Protein AF-0000000086670699 (afdb_homodimer)

Organism: Colletotrichum gloeosporioides (NCBI:txid474922)

pLDDT: mean 93.25, std 11.29, range [36.47, 99.0]

InterPro domains:
  IPR005321 Peptidase S58, DmpA [PF03576] (29-368)
  IPR005321 Peptidase S58, DmpA [PTHR36512] (10-380)
  IPR016117 ArgJ-like domain superfamily [SSF56266] (10-385)

Solvent-accessible surface area (backbone atoms only — not comparable to full-atom values): 37543 Å² total; per-residue (Å²): 129,85,78,74,76,61,74,71,37,48,42,63,77,70,42,69,83,62,77,68,65,91,49,51,61,36,94,59,33,9,46,32,56,33,83,60,20,24,36,28,66,39,73,45,76,49,94,86,12,37,30,33,32,36,27,29,35,31,73,28,92,56,24,73,45,38,20,23,32,15,16,67,29,71,80,22,25,44,44,53,54,45,33,46,45,30,22,71,63,71,14,49,43,45,44,54,40,35,34,22,30,61,71,36,43,15,32,44,40,36,7,53,49,54,46,44,49,74,72,65,33,48,97,86,54,48,77,65,68,83,77,60,54,29,32,33,33,33,66,25,58,72,28,8,45,54,77,66,56,79,70,45,28,63,57,41,35,52,26,64,72,61,36,36,56,58,59,70,74,50,0,61,26,7,25,11,32,22,18,40,30,31,73,17,15,10,4,16,16,35,12,18,16,42,36,85,47,59,46,98,84,67,45,82,35,75,31,39,28,19,13,35,30,37,37,16,29,40,52,39,57,42,25,27,57,89,74,40,58,53,17,44,56,52,48,65,73,34,56,76,66,51,48,63,54,40,71,65,41,76,73,54,51,33,14,31,34,38,43,33,42,25,49,45,27,41,47,28,68,53,19,22,55,40,21,50,24,35,54,54,10,43,38,56,40,35,47,82,66,49,85,72,12,11,33,42,23,37,10,35,16,65,42,45,83,39,82,40,74,50,58,40,94,87,40,72,78,62,56,94,87,51,92,74,92,76,91,77,63,60,64,57,75,92,70,43,60,61,59,39,52,27,31,15,34,11,32,30,46,5,55,45,19,6,34,38,32,13,56,60,44,72,23,21,95,72,37,70,36,49,33,56,58,53,59,58,49,47,61,65,46,49,63,70,81,99,127,84,78,75,76,60,74,70,37,47,43,62,75,69,41,69,83,64,78,67,65,92,51,50,60,35,96,60,33,10,45,33,55,33,84,59,21,23,36,28,65,38,73,45,78,48,93,85,13,36,30,33,32,37,26,29,36,31,74,27,93,56,25,74,42,39,21,23,31,15,16,67,29,69,82,24,26,44,43,53,52,45,34,45,46,31,22,71,62,71,14,49,44,45,44,54,41,35,33,22,30,62,71,36,44,16,34,44,39,37,8,54,49,54,46,43,49,74,72,65,33,50,97,86,54,47,76,64,69,84,77,60,53,28,31,33,32,34,67,26,58,72,28,9,44,56,78,66,57,78,68,44,29,64,57,40,37,51,26,64,74,61,36,35,56,59,58,70,75,50,0,61,27,8,25,10,31,22,18,40,29,31,72,17,16,10,4,15,15,36,12,19,16,42,37,85,48,58,46,100,86,67,45,82,36,76,31,38,28,18,13,36,30,38,36,16,27,40,52,37,57,42,26,27,58,90,74,38,58,53,18,42,55,52,47,66,72,34,57,74,66,50,48,62,56,41,69,66,41,78,71,54,51,33,16,34,34,40,42,34,41,25,48,47,26,40,47,27,70,54,18,22,56,40,20,51,24,36,54,55,11,43,39,56,38,35,48,82,65,49,84,72,10,10,31,43,24,36,12,34,17,66,41,46,84,39,82,40,75,50,57,39,94,86,40,72,78,61,57,94,86,51,92,74,91,77,92,75,63,59,63,57,75,92,70,43,60,62,59,39,53,29,32,15,35,11,33,31,46,5,55,44,19,6,34,38,32,13,56,60,45,72,25,20,94,70,36,68,36,47,34,56,59,55,57,58,49,47,60,65,45,50,62,70,80,99

Structure (mmCIF, N/CA/C/O backbone):
data_AF-0000000086670699-model_v1
#
loop_
_entity.id
_entity.type
_entity.pdbx_description
1 polymer 'Beta-peptidyl aminopeptidase BapA'
#
loop_
_atom_site.group_PDB
_atom_site.id
_atom_site.type_symbol
_atom_site.label_atom_id
_atom_site.label_alt_id
_atom_site.label_comp_id
_atom_site.label_asym_id
_atom_site.label_entity_id
_atom_site.label_seq_id
_atom_site.pdbx_PDB_ins_code
_atom_site.Cartn_x
_atom_site.Cartn_y
_atom_site.Cartn_z
_atom_site.occupancy
_atom_site.B_iso_or_equiv
_atom_site.auth_seq_id
_atom_site.auth_comp_id
_atom_site.auth_asym_id
_atom_site.auth_atom_id
_atom_site.pdbx_PDB_model_num
ATOM 1 N N . MET A 1 1 ? 7.477 45.75 31.859 1 36.47 1 MET A N 1
ATOM 2 C CA . MET A 1 1 ? 6.23 45.062 31.531 1 36.47 1 MET A CA 1
ATOM 3 C C . MET A 1 1 ? 6.512 43.656 31 1 36.47 1 MET A C 1
ATOM 5 O O . MET A 1 1 ? 7.23 43.5 30.016 1 36.47 1 MET A O 1
ATOM 9 N N . SER A 1 2 ? 6.5 42.625 31.719 1 41.38 2 SER A N 1
ATOM 10 C CA . SER A 1 2 ? 6.859 41.219 31.422 1 41.38 2 SER A CA 1
ATOM 11 C C . SER A 1 2 ? 6.117 40.719 30.203 1 41.38 2 SER A C 1
ATOM 13 O O . SER A 1 2 ? 4.887 40.656 30.188 1 41.38 2 SER A O 1
ATOM 15 N N . THR A 1 3 ? 6.492 41.031 29 1 50.56 3 THR A N 1
ATOM 16 C CA . THR A 1 3 ? 5.82 40.719 27.734 1 50.56 3 THR A CA 1
ATOM 17 C C . THR A 1 3 ? 5.336 39.281 27.719 1 50.56 3 THR A C 1
ATOM 19 O O . THR A 1 3 ? 6.121 38.344 27.906 1 50.56 3 THR A O 1
ATOM 22 N N . GLN A 1 4 ? 4.125 39 28.125 1 66.94 4 GLN A N 1
ATOM 23 C CA . GLN A 1 4 ? 3.473 37.688 28.203 1 66.94 4 GLN A CA 1
ATOM 24 C C . GLN A 1 4 ? 3.668 36.906 26.922 1 66.94 4 GLN A C 1
ATOM 26 O O . GLN A 1 4 ? 3.473 37.406 25.828 1 66.94 4 GLN A O 1
ATOM 31 N N . SER A 1 5 ? 4.289 35.719 27.016 1 85.62 5 SER A N 1
ATOM 32 C CA . SER A 1 5 ? 4.574 34.812 25.906 1 85.62 5 SER A CA 1
ATOM 33 C C . SER A 1 5 ? 3.297 34.438 25.172 1 85.62 5 SER A C 1
ATOM 35 O O . SER A 1 5 ? 2.248 34.25 25.781 1 85.62 5 SER A O 1
ATOM 37 N N . THR A 1 6 ? 3.232 34.625 23.875 1 90.31 6 THR A N 1
ATOM 38 C CA . THR A 1 6 ? 2.104 34.25 23.031 1 90.31 6 THR A CA 1
ATOM 39 C C . THR A 1 6 ? 1.725 32.781 23.266 1 90.31 6 THR A C 1
ATOM 41 O O . THR A 1 6 ? 2.562 31.875 23.141 1 90.31 6 THR A O 1
ATOM 44 N N . PRO A 1 7 ? 0.499 32.562 23.734 1 93.69 7 PRO A N 1
ATOM 45 C CA . PRO A 1 7 ? 0.079 31.188 23.922 1 93.69 7 PRO A CA 1
ATOM 46 C C . PRO A 1 7 ? 0.029 30.391 22.625 1 93.69 7 PRO A C 1
ATOM 48 O O . PRO A 1 7 ? -0.277 30.953 21.562 1 93.69 7 PRO A O 1
ATOM 51 N N . ARG A 1 8 ? 0.317 29.125 22.734 1 96 8 ARG A N 1
ATOM 52 C CA . ARG A 1 8 ? 0.181 28.25 21.578 1 96 8 ARG A CA 1
ATOM 53 C C . ARG A 1 8 ? -1.276 28.125 21.156 1 96 8 ARG A C 1
ATOM 55 O O . ARG A 1 8 ? -2.186 28.266 21.969 1 96 8 ARG A O 1
ATOM 62 N N . GLY A 1 9 ? -1.47 27.828 19.891 1 95.69 9 GLY A N 1
ATOM 63 C CA . GLY A 1 9 ? -2.807 27.703 19.328 1 95.69 9 GLY A CA 1
ATOM 64 C C . GLY A 1 9 ? -2.832 27.781 17.812 1 95.69 9 GLY A C 1
ATOM 65 O O . GLY A 1 9 ? -1.844 27.453 17.156 1 95.69 9 GLY A O 1
ATOM 66 N N . ARG A 1 10 ? -3.938 28.188 17.328 1 97.31 10 ARG A N 1
ATOM 67 C CA . ARG A 1 10 ? -4.125 28.219 15.883 1 97.31 10 ARG A CA 1
ATOM 68 C C . ARG A 1 10 ? -3.586 29.516 15.281 1 97.31 10 ARG A C 1
ATOM 70 O O . ARG A 1 10 ? -3.59 30.562 15.945 1 97.31 10 ARG A O 1
ATOM 77 N N . ILE A 1 11 ? -3.225 29.438 14.07 1 98.06 11 ILE A N 1
ATOM 78 C CA . ILE A 1 11 ? -2.543 30.547 13.406 1 98.06 11 ILE A CA 1
ATOM 79 C C . ILE A 1 11 ? -3.457 31.766 13.375 1 98.06 11 ILE A C 1
ATOM 81 O O . ILE A 1 11 ? -2.982 32.906 13.438 1 98.06 11 ILE A O 1
ATOM 85 N N . ARG A 1 12 ? -4.777 31.578 13.234 1 96.75 12 ARG A N 1
ATOM 86 C CA . ARG A 1 12 ? -5.719 32.688 13.164 1 96.75 12 ARG A CA 1
ATOM 87 C C . ARG A 1 12 ? -5.719 33.5 14.461 1 96.75 12 ARG A C 1
ATOM 89 O O . ARG A 1 12 ? -5.996 34.688 14.453 1 96.75 12 ARG A O 1
ATOM 96 N N . ASP A 1 13 ? -5.43 32.844 15.562 1 95.69 13 ASP A N 1
ATOM 97 C CA . ASP A 1 13 ? -5.355 33.531 16.859 1 95.69 13 ASP A CA 1
ATOM 98 C C . ASP A 1 13 ? -4.016 34.25 17.031 1 95.69 13 ASP A C 1
ATOM 100 O O . ASP A 1 13 ? -3.939 35.281 17.688 1 95.69 13 ASP A O 1
ATOM 104 N N . ILE A 1 14 ? -3.014 33.656 16.484 1 95.88 14 ILE A N 1
ATOM 105 C CA . ILE A 1 14 ? -1.657 34.188 16.609 1 95.88 14 ILE A CA 1
ATOM 106 C C . ILE A 1 14 ? -1.468 35.375 15.672 1 95.88 14 ILE A C 1
ATOM 108 O O . ILE A 1 14 ? -0.852 36.375 16.031 1 95.88 14 ILE A O 1
ATOM 112 N N . LEU A 1 15 ? -1.922 35.219 14.438 1 96 15 LEU A N 1
ATOM 113 C CA . LEU A 1 15 ? -1.854 36.25 13.414 1 96 15 LEU A CA 1
ATOM 114 C C . LEU A 1 15 ? -3.242 36.562 12.875 1 96 15 LEU A C 1
ATOM 116 O O . LEU A 1 15 ? -3.59 36.188 11.758 1 96 15 LEU A O 1
ATOM 120 N N . PRO A 1 16 ? -3.996 37.344 13.539 1 93.69 16 PRO A N 1
ATOM 121 C CA . PRO A 1 16 ? -5.402 37.562 13.195 1 93.69 16 PRO A CA 1
ATOM 122 C C . PRO A 1 16 ? -5.578 38.25 11.852 1 93.69 16 PRO A C 1
ATOM 124 O O . PRO A 1 16 ? -6.641 38.156 11.234 1 93.69 16 PRO A O 1
ATOM 127 N N . ASN A 1 17 ? -4.594 38.969 11.305 1 93.12 17 ASN A N 1
ATOM 128 C CA . ASN A 1 17 ? -4.738 39.719 10.055 1 93.12 17 ASN A CA 1
ATOM 129 C C . ASN A 1 17 ? -4.191 38.938 8.867 1 93.12 17 ASN A C 1
ATOM 131 O O . ASN A 1 17 ? -4.23 39.406 7.73 1 93.12 17 ASN A O 1
ATOM 135 N N . LEU A 1 18 ? -3.637 37.719 9.125 1 95.44 18 LEU A N 1
ATOM 136 C CA . LEU A 1 18 ? -3.096 36.875 8.047 1 95.44 18 LEU A CA 1
ATOM 137 C C . LEU A 1 18 ? -4.199 36.469 7.086 1 95.44 18 LEU A C 1
ATOM 139 O O . LEU A 1 18 ? -5.254 36 7.516 1 95.44 18 LEU A O 1
ATOM 143 N N . HIS A 1 19 ? -3.992 36.688 5.785 1 94.44 19 HIS A N 1
ATOM 144 C CA . HIS A 1 19 ? -4.945 36.219 4.785 1 94.44 19 HIS A CA 1
ATOM 145 C C . HIS A 1 19 ? -4.859 34.719 4.59 1 94.44 19 HIS A C 1
ATOM 147 O O . HIS A 1 19 ? -3.809 34.188 4.207 1 94.44 19 HIS A O 1
ATOM 153 N N . LEU A 1 20 ? -5.863 34.031 4.875 1 95.69 20 LEU A N 1
ATOM 154 C CA . LEU A 1 20 ? -5.859 32.562 4.844 1 95.69 20 LEU A CA 1
ATOM 155 C C . LEU A 1 20 ? -6.84 32.031 3.801 1 95.69 20 LEU A C 1
ATOM 157 O O . LEU A 1 20 ? -7.457 31 3.996 1 95.69 20 LEU A O 1
ATOM 161 N N . GLY A 1 21 ? -7.012 32.75 2.711 1 93.81 21 GLY A N 1
ATOM 162 C CA . GLY A 1 21 ? -7.867 32.312 1.623 1 93.81 21 GLY A CA 1
ATOM 163 C C . GLY A 1 21 ? -9.203 33.031 1.582 1 93.81 21 GLY A C 1
ATOM 164 O O . GLY A 1 21 ? -9.508 33.844 2.465 1 93.81 21 GLY A O 1
ATOM 165 N N . THR A 1 22 ? -9.969 32.781 0.497 1 93.62 22 THR A N 1
ATOM 166 C CA . THR A 1 22 ? -11.203 33.5 0.192 1 93.62 22 THR A CA 1
ATOM 167 C C . THR A 1 22 ? -12.359 32.969 1.03 1 93.62 22 THR A C 1
ATOM 169 O O . THR A 1 22 ? -13.227 33.75 1.461 1 93.62 22 THR A O 1
ATOM 172 N N . TRP A 1 23 ? -12.352 31.703 1.321 1 97.62 23 TRP A N 1
ATOM 173 C CA . TRP A 1 23 ? -13.5 31.062 1.944 1 97.62 23 TRP A CA 1
ATOM 174 C C . TRP A 1 23 ? -13.344 31.016 3.461 1 97.62 23 TRP A C 1
ATOM 176 O O . TRP A 1 23 ? -12.242 30.766 3.971 1 97.62 23 TRP A O 1
ATOM 186 N N . PRO A 1 24 ? -14.359 31.281 4.176 1 98.12 24 PRO A N 1
ATOM 187 C CA . PRO A 1 24 ? -14.273 31.281 5.637 1 98.12 24 PRO A CA 1
ATOM 188 C C . PRO A 1 24 ? -14.086 29.875 6.223 1 98.12 24 PRO A C 1
ATOM 190 O O . PRO A 1 24 ? -14.523 28.891 5.625 1 98.12 24 PRO A O 1
ATOM 193 N N . ALA A 1 25 ? -13.492 29.812 7.395 1 98.5 25 ALA A N 1
ATOM 194 C CA . ALA A 1 25 ? -13.352 28.547 8.117 1 98.5 25 ALA A CA 1
ATOM 195 C C . ALA A 1 25 ? -14.703 28.047 8.633 1 98.5 25 ALA A C 1
ATOM 197 O O . ALA A 1 25 ? -15.594 28.859 8.914 1 98.5 25 ALA A O 1
ATOM 198 N N . GLY A 1 26 ? -14.867 26.734 8.727 1 98.5 26 GLY A N 1
ATOM 199 C CA . GLY A 1 26 ? -16.031 26.188 9.414 1 98.5 26 GLY A CA 1
ATOM 200 C C . GLY A 1 26 ? -16.016 26.438 10.914 1 98.5 26 GLY A C 1
ATOM 201 O O . GLY A 1 26 ? -15.023 26.938 11.453 1 98.5 26 GLY A O 1
ATOM 202 N N . PRO A 1 27 ? -17.062 26.125 11.562 1 98.25 27 PRO A N 1
ATOM 203 C CA . PRO A 1 27 ? -17.203 26.469 12.977 1 98.25 27 PRO A CA 1
ATOM 204 C C . PRO A 1 27 ? -16.125 25.844 13.852 1 98.25 27 PRO A C 1
ATOM 206 O O . PRO A 1 27 ? -15.688 26.453 14.836 1 98.25 27 PRO A O 1
ATOM 209 N N . LYS A 1 28 ? -15.695 24.688 13.523 1 98.5 28 LYS A N 1
ATOM 210 C CA . LYS A 1 28 ? -14.672 24.016 14.32 1 98.5 28 LYS A CA 1
ATOM 211 C C . LYS A 1 28 ? -13.289 24.219 13.711 1 98.5 28 LYS A C 1
ATOM 213 O O . LYS A 1 28 ? -12.273 23.953 14.359 1 98.5 28 LYS A O 1
ATOM 218 N N . ASN A 1 29 ? -13.227 24.641 12.438 1 98.69 29 ASN A N 1
ATOM 219 C CA . ASN A 1 29 ? -11.992 24.734 11.664 1 98.69 29 ASN A CA 1
ATOM 220 C C . ASN A 1 29 ? -11.18 23.453 11.75 1 98.69 29 ASN A C 1
ATOM 222 O O . ASN A 1 29 ? -9.984 23.484 12.055 1 98.69 29 ASN A O 1
ATOM 226 N N . SER A 1 30 ? -11.82 22.359 11.523 1 98.88 30 SER A N 1
ATOM 227 C CA . SER A 1 30 ? -11.289 21.016 11.656 1 98.88 30 SER A CA 1
ATOM 228 C C . SER A 1 30 ? -11.938 20.047 10.664 1 98.88 30 SER A C 1
ATOM 230 O O . SER A 1 30 ? -13 20.359 10.109 1 98.88 30 SER A O 1
ATOM 232 N N . ILE A 1 31 ? -11.281 18.984 10.422 1 98.94 31 ILE A N 1
ATOM 233 C CA . ILE A 1 31 ? -11.812 17.984 9.492 1 98.94 31 ILE A CA 1
ATOM 234 C C . ILE A 1 31 ? -13.195 17.531 9.953 1 98.94 31 ILE A C 1
ATOM 236 O O . ILE A 1 31 ? -14.047 17.188 9.133 1 98.94 31 ILE A O 1
ATOM 240 N N . THR A 1 32 ? -13.516 17.625 11.211 1 98.88 32 THR A N 1
ATOM 241 C CA . THR A 1 32 ? -14.789 17.188 11.781 1 98.88 32 THR A CA 1
ATOM 242 C C . THR A 1 32 ? -15.875 18.234 11.539 1 98.88 32 THR A C 1
ATOM 244 O O . THR A 1 32 ? -16.984 18.109 12.047 1 98.88 32 THR A O 1
ATOM 247 N N . ASP A 1 33 ? -15.578 19.344 10.844 1 98.88 33 ASP A N 1
ATOM 248 C CA . ASP A 1 33 ? -16.625 20.25 10.359 1 98.88 33 ASP A CA 1
ATOM 249 C C . ASP A 1 33 ? -17.484 19.562 9.297 1 98.88 33 ASP A C 1
ATOM 251 O O . ASP A 1 33 ? -18.609 20 9.016 1 98.88 33 ASP A O 1
ATOM 255 N N . ILE A 1 34 ? -16.891 18.531 8.578 1 98.75 34 ILE A N 1
ATOM 256 C CA . ILE A 1 34 ? -17.688 17.734 7.664 1 98.75 34 ILE A CA 1
ATOM 257 C C . ILE A 1 34 ? -18.688 16.891 8.461 1 98.75 34 ILE A C 1
ATOM 259 O O . ILE A 1 34 ? -18.297 16.094 9.305 1 98.75 34 ILE A O 1
ATOM 263 N N . PRO A 1 35 ? -19.906 17.016 8.195 1 97.69 35 PRO A N 1
ATOM 264 C CA . PRO A 1 35 ? -20.891 16.234 8.969 1 97.69 35 PRO A CA 1
ATOM 265 C C . PRO A 1 35 ? -20.641 14.734 8.906 1 97.69 35 PRO A C 1
ATOM 267 O O . PRO A 1 35 ? -20.438 14.18 7.824 1 97.69 35 PRO A O 1
ATOM 270 N N . GLY A 1 36 ? -20.594 14.102 10.086 1 98.06 36 GLY A N 1
ATOM 271 C CA . GLY A 1 36 ? -20.5 12.656 10.156 1 98.06 36 GLY A CA 1
ATOM 272 C C . GLY A 1 36 ? -19.094 12.156 10.383 1 98.06 36 GLY A C 1
ATOM 273 O O . GLY A 1 36 ? -18.891 11.031 10.852 1 98.06 36 GLY A O 1
ATOM 274 N N . ILE A 1 37 ? -18.094 12.945 10.047 1 98.81 37 ILE A N 1
ATOM 275 C CA . ILE A 1 37 ? -16.703 12.516 10.219 1 98.81 37 ILE A CA 1
ATOM 276 C C . ILE A 1 37 ? -16.359 12.508 11.703 1 98.81 37 ILE A C 1
ATOM 278 O O . ILE A 1 37 ? -16.734 13.422 12.445 1 98.81 37 ILE A O 1
ATOM 282 N N . LEU A 1 38 ? -15.734 11.484 12.141 1 98.88 38 LEU A N 1
ATOM 283 C CA . LEU A 1 38 ? -15.211 11.352 13.492 1 98.88 38 LEU A CA 1
ATOM 284 C C . LEU A 1 38 ? -13.695 11.172 13.477 1 98.88 38 LEU A C 1
ATOM 286 O O . LEU A 1 38 ? -13.133 10.672 12.5 1 98.88 38 LEU A O 1
ATOM 290 N N . ALA A 1 39 ? -13.078 11.609 14.516 1 98.88 39 ALA A N 1
ATOM 291 C CA . ALA A 1 39 ? -11.625 11.469 14.602 1 98.88 39 ALA A CA 1
ATOM 292 C C . ALA A 1 39 ? -11.18 11.297 16.047 1 98.88 39 ALA A C 1
ATOM 294 O O . ALA A 1 39 ? -11.906 11.664 16.984 1 98.88 39 ALA A O 1
ATOM 295 N N . SER A 1 40 ? -10.078 10.711 16.266 1 98.88 40 SER A N 1
ATOM 296 C CA . SER A 1 40 ? -9.43 10.578 17.562 1 98.88 40 SER A CA 1
ATOM 297 C C . SER A 1 40 ? -7.91 10.594 17.438 1 98.88 40 SER A C 1
ATOM 299 O O . SER A 1 40 ? -7.375 10.32 16.359 1 98.88 40 SER A O 1
ATOM 301 N N . THR A 1 41 ? -7.238 10.992 18.469 1 98.69 41 THR A N 1
ATOM 302 C CA . THR A 1 41 ? -5.781 10.922 18.562 1 98.69 41 THR A CA 1
ATOM 303 C C . THR A 1 41 ? -5.363 10.141 19.812 1 98.69 41 THR A C 1
ATOM 305 O O . THR A 1 41 ? -5.988 10.266 20.859 1 98.69 41 THR A O 1
ATOM 308 N N . GLN A 1 42 ? -4.426 9.25 19.609 1 98.25 42 GLN A N 1
ATOM 309 C CA . GLN A 1 42 ? -3.773 8.508 20.688 1 98.25 42 GLN A CA 1
ATOM 310 C C . GLN A 1 42 ? -2.27 8.766 20.703 1 98.25 42 GLN A C 1
ATOM 312 O O . GLN A 1 42 ? -1.603 8.648 19.672 1 98.25 42 GLN A O 1
ATOM 317 N N . GLU A 1 43 ? -1.783 9.141 21.891 1 98.5 43 GLU A N 1
ATOM 318 C CA . GLU A 1 43 ? -0.35 9.383 22.047 1 98.5 43 GLU A CA 1
ATOM 319 C C . GLU A 1 43 ? 0.295 8.312 22.922 1 98.5 43 GLU A C 1
ATOM 321 O O . GLU A 1 43 ? -0.323 7.824 23.875 1 98.5 43 GLU A O 1
ATOM 326 N N . ILE A 1 44 ? 1.454 7.949 22.562 1 98.5 44 ILE A N 1
ATOM 327 C CA . ILE A 1 44 ? 2.258 6.996 23.312 1 98.5 44 ILE A CA 1
ATOM 328 C C . ILE A 1 44 ? 3.58 7.641 23.719 1 98.5 44 ILE A C 1
ATOM 330 O O . ILE A 1 44 ? 4.375 8.031 22.859 1 98.5 44 ILE A O 1
ATOM 334 N N . HIS A 1 45 ? 3.793 7.727 25.016 1 97.5 45 HIS A N 1
ATOM 335 C CA . HIS A 1 45 ? 5.023 8.258 25.594 1 97.5 45 HIS A CA 1
ATOM 336 C C . HIS A 1 45 ? 5.629 7.285 26.594 1 97.5 45 HIS A C 1
ATOM 338 O O . HIS A 1 45 ? 4.91 6.715 27.422 1 97.5 45 HIS A O 1
ATOM 344 N N . THR A 1 46 ? 6.891 7.039 26.375 1 94.25 46 THR A N 1
ATOM 345 C CA . THR A 1 46 ? 7.617 6.312 27.422 1 94.25 46 THR A CA 1
ATOM 346 C C . THR A 1 46 ? 8.906 7.043 27.781 1 94.25 46 THR A C 1
ATOM 348 O O . THR A 1 46 ? 9.398 7.871 27.016 1 94.25 46 THR A O 1
ATOM 351 N N . ASP A 1 47 ? 9.516 6.715 28.906 1 89.38 47 ASP A N 1
ATOM 352 C CA . ASP A 1 47 ? 10.758 7.32 29.375 1 89.38 47 ASP A CA 1
ATOM 353 C C . ASP A 1 47 ? 11.938 6.883 28.516 1 89.38 47 ASP A C 1
ATOM 355 O O . ASP A 1 47 ? 12.977 7.555 28.469 1 89.38 47 ASP A O 1
ATOM 359 N N . GLU A 1 48 ? 11.836 5.883 27.812 1 86.31 48 GLU A N 1
ATOM 360 C CA . GLU A 1 48 ? 12.922 5.328 27.016 1 86.31 48 GLU A CA 1
ATOM 361 C C . GLU A 1 48 ? 13.023 6.02 25.656 1 86.31 48 GLU A C 1
ATOM 363 O O . GLU A 1 48 ? 13.867 5.656 24.828 1 86.31 48 GLU A O 1
ATOM 368 N N . GLY A 1 49 ? 12.211 7.055 25.5 1 92 49 GLY A N 1
ATOM 369 C CA . GLY A 1 49 ? 12.383 7.84 24.297 1 92 49 GLY A CA 1
ATOM 370 C C . GLY A 1 49 ? 11.336 7.539 23.234 1 92 49 GLY A C 1
ATOM 371 O O . GLY A 1 49 ? 11.531 7.852 22.062 1 92 49 GLY A O 1
ATOM 372 N N . VAL A 1 50 ? 10.312 6.867 23.641 1 96.75 50 VAL A N 1
ATOM 373 C CA . VAL A 1 50 ? 9.211 6.629 22.719 1 96.75 50 VAL A CA 1
ATOM 374 C C . VAL A 1 50 ? 8.281 7.84 22.719 1 96.75 50 VAL A C 1
ATOM 376 O O . VAL A 1 50 ? 7.789 8.266 23.766 1 96.75 50 VAL A O 1
ATOM 379 N N . ASN A 1 51 ? 8.078 8.492 21.625 1 98.44 51 ASN A N 1
ATOM 380 C CA . ASN A 1 51 ? 7.133 9.57 21.344 1 98.44 51 ASN A CA 1
ATOM 381 C C . ASN A 1 51 ? 6.438 9.367 20 1 98.44 51 ASN A C 1
ATOM 383 O O . ASN A 1 51 ? 6.945 9.812 18.969 1 98.44 51 ASN A O 1
ATOM 387 N N . THR A 1 52 ? 5.309 8.758 19.984 1 98.62 52 THR A N 1
ATOM 388 C CA . THR A 1 52 ? 4.598 8.43 18.75 1 98.62 52 THR A CA 1
ATOM 389 C C . THR A 1 52 ? 3.096 8.32 19.016 1 98.62 52 THR A C 1
ATOM 391 O O . THR A 1 52 ? 2.592 8.844 20.016 1 98.62 52 THR A O 1
ATOM 394 N N . GLY A 1 53 ? 2.322 7.797 18.078 1 98.81 53 GLY A N 1
ATOM 395 C CA . GLY A 1 53 ? 0.89 7.656 18.281 1 98.81 53 GLY A CA 1
ATOM 396 C C . GLY A 1 53 ? 0.135 7.305 17.016 1 98.81 53 GLY A C 1
ATOM 397 O O . GLY A 1 53 ? 0.732 6.844 16.031 1 98.81 53 GLY A O 1
ATOM 398 N N . VAL A 1 54 ? -1.207 7.402 17.172 1 98.88 54 VAL A N 1
ATOM 399 C CA . VAL A 1 54 ? -2.129 7.047 16.094 1 98.88 54 VAL A CA 1
ATOM 400 C C . VAL A 1 54 ? -3.225 8.109 15.984 1 98.88 54 VAL A C 1
ATOM 402 O O . VAL A 1 54 ? -3.756 8.57 17 1 98.88 54 VAL A O 1
ATOM 405 N N . THR A 1 55 ? -3.471 8.609 14.781 1 98.94 55 THR A N 1
ATOM 406 C CA . THR A 1 55 ? -4.652 9.391 14.445 1 98.94 55 THR A CA 1
ATOM 407 C C . THR A 1 55 ? -5.656 8.547 13.664 1 98.94 55 THR A C 1
ATOM 409 O O . THR A 1 55 ? -5.305 7.934 12.648 1 98.94 55 THR A O 1
ATOM 412 N N . VAL A 1 56 ? -6.875 8.461 14.117 1 98.94 56 VAL A N 1
ATOM 413 C CA . VAL A 1 56 ? -7.922 7.703 13.438 1 98.94 56 VAL A CA 1
ATOM 414 C C . VAL A 1 56 ? -8.977 8.664 12.891 1 98.94 56 VAL A C 1
ATOM 416 O O . VAL A 1 56 ? -9.453 9.547 13.609 1 98.94 56 VAL A O 1
ATOM 419 N N . ILE A 1 57 ? -9.32 8.57 11.648 1 98.94 57 ILE A N 1
ATOM 420 C CA . ILE A 1 57 ? -10.414 9.289 11 1 98.94 57 ILE A CA 1
ATOM 421 C C . ILE A 1 57 ? -11.461 8.297 10.5 1 98.94 57 ILE A C 1
ATOM 423 O O . ILE A 1 57 ? -11.133 7.371 9.75 1 98.94 57 ILE A O 1
ATOM 427 N N . LEU A 1 58 ? -12.633 8.383 10.969 1 98.94 58 LEU A N 1
ATOM 428 C CA . LEU A 1 58 ? -13.766 7.656 10.406 1 98.94 58 LEU A CA 1
ATOM 429 C C . LEU A 1 58 ? -14.555 8.539 9.445 1 98.94 58 LEU A C 1
ATOM 431 O O . LEU A 1 58 ? -15.047 9.602 9.828 1 98.94 58 LEU A O 1
ATOM 435 N N . PRO A 1 59 ? -14.664 8.102 8.172 1 98.62 59 PRO A N 1
ATOM 436 C CA . PRO A 1 59 ? -15.445 8.93 7.25 1 98.62 59 PRO A CA 1
ATOM 437 C C . PRO A 1 59 ? -16.875 9.188 7.742 1 98.62 59 PRO A C 1
ATOM 439 O O . PRO A 1 59 ? -17.469 10.211 7.41 1 98.62 59 PRO A O 1
ATOM 442 N N . HIS A 1 60 ? -17.438 8.266 8.438 1 97.94 60 HIS A N 1
ATOM 443 C CA . HIS A 1 60 ? -18.672 8.312 9.195 1 97.94 60 HIS A CA 1
ATOM 444 C C . HIS A 1 60 ? -18.859 7.051 10.039 1 97.94 60 HIS A C 1
ATOM 446 O O . HIS A 1 60 ? -18.062 6.113 9.938 1 97.94 60 HIS A O 1
ATOM 452 N N . LYS A 1 61 ? -19.891 6.969 10.836 1 96.94 61 LYS A N 1
ATOM 453 C CA . LYS A 1 61 ? -20.094 5.883 11.789 1 96.94 61 LYS A CA 1
ATOM 454 C C . LYS A 1 61 ? -20.328 4.559 11.062 1 96.94 61 LYS A C 1
ATOM 456 O O . LYS A 1 61 ? -19.938 3.496 11.562 1 96.94 61 LYS A O 1
ATOM 461 N N . ASP A 1 62 ? -20.969 4.551 9.891 1 97.25 62 ASP A N 1
ATOM 462 C CA . ASP A 1 62 ? -21.344 3.332 9.188 1 97.25 62 ASP A CA 1
ATOM 463 C C . ASP A 1 62 ? -20.391 3.053 8.023 1 97.25 62 ASP A C 1
ATOM 465 O O . ASP A 1 62 ? -20.812 2.566 6.973 1 97.25 62 ASP A O 1
ATOM 469 N N . TRP A 1 63 ? -19.172 3.383 8.219 1 97.44 63 TRP A N 1
ATOM 470 C CA . TRP A 1 63 ? -18.172 3.316 7.16 1 97.44 63 TRP A CA 1
ATOM 471 C C . TRP A 1 63 ? -18.078 1.907 6.586 1 97.44 63 TRP A C 1
ATOM 473 O O . TRP A 1 63 ? -17.688 1.726 5.43 1 97.44 63 TRP A O 1
ATOM 483 N N . PHE A 1 64 ? -18.438 0.858 7.328 1 97.12 64 PHE A N 1
ATOM 484 C CA . PHE A 1 64 ? -18.25 -0.534 6.938 1 97.12 64 PHE A CA 1
ATOM 485 C C . PHE A 1 64 ? -19.25 -0.931 5.855 1 97.12 64 PHE A C 1
ATOM 487 O O . PHE A 1 64 ? -18.938 -1.726 4.969 1 97.12 64 PHE A O 1
ATOM 494 N N . LYS A 1 65 ? -20.406 -0.383 5.84 1 96.25 65 LYS A N 1
ATOM 495 C CA . LYS A 1 65 ? -21.453 -0.796 4.914 1 96.25 65 LYS A CA 1
ATOM 496 C C . LYS A 1 65 ? -21.766 0.307 3.908 1 96.25 65 LYS A C 1
ATOM 498 O O . LYS A 1 65 ? -22.453 0.068 2.908 1 96.25 65 LYS A O 1
ATOM 503 N N . ASP A 1 66 ? -21.297 1.459 4.191 1 97.44 66 ASP A N 1
ATOM 504 C CA . ASP A 1 66 ? -21.594 2.639 3.383 1 97.44 66 ASP A CA 1
ATOM 505 C C . ASP A 1 66 ? -20.297 3.361 2.984 1 97.44 66 ASP A C 1
ATOM 507 O O . ASP A 1 66 ? -19.797 4.191 3.736 1 97.44 66 ASP A O 1
ATOM 511 N N . ALA A 1 67 ? -19.875 3.184 1.727 1 98.44 67 ALA A N 1
ATOM 512 C CA . ALA A 1 67 ? -18.594 3.711 1.275 1 98.44 67 ALA A CA 1
ATOM 513 C C . ALA A 1 67 ? -18.719 5.16 0.81 1 98.44 67 ALA A C 1
ATOM 515 O O . ALA A 1 67 ? -19.812 5.602 0.45 1 98.44 67 ALA A O 1
ATOM 516 N N . CYS A 1 68 ? -17.625 5.875 0.866 1 98.69 68 CYS A N 1
ATOM 517 C CA . CYS A 1 68 ? -17.469 7.191 0.256 1 98.69 68 CYS A CA 1
ATOM 518 C C . CYS A 1 68 ? -16.656 7.105 -1.029 1 98.69 68 CYS A C 1
ATOM 520 O O . CYS A 1 68 ? -15.797 6.238 -1.165 1 98.69 68 CYS A O 1
ATOM 522 N N . TYR A 1 69 ? -16.984 7.984 -1.964 1 98.75 69 TYR A N 1
ATOM 523 C CA . TYR A 1 69 ? -16.047 8.133 -3.074 1 98.75 69 TYR A CA 1
ATOM 524 C C . TYR A 1 69 ? -14.742 8.766 -2.607 1 98.75 69 TYR A C 1
ATOM 526 O O . TYR A 1 69 ? -14.742 9.641 -1.735 1 98.75 69 TYR A O 1
ATOM 534 N N . ALA A 1 70 ? -13.68 8.359 -3.174 1 98.88 70 ALA A N 1
ATOM 535 C CA . ALA A 1 70 ? -12.367 8.836 -2.754 1 98.88 70 ALA A CA 1
ATOM 536 C C . ALA A 1 70 ? -11.375 8.797 -3.914 1 98.88 70 ALA A C 1
ATOM 538 O O . ALA A 1 70 ? -11.625 8.156 -4.934 1 98.88 70 ALA A O 1
ATOM 539 N N . GLY A 1 71 ? -10.305 9.539 -3.775 1 98.75 71 GLY A N 1
ATOM 540 C CA . GLY A 1 71 ? -9.18 9.562 -4.691 1 98.75 71 GLY A CA 1
ATOM 541 C C . GLY A 1 71 ? -7.848 9.805 -3.996 1 98.75 71 GLY A C 1
ATOM 542 O O . GLY A 1 71 ? -7.797 10.492 -2.973 1 98.75 71 GLY A O 1
ATOM 543 N N . VAL A 1 72 ? -6.785 9.203 -4.547 1 98.62 72 VAL A N 1
ATOM 544 C CA . VAL A 1 72 ? -5.438 9.312 -3.996 1 98.62 72 VAL A CA 1
ATOM 545 C C . VAL A 1 72 ? -4.543 10.07 -4.977 1 98.62 72 VAL A C 1
ATOM 547 O O . VAL A 1 72 ? -4.668 9.906 -6.191 1 98.62 72 VAL A O 1
ATOM 550 N N . PHE A 1 73 ? -3.707 10.891 -4.465 1 98.38 73 PHE A N 1
ATOM 551 C CA . PHE A 1 73 ? -2.668 11.547 -5.254 1 98.38 73 PHE A CA 1
ATOM 552 C C . PHE A 1 73 ? -1.309 11.414 -4.578 1 98.38 73 PHE A C 1
ATOM 554 O O . PHE A 1 73 ? -1.126 11.859 -3.445 1 98.38 73 PHE A O 1
ATOM 561 N N . ARG A 1 74 ? -0.38 10.766 -5.238 1 96.75 74 ARG A N 1
ATOM 562 C CA . ARG A 1 74 ? 1.002 10.633 -4.793 1 96.75 74 ARG A CA 1
ATOM 563 C C . ARG A 1 74 ? 1.878 11.734 -5.383 1 96.75 74 ARG A C 1
ATOM 565 O O . ARG A 1 74 ? 2.363 11.609 -6.508 1 96.75 74 ARG A O 1
ATOM 572 N N . PHE A 1 75 ? 2.146 12.812 -4.645 1 96.56 75 PHE A N 1
ATOM 573 C CA . PHE A 1 75 ? 3.031 13.875 -5.094 1 96.56 75 PHE A CA 1
ATOM 574 C C . PHE A 1 75 ? 4.484 13.414 -5.094 1 96.56 75 PHE A C 1
ATOM 576 O O . PHE A 1 75 ? 5.234 13.711 -6.023 1 96.56 75 PHE A O 1
ATOM 583 N N . ASN A 1 76 ? 4.84 12.758 -4.043 1 94.25 76 ASN A N 1
ATOM 584 C CA . ASN A 1 76 ? 6.109 12.062 -3.863 1 94.25 76 ASN A CA 1
ATOM 585 C C . ASN A 1 76 ? 5.922 10.719 -3.158 1 94.25 76 ASN A C 1
ATOM 587 O O . ASN A 1 76 ? 5.387 10.672 -2.049 1 94.25 76 ASN A O 1
ATOM 591 N N . GLY A 1 77 ? 6.469 9.68 -3.693 1 94.44 77 GLY A N 1
ATOM 592 C CA . GLY A 1 77 ? 6.047 8.336 -3.324 1 94.44 77 GLY A CA 1
ATOM 593 C C . GLY A 1 77 ? 6.965 7.68 -2.309 1 94.44 77 GLY A C 1
ATOM 594 O O . GLY A 1 77 ? 7 6.453 -2.197 1 94.44 77 GLY A O 1
ATOM 595 N N . SER A 1 78 ? 7.773 8.461 -1.581 1 94.38 78 SER A N 1
ATOM 596 C CA . SER A 1 78 ? 8.633 7.906 -0.539 1 94.38 78 SER A CA 1
ATOM 597 C C . SER A 1 78 ? 7.863 7.695 0.76 1 94.38 78 SER A C 1
ATOM 599 O O . SER A 1 78 ? 8.25 8.211 1.81 1 94.38 78 SER A O 1
ATOM 601 N N . GLY A 1 79 ? 6.832 6.938 0.735 1 96.12 79 GLY A N 1
ATOM 602 C CA . GLY A 1 79 ? 5.957 6.656 1.862 1 96.12 79 GLY A CA 1
ATOM 603 C C . GLY A 1 79 ? 4.945 5.562 1.573 1 96.12 79 GLY A C 1
ATOM 604 O O . GLY A 1 79 ? 5.035 4.879 0.553 1 96.12 79 GLY A O 1
ATOM 605 N N . GLU A 1 80 ? 4.082 5.352 2.525 1 98.19 80 GLU A N 1
ATOM 606 C CA . GLU A 1 80 ? 3.092 4.285 2.389 1 98.19 80 GLU A CA 1
ATOM 607 C C . GLU A 1 80 ? 1.688 4.797 2.697 1 98.19 80 GLU A C 1
ATOM 609 O O . GLU A 1 80 ? 1.505 5.625 3.594 1 98.19 80 GLU A O 1
ATOM 614 N N . LEU A 1 81 ? 0.818 4.387 2 1 98.69 81 LEU A N 1
ATOM 615 C CA . LEU A 1 81 ? -0.623 4.473 2.207 1 98.69 81 LEU A CA 1
ATOM 616 C C . LEU A 1 81 ? -1.32 3.209 1.716 1 98.69 81 LEU A C 1
ATOM 618 O O . LEU A 1 81 ? -1.663 3.102 0.537 1 98.69 81 LEU A O 1
ATOM 622 N N . THR A 1 82 ? -1.632 2.322 2.631 1 98.75 82 THR A N 1
ATOM 623 C CA . THR A 1 82 ? -2.293 1.081 2.246 1 98.75 82 THR A CA 1
ATOM 624 C C . THR A 1 82 ? -3.732 1.346 1.813 1 98.75 82 THR A C 1
ATOM 626 O O . THR A 1 82 ? -4.262 2.438 2.033 1 98.75 82 THR A O 1
ATOM 629 N N . GLY A 1 83 ? -4.375 0.308 1.185 1 98.31 83 GLY A N 1
ATOM 630 C CA . GLY A 1 83 ? -5.734 0.451 0.698 1 98.31 83 GLY A CA 1
ATOM 631 C C . GLY A 1 83 ? -5.828 1.244 -0.591 1 98.31 83 GLY A C 1
ATOM 632 O O . GLY A 1 83 ? -6.895 1.312 -1.209 1 98.31 83 GLY A O 1
ATOM 633 N N . SER A 1 84 ? -4.711 1.81 -1.047 1 98.19 84 SER A N 1
ATOM 634 C CA . SER A 1 84 ? -4.703 2.703 -2.201 1 98.19 84 SER A CA 1
ATOM 635 C C . SER A 1 84 ? -5.051 1.952 -3.482 1 98.19 84 SER A C 1
ATOM 637 O O . SER A 1 84 ? -5.68 2.512 -4.383 1 98.19 84 SER A O 1
ATOM 639 N N . HIS A 1 85 ? -4.66 0.675 -3.604 1 97.5 85 HIS A N 1
ATOM 640 C CA . HIS A 1 85 ? -4.957 -0.089 -4.809 1 97.5 85 HIS A CA 1
ATOM 641 C C . HIS A 1 85 ? -6.461 -0.177 -5.047 1 97.5 85 HIS A C 1
ATOM 643 O O . HIS A 1 85 ? -6.926 -0.009 -6.18 1 97.5 85 HIS A O 1
ATOM 649 N N . TRP A 1 86 ? -7.184 -0.435 -4.004 1 97.12 86 TRP A N 1
ATOM 650 C CA . TRP A 1 86 ? -8.633 -0.551 -4.102 1 97.12 86 TRP A CA 1
ATOM 651 C C . TRP A 1 86 ? -9.273 0.8 -4.41 1 97.12 86 TRP A C 1
ATOM 653 O O . TRP A 1 86 ? -10.156 0.896 -5.258 1 97.12 86 TRP A O 1
ATOM 663 N N . ILE A 1 87 ? -8.789 1.811 -3.75 1 98.19 87 ILE A N 1
ATOM 664 C CA . ILE A 1 87 ? -9.336 3.146 -3.963 1 98.19 87 ILE A CA 1
ATOM 665 C C . ILE A 1 87 ? -9.078 3.582 -5.406 1 98.19 87 ILE A C 1
ATOM 667 O O . ILE A 1 87 ? -9.969 4.137 -6.059 1 98.19 87 ILE A O 1
ATOM 671 N N . GLU A 1 88 ? -7.992 3.301 -5.891 1 96.75 88 GLU A N 1
ATOM 672 C CA . GLU A 1 88 ? -7.676 3.689 -7.262 1 96.75 88 GLU A CA 1
ATOM 673 C C . GLU A 1 88 ? -8.461 2.855 -8.266 1 96.75 88 GLU A C 1
ATOM 675 O O . GLU A 1 88 ? -8.781 3.33 -9.359 1 96.75 88 GLU A O 1
ATO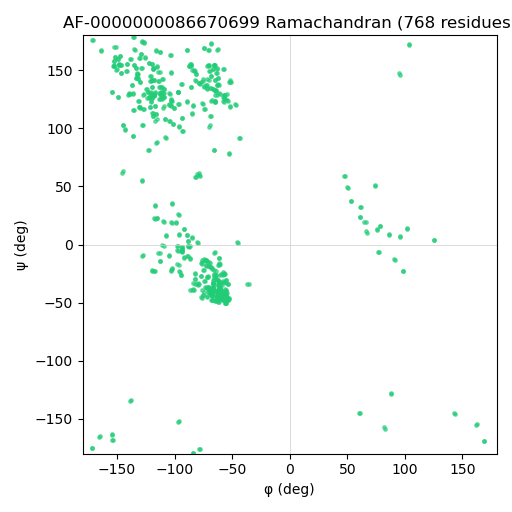M 680 N N . GLU A 1 89 ? -8.797 1.672 -7.895 1 96 89 GLU A N 1
ATOM 681 C CA . GLU A 1 89 ? -9.555 0.779 -8.766 1 96 89 GLU A CA 1
ATOM 682 C C . GLU A 1 89 ? -11.023 1.188 -8.836 1 96 89 GLU A C 1
ATOM 684 O O . GLU A 1 89 ? -11.617 1.215 -9.914 1 96 89 GLU A O 1
ATOM 689 N N . THR A 1 90 ? -11.641 1.539 -7.664 1 96.75 90 THR A N 1
ATOM 690 C CA . THR A 1 90 ? -13.094 1.643 -7.59 1 96.75 90 THR A CA 1
ATOM 691 C C . THR A 1 90 ? -13.516 3.059 -7.211 1 96.75 90 THR A C 1
ATOM 693 O O . THR A 1 90 ? -14.672 3.441 -7.41 1 96.75 90 THR A O 1
ATOM 696 N N . GLY A 1 91 ? -12.562 3.746 -6.582 1 98 91 GLY A N 1
ATOM 697 C CA . GLY A 1 91 ? -12.906 5.043 -6.016 1 98 91 GLY A CA 1
ATOM 698 C C . GLY A 1 91 ? -13.648 4.938 -4.699 1 98 91 GLY A C 1
ATOM 699 O O . GLY A 1 91 ? -14.258 5.91 -4.246 1 98 91 GLY A O 1
ATOM 700 N N . LEU A 1 92 ? -13.625 3.762 -4.055 1 98.38 92 LEU A N 1
ATOM 701 C CA . LEU A 1 92 ? -14.453 3.566 -2.867 1 98.38 92 LEU A CA 1
ATOM 702 C C . LEU A 1 92 ? -13.594 3.506 -1.609 1 98.38 92 LEU A C 1
ATOM 704 O O . LEU A 1 92 ? -12.602 2.77 -1.561 1 98.38 92 LEU A O 1
ATOM 708 N N . LEU A 1 93 ? -13.906 4.305 -0.662 1 98.75 93 LEU A N 1
ATOM 709 C CA . LEU A 1 93 ? -13.344 4.266 0.681 1 98.75 93 LEU A CA 1
ATOM 710 C C . LEU A 1 93 ? -14.328 3.66 1.672 1 98.75 93 LEU A C 1
ATOM 712 O O . LEU A 1 93 ? -15.359 4.266 1.976 1 98.75 93 LEU A O 1
ATOM 716 N N . ALA A 1 94 ? -14.102 2.469 2.104 1 97.81 94 ALA A N 1
ATOM 717 C CA . ALA A 1 94 ? -14.898 1.782 3.115 1 97.81 94 ALA A CA 1
ATOM 718 C C . ALA A 1 94 ? -14.016 1.234 4.23 1 97.81 94 ALA A C 1
ATOM 720 O O . ALA A 1 94 ? -14.078 0.046 4.555 1 97.81 94 ALA A O 1
ATOM 721 N N . SER A 1 95 ? -13.234 2.035 4.855 1 98.62 95 SER A N 1
ATOM 722 C CA . SER A 1 95 ? -12.312 1.769 5.949 1 98.62 95 SER A CA 1
ATOM 723 C C . SER A 1 95 ? -12.086 3.014 6.797 1 98.62 95 SER A C 1
ATOM 725 O O . SER A 1 95 ? -12.242 4.137 6.316 1 98.62 95 SER A O 1
ATOM 727 N N . PRO A 1 96 ? -11.719 2.82 8.148 1 98.81 96 PRO A N 1
ATOM 728 C CA . PRO A 1 96 ? -11.039 3.938 8.812 1 98.81 96 PRO A CA 1
ATOM 729 C C . PRO A 1 96 ? -9.758 4.363 8.094 1 98.81 96 PRO A C 1
ATOM 731 O O . PRO A 1 96 ? -9.18 3.576 7.34 1 98.81 96 PRO A O 1
ATOM 734 N N . ILE A 1 97 ? -9.445 5.621 8.227 1 98.94 97 ILE A N 1
ATOM 735 C CA . ILE A 1 97 ? -8.117 6.109 7.852 1 98.94 97 ILE A CA 1
ATOM 736 C C . ILE A 1 97 ? -7.254 6.262 9.102 1 98.94 97 ILE A C 1
ATOM 738 O O . ILE A 1 97 ? -7.598 7.02 10.016 1 98.94 97 ILE A O 1
ATOM 742 N N . VAL A 1 98 ? -6.188 5.516 9.156 1 98.94 98 VAL A N 1
ATOM 743 C CA . VAL A 1 98 ? -5.297 5.566 10.312 1 98.94 98 VAL A CA 1
ATOM 744 C C . VAL A 1 98 ? -3.943 6.145 9.891 1 98.94 98 VAL A C 1
ATOM 746 O O . VAL A 1 98 ? -3.344 5.691 8.914 1 98.94 98 VAL A O 1
ATOM 749 N N . LEU A 1 99 ? -3.504 7.203 10.594 1 98.94 99 LEU A N 1
ATOM 750 C CA . LEU A 1 99 ? -2.193 7.801 10.375 1 98.94 99 LEU A CA 1
ATOM 751 C C . LEU A 1 99 ? -1.26 7.516 11.539 1 98.94 99 LEU A C 1
ATOM 753 O O . LEU A 1 99 ? -1.659 7.633 12.703 1 98.94 99 LEU A O 1
ATOM 757 N N . THR A 1 100 ? -0.033 7.113 11.258 1 98.88 100 THR A N 1
ATOM 758 C CA . THR A 1 100 ? 0.932 6.707 12.273 1 98.88 100 THR A CA 1
ATOM 759 C C . THR A 1 100 ? 2.359 6.91 11.773 1 98.88 100 THR A C 1
ATOM 761 O O . THR A 1 100 ? 2.609 7.762 10.922 1 98.88 100 THR A O 1
ATOM 764 N N . ASN A 1 101 ? 3.334 6.266 12.461 1 98.25 101 ASN A N 1
ATOM 765 C CA . ASN A 1 101 ? 4.723 6.363 12.016 1 98.25 101 ASN A CA 1
ATOM 766 C C . ASN A 1 101 ? 5.07 5.27 11.016 1 98.25 101 ASN A C 1
ATOM 768 O O . ASN A 1 101 ? 4.34 4.289 10.883 1 98.25 101 ASN A O 1
ATOM 772 N N . SER A 1 102 ? 6.148 5.379 10.383 1 96.94 102 SER A N 1
ATOM 773 C CA . SER A 1 102 ? 6.559 4.578 9.234 1 96.94 102 SER A CA 1
ATOM 774 C C . SER A 1 102 ? 6.664 3.1 9.602 1 96.94 102 SER A C 1
ATOM 776 O O . SER A 1 102 ? 6.402 2.229 8.766 1 96.94 102 SER A O 1
ATOM 778 N N . PHE A 1 103 ? 7.02 2.791 10.828 1 97.88 103 PHE A N 1
ATOM 779 C CA . PHE A 1 103 ? 7.273 1.398 11.18 1 97.88 103 PHE A CA 1
ATOM 780 C C . PHE A 1 103 ? 6.02 0.744 11.742 1 97.88 103 PHE A C 1
ATOM 782 O O . PHE A 1 103 ? 5.977 -0.475 11.922 1 97.88 103 PHE A O 1
ATOM 789 N N . SER A 1 104 ? 5.008 1.521 11.914 1 98.62 104 SER A N 1
ATOM 790 C CA . SER A 1 104 ? 3.842 1.007 12.633 1 98.62 104 SER A CA 1
ATOM 791 C C . SER A 1 104 ? 2.674 0.766 11.68 1 98.62 104 SER A C 1
ATOM 793 O O . SER A 1 104 ? 1.56 0.474 12.125 1 98.62 104 SER A O 1
ATOM 795 N N . VAL A 1 105 ? 2.898 0.894 10.398 1 98.81 105 VAL A N 1
ATOM 796 C CA . VAL A 1 105 ? 1.845 0.68 9.414 1 98.81 105 VAL A CA 1
ATOM 797 C C . VAL A 1 105 ? 1.242 -0.711 9.594 1 98.81 105 VAL A C 1
ATOM 799 O O . VAL A 1 105 ? 0.02 -0.874 9.562 1 98.81 105 VAL A O 1
ATOM 802 N N . GLY A 1 106 ? 2.08 -1.712 9.789 1 98.81 106 GLY A N 1
ATOM 803 C CA . GLY A 1 106 ? 1.622 -3.082 9.945 1 98.81 106 GLY A CA 1
ATOM 804 C C . GLY A 1 106 ? 0.714 -3.275 11.148 1 98.81 106 GLY A C 1
ATOM 805 O O . GLY A 1 106 ? -0.316 -3.945 11.055 1 98.81 106 GLY A O 1
ATOM 806 N N . ASP A 1 107 ? 1.083 -2.74 12.305 1 98.81 107 ASP A N 1
ATOM 807 C CA . ASP A 1 107 ? 0.281 -2.855 13.523 1 98.81 107 ASP A CA 1
ATOM 808 C C . ASP A 1 107 ? -1.08 -2.186 13.344 1 98.81 107 ASP A C 1
ATOM 810 O O . ASP A 1 107 ? -2.098 -2.705 13.812 1 98.81 107 ASP A O 1
ATOM 814 N N . CYS A 1 108 ? -1.021 -1.073 12.734 1 98.88 108 CYS A N 1
ATOM 815 C CA . CYS A 1 108 ? -2.277 -0.364 12.516 1 98.88 108 CYS A CA 1
ATOM 816 C C . CYS A 1 108 ? -3.168 -1.126 11.539 1 98.88 108 CYS A C 1
ATOM 818 O O . CYS A 1 108 ? -4.387 -1.175 11.711 1 98.88 108 CYS A O 1
ATOM 820 N N . TYR A 1 109 ? -2.533 -1.667 10.469 1 98.81 109 TYR A N 1
ATOM 821 C CA . TYR A 1 109 ? -3.24 -2.523 9.523 1 98.81 109 TYR A CA 1
ATOM 822 C C . TYR A 1 109 ? -3.943 -3.668 10.25 1 98.81 109 TYR A C 1
ATOM 824 O O . TYR A 1 109 ? -5.141 -3.893 10.047 1 98.81 109 TYR A O 1
ATOM 832 N N . ARG A 1 110 ? -3.289 -4.379 11.148 1 98.75 110 ARG A N 1
ATOM 833 C CA . ARG A 1 110 ? -3.844 -5.465 11.945 1 98.75 110 ARG A CA 1
ATOM 834 C C . ARG A 1 110 ? -4.965 -4.965 12.852 1 98.75 110 ARG A C 1
ATOM 836 O O . ARG A 1 110 ? -5.973 -5.648 13.039 1 98.75 110 ARG A O 1
ATOM 843 N N . GLY A 1 111 ? -4.758 -3.781 13.438 1 98.88 111 GLY A N 1
ATOM 844 C CA . GLY A 1 111 ? -5.754 -3.234 14.344 1 98.88 111 GLY A CA 1
ATOM 845 C C . GLY A 1 111 ? -7.109 -3.031 13.688 1 98.88 111 GLY A C 1
ATOM 846 O O . GLY A 1 111 ? -8.148 -3.287 14.305 1 98.88 111 GLY A O 1
ATOM 847 N N . ILE A 1 112 ? -7.121 -2.557 12.461 1 98.81 112 ILE A N 1
ATOM 848 C CA . ILE A 1 112 ? -8.367 -2.373 11.727 1 98.81 112 ILE A CA 1
ATOM 849 C C . ILE A 1 112 ? -9.07 -3.721 11.547 1 98.81 112 ILE A C 1
ATOM 851 O O . ILE A 1 112 ? -10.281 -3.824 11.727 1 98.81 112 ILE A O 1
ATOM 855 N N . TYR A 1 113 ? -8.344 -4.77 11.227 1 98.31 113 TYR A N 1
ATOM 856 C CA . TYR A 1 113 ? -8.93 -6.098 11.07 1 98.31 113 TYR A CA 1
ATOM 857 C C . TYR A 1 113 ? -9.43 -6.629 12.406 1 98.31 113 TYR A C 1
ATOM 859 O O . TYR A 1 113 ? -10.492 -7.25 12.469 1 98.31 113 TYR A O 1
ATOM 867 N N . GLU A 1 114 ? -8.586 -6.449 13.477 1 98.38 114 GLU A N 1
ATOM 868 C CA . GLU A 1 114 ? -9.047 -6.914 14.789 1 98.38 114 GLU A CA 1
ATOM 869 C C . GLU A 1 114 ? -10.391 -6.289 15.148 1 98.38 114 GLU A C 1
ATOM 871 O O . GLU A 1 114 ? -11.297 -6.984 15.617 1 98.38 114 GLU A O 1
ATOM 876 N N . TYR A 1 115 ? -10.516 -4.992 14.977 1 98.62 115 TYR A N 1
ATOM 877 C CA . TYR A 1 115 ? -11.797 -4.328 15.219 1 98.62 115 TYR A CA 1
ATOM 878 C C . TYR A 1 115 ? -12.898 -4.941 14.367 1 98.62 115 TYR A C 1
ATOM 880 O O . TYR A 1 115 ? -13.992 -5.219 14.859 1 98.62 115 TYR A O 1
ATOM 888 N N . SER A 1 116 ? -12.656 -5.141 13.078 1 97.88 116 SER A N 1
ATOM 889 C CA . SER A 1 116 ? -13.664 -5.586 12.125 1 97.88 116 SER A CA 1
ATOM 890 C C . SER A 1 116 ? -14.078 -7.031 12.391 1 97.88 116 SER A C 1
ATOM 892 O O . SER A 1 116 ? -15.25 -7.387 12.242 1 97.88 116 SER A O 1
ATOM 894 N N . ILE A 1 117 ? -13.094 -7.898 12.703 1 97.12 117 ILE A N 1
ATOM 895 C CA . ILE A 1 117 ? -13.391 -9.281 13.039 1 97.12 117 ILE A CA 1
ATOM 896 C C . ILE A 1 117 ? -14.336 -9.336 14.242 1 97.12 117 ILE A C 1
ATOM 898 O O . ILE A 1 117 ? -15.336 -10.047 14.227 1 97.12 117 ILE A O 1
ATOM 902 N N . LYS A 1 118 ? -14.023 -8.555 15.266 1 96.69 118 LYS A N 1
ATOM 903 C CA . LYS A 1 118 ? -14.82 -8.523 16.484 1 96.69 118 LYS A C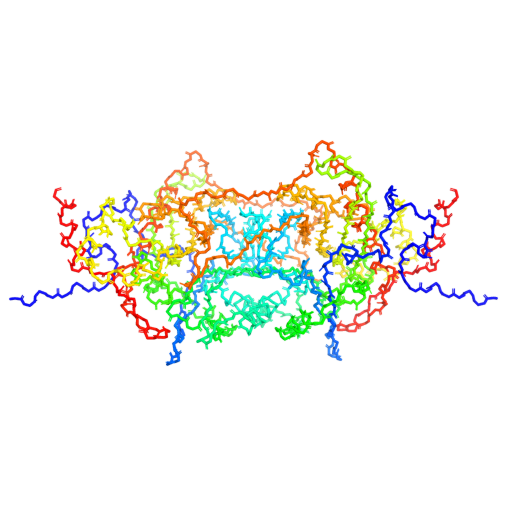A 1
ATOM 904 C C . LYS A 1 118 ? -16.25 -8.055 16.203 1 96.69 118 LYS A C 1
ATOM 906 O O . LYS A 1 118 ? -17.203 -8.578 16.781 1 96.69 118 LYS A O 1
ATOM 911 N N . ASN A 1 119 ? -16.422 -7.141 15.312 1 96.5 119 ASN A N 1
ATOM 912 C CA . ASN A 1 119 ? -17.688 -6.441 15.203 1 96.5 119 ASN A CA 1
ATOM 913 C C . ASN A 1 119 ? -18.516 -6.961 14.031 1 96.5 119 ASN A C 1
ATOM 915 O O . ASN A 1 119 ? -19.734 -6.773 13.984 1 96.5 119 ASN A O 1
ATOM 919 N N . TYR A 1 120 ? -17.875 -7.609 13.047 1 94.12 120 TYR A N 1
ATOM 920 C CA . TYR A 1 120 ? -18.625 -7.855 11.82 1 94.12 120 TYR A CA 1
ATOM 921 C C . TYR A 1 120 ? -18.578 -9.328 11.43 1 94.12 120 TYR A C 1
ATOM 923 O O . TYR A 1 120 ? -19.219 -9.742 10.461 1 94.12 120 TYR A O 1
ATOM 931 N N . SER A 1 121 ? -17.766 -10.148 12.07 1 90.81 121 SER A N 1
ATOM 932 C CA . SER A 1 121 ? -17.766 -11.578 11.781 1 90.81 121 SER A CA 1
ATOM 933 C C . SER A 1 121 ? -19.094 -12.211 12.18 1 90.81 121 SER A C 1
ATOM 935 O O . SER A 1 121 ? -19.797 -11.695 13.055 1 90.81 121 SER A O 1
ATOM 937 N N . ASN A 1 122 ? -19.438 -13.305 11.531 1 87.62 122 ASN A N 1
ATOM 938 C CA . ASN A 1 122 ? -20.672 -14 11.898 1 87.62 122 ASN A CA 1
ATOM 939 C C . ASN A 1 122 ? -20.484 -14.836 13.156 1 87.62 122 ASN A C 1
ATOM 941 O O . ASN A 1 122 ? -19.422 -14.797 13.789 1 87.62 122 ASN A O 1
ATOM 945 N N . GLU A 1 123 ? -21.562 -15.562 13.5 1 84.12 123 GLU A N 1
ATOM 946 C CA . GLU A 1 123 ? -21.594 -16.312 14.758 1 84.12 123 GLU A CA 1
ATOM 947 C C . GLU A 1 123 ? -20.547 -17.422 14.758 1 84.12 123 GLU A C 1
ATOM 949 O O . GLU A 1 123 ? -20.031 -17.797 15.812 1 84.12 123 GLU A O 1
ATOM 954 N N . LYS A 1 124 ? -20.203 -17.938 13.609 1 80.44 124 LYS A N 1
ATOM 955 C CA . LYS A 1 124 ? -19.234 -19.016 13.5 1 80.44 124 LYS A CA 1
ATOM 956 C C . LYS A 1 124 ? -17.812 -18.469 13.398 1 80.44 124 LYS A C 1
ATOM 958 O O . LYS A 1 124 ? -16.859 -19.234 13.336 1 80.44 124 LYS A O 1
ATOM 963 N N . GLY A 1 125 ? -17.703 -17.109 13.383 1 81.69 125 GLY A N 1
ATOM 964 C CA . GLY A 1 125 ? -16.391 -16.5 13.258 1 81.69 125 GLY A CA 1
ATOM 965 C C . GLY A 1 125 ? -15.93 -16.328 11.82 1 81.69 125 GLY A C 1
ATOM 966 O O . GLY A 1 125 ? -14.789 -15.961 11.562 1 81.69 125 GLY A O 1
ATOM 967 N N . GLU A 1 126 ? -16.828 -16.594 10.945 1 85.88 126 GLU A N 1
ATOM 968 C CA . GLU A 1 126 ? -16.484 -16.5 9.523 1 85.88 126 GLU A CA 1
ATOM 969 C C . GLU A 1 126 ? -16.469 -15.047 9.055 1 85.88 126 GLU A C 1
ATOM 971 O O . GLU A 1 126 ? -17.297 -14.234 9.477 1 85.88 126 GLU A O 1
ATOM 976 N N . VAL A 1 127 ? -15.477 -14.781 8.273 1 89.31 127 VAL A N 1
ATOM 977 C CA . VAL A 1 127 ? -15.344 -13.469 7.637 1 89.31 127 VAL A CA 1
ATOM 978 C C . VAL A 1 127 ? -15.984 -13.5 6.254 1 89.31 127 VAL A C 1
ATOM 980 O O . VAL A 1 127 ? -15.445 -14.102 5.324 1 89.31 127 VAL A O 1
ATOM 983 N N . GLU A 1 128 ? -17.109 -12.844 6.07 1 87.19 128 GLU A N 1
ATOM 984 C CA . GLU A 1 128 ? -17.859 -12.836 4.816 1 87.19 128 GLU A CA 1
ATOM 985 C C . GLU A 1 128 ? -17.891 -11.43 4.211 1 87.19 128 GLU A C 1
ATOM 987 O O . GLU A 1 128 ? -18.844 -11.062 3.533 1 87.19 128 GLU A O 1
ATOM 992 N N . TRP A 1 129 ? -16.938 -10.727 4.633 1 90.81 129 TRP A N 1
ATOM 993 C CA . TRP A 1 129 ? -16.891 -9.328 4.207 1 90.81 129 TRP A CA 1
ATOM 994 C C . TRP A 1 129 ? -15.539 -9 3.574 1 90.81 129 TRP A C 1
ATOM 996 O O . TRP A 1 129 ? -14.602 -9.797 3.635 1 90.81 129 TRP A O 1
ATOM 1006 N N . PHE A 1 130 ? -15.617 -7.898 2.836 1 92.44 130 PHE A N 1
ATOM 1007 C CA . PHE A 1 130 ? -14.422 -7.398 2.154 1 92.44 130 PHE A CA 1
ATOM 1008 C C . PHE A 1 130 ? -13.969 -6.074 2.758 1 92.44 130 PHE A C 1
ATOM 1010 O O . PHE A 1 130 ? -14.781 -5.164 2.947 1 92.44 130 PHE A O 1
ATOM 1017 N N . LEU A 1 131 ? -12.711 -6.02 3.047 1 95 131 LEU A N 1
ATOM 1018 C CA . LEU A 1 131 ? -12.133 -4.797 3.596 1 95 131 LEU A CA 1
ATOM 1019 C C . LEU A 1 131 ? -10.641 -4.715 3.287 1 95 131 LEU A C 1
ATOM 1021 O O . LEU A 1 131 ? -9.922 -5.711 3.406 1 95 131 LEU A O 1
ATOM 1025 N N . LEU A 1 132 ? -10.18 -3.605 2.785 1 97.12 132 LEU A N 1
ATOM 1026 C CA . LEU A 1 132 ? -8.766 -3.277 2.682 1 97.12 132 LEU A CA 1
ATOM 1027 C C . LEU A 1 132 ? -8.422 -2.064 3.539 1 97.12 132 LEU A C 1
ATOM 1029 O O . LEU A 1 132 ? -8.828 -0.943 3.227 1 97.12 132 LEU A O 1
ATOM 1033 N N . PRO A 1 133 ? -7.652 -2.262 4.57 1 98.69 133 PRO A N 1
ATOM 1034 C CA . PRO A 1 133 ? -7.352 -1.186 5.516 1 98.69 133 PRO A CA 1
ATOM 1035 C C . PRO A 1 133 ? -6.605 -0.02 4.871 1 98.69 133 PRO A C 1
ATOM 1037 O O . PRO A 1 133 ? -5.73 -0.234 4.027 1 98.69 133 PRO A O 1
ATOM 1040 N N . VAL A 1 134 ? -6.926 1.192 5.301 1 98.94 134 VAL A N 1
ATOM 1041 C CA . VAL A 1 134 ? -6.246 2.406 4.859 1 98.94 134 VAL A CA 1
ATOM 1042 C C . VAL A 1 134 ? -5.391 2.961 5.996 1 98.94 134 VAL A C 1
ATOM 1044 O O . VAL A 1 134 ? -5.918 3.475 6.984 1 98.94 134 VAL A O 1
ATOM 1047 N N . VAL A 1 135 ? -4.074 2.84 5.867 1 98.94 135 VAL A N 1
ATOM 1048 C CA . VAL A 1 135 ? -3.104 3.283 6.863 1 98.94 135 VAL A CA 1
ATOM 1049 C C . VAL A 1 135 ? -2.006 4.102 6.188 1 98.94 135 VAL A C 1
ATOM 1051 O O . VAL A 1 135 ? -1.38 3.643 5.23 1 98.94 135 VAL A O 1
ATOM 1054 N N . GLY A 1 136 ? -1.799 5.328 6.625 1 98.75 136 GLY A N 1
ATOM 1055 C CA . GLY A 1 136 ? -0.717 6.188 6.164 1 98.75 136 GLY A CA 1
ATOM 1056 C C . GLY A 1 136 ? 0.314 6.473 7.242 1 98.75 136 GLY A C 1
ATOM 1057 O O . GLY A 1 136 ? 0.064 6.238 8.43 1 98.75 136 GLY A O 1
ATOM 1058 N N . GLU A 1 137 ? 1.477 7.012 6.766 1 98.25 137 GLU A N 1
ATOM 1059 C CA . GLU A 1 137 ? 2.543 7.164 7.75 1 98.25 137 GLU A CA 1
ATOM 1060 C C . GLU A 1 137 ? 3.484 8.305 7.371 1 98.25 137 GLU A C 1
ATOM 1062 O O . GLU A 1 137 ? 3.508 8.742 6.219 1 98.25 137 GLU A O 1
ATOM 1067 N N . THR A 1 138 ? 4.113 8.875 8.375 1 97.38 138 THR A N 1
ATOM 1068 C CA . THR A 1 138 ? 5.297 9.719 8.273 1 97.38 138 THR A CA 1
ATOM 1069 C C . THR A 1 138 ? 6.371 9.258 9.266 1 97.38 138 THR A C 1
ATOM 1071 O O . THR A 1 138 ? 6.07 8.57 10.234 1 97.38 138 THR A O 1
ATOM 1074 N N . PHE A 1 139 ? 7.648 9.609 9.094 1 95.69 139 PHE A N 1
ATOM 1075 C CA . PHE A 1 139 ? 8.781 9.125 9.875 1 95.69 139 PHE A CA 1
ATOM 1076 C C . PHE A 1 139 ? 9.008 10.008 11.094 1 95.69 139 PHE A C 1
ATOM 1078 O O . PHE A 1 139 ? 9.234 11.211 10.961 1 95.69 139 PHE A O 1
ATOM 1085 N N . ASP A 1 140 ? 8.977 9.359 12.25 1 96.38 140 ASP A N 1
ATOM 1086 C CA . ASP A 1 140 ? 9.156 10.156 13.453 1 96.38 140 ASP A CA 1
ATOM 1087 C C . ASP A 1 140 ? 10.414 9.719 14.211 1 96.38 140 ASP A C 1
ATOM 1089 O O . ASP A 1 140 ? 10.547 9.984 15.406 1 96.38 140 ASP A O 1
ATOM 1093 N N . GLY A 1 141 ? 11.398 9.086 13.602 1 93.69 141 GLY A N 1
ATOM 1094 C CA . GLY A 1 141 ? 12.516 8.398 14.234 1 93.69 141 GLY A CA 1
ATOM 1095 C C . GLY A 1 141 ? 13.492 9.336 14.906 1 93.69 141 GLY A C 1
ATOM 1096 O O . GLY A 1 141 ? 14.32 8.906 15.711 1 93.69 141 GLY A O 1
ATOM 1097 N N . HIS A 1 142 ? 13.453 10.68 14.609 1 92.5 142 HIS A N 1
ATOM 1098 C CA . HIS A 1 142 ? 14.352 11.625 15.258 1 92.5 142 HIS A CA 1
ATOM 1099 C C . HIS A 1 142 ? 13.984 11.82 16.734 1 92.5 142 HIS A C 1
ATOM 1101 O O . HIS A 1 142 ? 14.859 11.945 17.578 1 92.5 142 HIS A O 1
ATOM 1107 N N . LEU A 1 143 ? 12.711 11.898 17 1 95.62 143 LEU A N 1
ATOM 1108 C CA . LEU A 1 143 ? 12.234 12.18 18.359 1 95.62 143 LEU A CA 1
ATOM 1109 C C . LEU A 1 143 ? 11.68 10.914 19 1 95.62 143 LEU A C 1
ATOM 1111 O O . LEU A 1 143 ? 11.391 10.898 20.203 1 95.62 143 LEU A O 1
ATOM 1115 N N . ASN A 1 144 ? 11.531 9.883 18.219 1 97 144 ASN A N 1
ATOM 1116 C CA . ASN A 1 144 ? 10.938 8.625 18.656 1 97 144 ASN A CA 1
ATOM 1117 C C . ASN A 1 144 ? 11.875 7.445 18.453 1 97 144 ASN A C 1
ATOM 1119 O O . ASN A 1 144 ? 12.414 7.27 17.359 1 97 144 ASN A O 1
ATOM 1123 N N . ASP A 1 145 ? 12.094 6.703 19.578 1 96.31 145 ASP A N 1
ATOM 1124 C CA . ASP A 1 145 ? 12.758 5.422 19.359 1 96.31 145 ASP A CA 1
ATOM 1125 C C . ASP A 1 145 ? 11.875 4.477 18.547 1 96.31 145 ASP A C 1
ATOM 1127 O O . ASP A 1 145 ? 11.242 3.572 19.109 1 96.31 145 ASP A O 1
ATOM 1131 N N . ILE A 1 146 ? 11.898 4.664 17.281 1 96.19 146 ILE A N 1
ATOM 1132 C CA . ILE A 1 146 ? 10.969 4.027 16.344 1 96.19 146 ILE A CA 1
ATOM 1133 C C . ILE A 1 146 ? 11.227 2.523 16.297 1 96.19 146 ILE A C 1
ATOM 1135 O O . ILE A 1 146 ? 10.352 1.745 15.93 1 96.19 146 ILE A O 1
ATOM 1139 N N . SER A 1 147 ? 12.414 2.023 16.703 1 95.06 147 SER A N 1
ATOM 1140 C CA . SER A 1 147 ? 12.789 0.615 16.672 1 95.06 147 SER A CA 1
ATOM 1141 C C . SER A 1 147 ? 12.062 -0.179 17.75 1 95.06 147 SER A C 1
ATOM 1143 O O . SER A 1 147 ? 12.047 -1.411 17.703 1 95.06 147 SER A O 1
ATOM 1145 N N . LYS A 1 148 ? 11.477 0.547 18.672 1 95.56 148 LYS A N 1
ATOM 1146 C CA . LYS A 1 148 ? 10.75 -0.127 19.75 1 95.56 148 LYS A CA 1
ATOM 1147 C C . LYS A 1 148 ? 9.398 -0.65 19.25 1 95.56 148 LYS A C 1
ATOM 1149 O O . LYS A 1 148 ? 8.766 -1.473 19.922 1 95.56 148 LYS A O 1
ATOM 1154 N N . LEU A 1 149 ? 8.961 -0.175 18.078 1 97 149 LEU A N 1
ATOM 1155 C CA . LEU A 1 149 ? 7.688 -0.618 17.516 1 97 149 LEU A CA 1
ATOM 1156 C C . LEU A 1 149 ? 6.594 -0.567 18.578 1 97 149 LEU A C 1
ATOM 1158 O O . LEU A 1 149 ? 5.902 -1.562 18.812 1 97 149 LEU A O 1
ATOM 1162 N N . ALA A 1 150 ? 6.348 0.612 19.141 1 97.81 150 ALA A N 1
ATOM 1163 C CA . ALA A 1 150 ? 5.562 0.777 20.359 1 97.81 150 ALA A CA 1
ATOM 1164 C C . ALA A 1 150 ? 4.066 0.772 20.047 1 97.81 150 ALA A C 1
ATOM 1166 O O . ALA A 1 150 ? 3.25 0.438 20.906 1 97.81 150 ALA A O 1
ATOM 1167 N N . VAL A 1 151 ? 3.693 1.216 18.859 1 98.62 151 VAL A N 1
ATOM 1168 C CA . VAL A 1 151 ? 2.279 1.221 18.5 1 98.62 151 VAL A CA 1
ATOM 1169 C C . VAL A 1 151 ? 1.749 -0.212 18.469 1 98.62 151 VAL A C 1
ATOM 1171 O O . VAL A 1 151 ? 2.414 -1.115 17.953 1 98.62 151 VAL A O 1
ATOM 1174 N N . LYS A 1 152 ? 0.609 -0.469 18.984 1 98.56 152 LYS A N 1
ATOM 1175 C CA . LYS A 1 152 ? -0.056 -1.769 18.984 1 98.56 152 LYS A CA 1
ATOM 1176 C C . LYS A 1 152 ? -1.4 -1.702 18.266 1 98.56 152 LYS A C 1
ATOM 1178 O O . LYS A 1 152 ? -2.023 -0.64 18.203 1 98.56 152 LYS A O 1
ATOM 1183 N N . PRO A 1 153 ? -1.838 -2.926 17.75 1 98.75 153 PRO A N 1
ATOM 1184 C CA . PRO A 1 153 ? -3.166 -2.967 17.141 1 98.75 153 PRO A CA 1
ATOM 1185 C C . PRO A 1 153 ? -4.258 -2.424 18.062 1 98.75 153 PRO A C 1
ATOM 1187 O O . PRO A 1 153 ? -5.207 -1.788 17.594 1 98.75 153 PRO A O 1
ATOM 1190 N N . SER A 1 154 ? -4.113 -2.639 19.344 1 98.75 154 SER A N 1
ATOM 1191 C CA . SER A 1 154 ? -5.113 -2.182 20.312 1 98.75 154 SER A CA 1
ATOM 1192 C C . SER A 1 154 ? -5.242 -0.663 20.281 1 98.75 154 SER A C 1
ATOM 1194 O O . SER A 1 154 ? -6.316 -0.123 20.562 1 98.75 154 SER A O 1
ATOM 1196 N N . ASP A 1 155 ? -4.184 0.062 20 1 98.75 155 ASP A N 1
ATOM 1197 C CA . ASP A 1 155 ? -4.254 1.517 19.906 1 98.75 155 ASP A CA 1
ATOM 1198 C C . ASP A 1 155 ? -5.227 1.95 18.812 1 98.75 155 ASP A C 1
ATOM 1200 O O . ASP A 1 155 ? -5.93 2.951 18.953 1 98.75 155 ASP A O 1
ATOM 1204 N N . VAL A 1 156 ? -5.215 1.221 17.703 1 98.81 156 VAL A N 1
ATOM 1205 C CA . VAL A 1 156 ? -6.121 1.507 16.594 1 98.81 156 VAL A CA 1
ATOM 1206 C C . VAL A 1 156 ? -7.559 1.205 17.016 1 98.81 156 VAL A C 1
ATOM 1208 O O . VAL A 1 156 ? -8.461 2.008 16.766 1 98.81 156 VAL A O 1
ATOM 1211 N N . VAL A 1 157 ? -7.75 0.024 17.625 1 98.88 157 VAL A N 1
ATOM 1212 C CA . VAL A 1 157 ? -9.078 -0.361 18.078 1 98.88 157 VAL A CA 1
ATOM 1213 C C . VAL A 1 157 ? -9.625 0.699 19.031 1 98.88 157 VAL A C 1
ATOM 1215 O O . VAL A 1 157 ? -10.75 1.165 18.875 1 98.88 157 VAL A O 1
ATOM 1218 N N . ASN A 1 158 ? -8.82 1.092 20.062 1 98.75 158 ASN A N 1
ATOM 1219 C CA . ASN A 1 158 ? -9.203 2.143 21 1 98.75 158 ASN A CA 1
ATOM 1220 C C . ASN A 1 158 ? -9.523 3.449 20.281 1 98.75 158 ASN A C 1
ATOM 1222 O O . ASN A 1 158 ? -10.461 4.152 20.641 1 98.75 158 ASN A O 1
ATOM 1226 N N . GLY A 1 159 ? -8.703 3.793 19.281 1 98.75 159 GLY A N 1
ATOM 1227 C CA . GLY A 1 159 ? -8.93 5.008 18.516 1 98.75 159 GLY A CA 1
ATOM 1228 C C . GLY A 1 159 ? -10.25 5.016 17.781 1 98.75 159 GLY A C 1
ATOM 1229 O O . GLY A 1 159 ? -10.938 6.035 17.734 1 98.75 159 GLY A O 1
ATOM 1230 N N . ILE A 1 160 ? -10.57 3.861 17.109 1 98.81 160 ILE A N 1
ATOM 1231 C CA . ILE A 1 160 ? -11.836 3.74 16.406 1 98.81 160 ILE A CA 1
ATOM 1232 C C . ILE A 1 160 ? -12.992 3.928 17.391 1 98.81 160 ILE A C 1
ATOM 1234 O O . ILE A 1 160 ? -13.938 4.668 17.094 1 98.81 160 ILE A O 1
ATOM 1238 N N . GLU A 1 161 ? -12.906 3.299 18.531 1 98.62 161 GLU A N 1
ATOM 1239 C CA . GLU A 1 161 ? -13.977 3.324 19.516 1 98.62 161 GLU A CA 1
ATOM 1240 C C . GLU A 1 161 ? -14.078 4.695 20.172 1 98.62 161 GLU A C 1
ATOM 1242 O O . GLU A 1 161 ? -15.172 5.117 20.562 1 98.62 161 GLU A O 1
ATOM 1247 N N . ALA A 1 162 ? -13.031 5.457 20.266 1 98.56 162 ALA A N 1
ATOM 1248 C CA . ALA A 1 162 ? -12.992 6.734 20.969 1 98.56 162 ALA A CA 1
ATOM 1249 C C . ALA A 1 162 ? -13.273 7.895 20.031 1 98.56 162 ALA A C 1
ATOM 1251 O O . ALA A 1 162 ? -13.398 9.039 20.453 1 98.56 162 ALA A O 1
ATOM 1252 N N . ALA A 1 163 ? -13.383 7.676 18.75 1 98.81 163 ALA A N 1
ATOM 1253 C CA . ALA A 1 163 ? -13.516 8.742 17.766 1 98.81 163 ALA A CA 1
ATOM 1254 C C . ALA A 1 163 ? -14.789 9.555 18 1 98.81 163 ALA A C 1
ATOM 1256 O O . ALA A 1 163 ? -15.844 8.992 18.328 1 98.81 163 ALA A O 1
ATOM 1257 N N . THR A 1 164 ? -14.703 10.852 17.906 1 98.75 164 THR A N 1
ATOM 1258 C CA . THR A 1 164 ? -15.836 11.758 18.078 1 98.75 164 THR A CA 1
ATOM 1259 C C . THR A 1 164 ? -15.844 12.828 16.984 1 98.75 164 THR A C 1
ATOM 1261 O O . THR A 1 164 ? -14.938 12.875 16.141 1 98.75 164 THR A O 1
ATOM 1264 N N . ASP A 1 165 ? -16.859 13.727 17 1 98.44 165 ASP A N 1
ATOM 1265 C CA . ASP A 1 165 ? -16.938 14.82 16.047 1 98.44 165 ASP A CA 1
ATOM 1266 C C . ASP A 1 165 ? -16.344 16.109 16.641 1 98.44 165 ASP A C 1
ATOM 1268 O O . ASP A 1 165 ? -16.516 17.188 16.078 1 98.44 165 ASP A O 1
ATOM 1272 N N . ALA A 1 166 ? -15.672 16.031 17.828 1 98.56 166 ALA A N 1
ATOM 1273 C CA . ALA A 1 166 ? -14.953 17.188 18.359 1 98.56 166 ALA A CA 1
ATOM 1274 C C . ALA A 1 166 ? -13.812 17.609 17.453 1 98.56 166 ALA A C 1
ATOM 1276 O O . ALA A 1 166 ? -13.297 16.797 16.672 1 98.56 166 ALA A O 1
ATOM 1277 N N . PRO A 1 167 ? -13.461 18.922 17.469 1 98.5 167 PRO A N 1
ATOM 1278 C CA . PRO A 1 167 ? -12.273 19.312 16.688 1 98.5 167 PRO A CA 1
ATOM 1279 C C . PRO A 1 167 ? -11.047 18.469 17.047 1 98.5 167 PRO A C 1
ATOM 1281 O O . PRO A 1 167 ? -10.812 18.172 18.219 1 98.5 167 PRO A O 1
ATOM 1284 N N . VAL A 1 168 ? -10.297 18.109 16.078 1 98.5 168 VAL A N 1
ATOM 1285 C CA . VAL A 1 168 ? -9.109 17.281 16.297 1 98.5 168 VAL A CA 1
ATOM 1286 C C . VAL A 1 168 ? -8.086 18.062 17.094 1 98.5 168 VAL A C 1
ATOM 1288 O O . VAL A 1 168 ? -7.855 19.25 16.844 1 98.5 168 VAL A O 1
ATOM 1291 N N . ARG A 1 169 ? -7.52 17.422 18.109 1 98.25 169 ARG A N 1
ATOM 1292 C CA . ARG A 1 169 ? -6.414 18.062 18.828 1 98.25 169 ARG A CA 1
ATOM 1293 C C . ARG A 1 169 ? -5.203 18.234 17.906 1 98.25 169 ARG A C 1
ATOM 1295 O O . ARG A 1 169 ? -4.902 17.359 17.094 1 98.25 169 ARG A O 1
ATOM 1302 N N . GLU A 1 170 ? -4.512 19.359 18.047 1 98.44 170 GLU A N 1
ATOM 1303 C CA . GLU A 1 170 ? -3.432 19.688 17.125 1 98.44 170 GLU A CA 1
ATOM 1304 C C . GLU A 1 170 ? -2.088 19.75 17.844 1 98.44 170 GLU A C 1
ATOM 1306 O O . GLU A 1 170 ? -2.037 19.781 19.078 1 98.44 170 GLU A O 1
ATOM 1311 N N . GLY A 1 171 ? -0.952 19.781 17.078 1 98.44 171 GLY A N 1
ATOM 1312 C CA . GLY A 1 171 ? 0.388 19.797 17.641 1 98.44 171 GLY A CA 1
ATOM 1313 C C . GLY A 1 171 ? 0.943 18.406 17.891 1 98.44 171 GLY A C 1
ATOM 1314 O O . GLY A 1 171 ? 0.952 17.562 17 1 98.44 171 GLY A O 1
ATOM 1315 N N . ASN A 1 172 ? 1.412 18.203 19.156 1 98.5 172 ASN A N 1
ATOM 1316 C CA . ASN A 1 172 ? 2.035 16.938 19.531 1 98.5 172 ASN A CA 1
ATOM 1317 C C . ASN A 1 172 ? 0.993 15.844 19.781 1 98.5 172 ASN A C 1
ATOM 1319 O O . ASN A 1 172 ? 0.954 15.266 20.875 1 98.5 172 ASN A O 1
ATOM 1323 N N . THR A 1 173 ? 0.203 15.562 18.75 1 98.69 173 THR A N 1
ATOM 1324 C CA . THR A 1 173 ? -0.906 14.656 19.047 1 98.69 173 THR A CA 1
ATOM 1325 C C . THR A 1 173 ? -1 13.57 17.969 1 98.69 173 THR A C 1
ATOM 1327 O O . THR A 1 173 ? -0.502 13.734 16.859 1 98.69 173 THR A O 1
ATOM 1330 N N . GLY A 1 174 ? -1.525 12.391 18.359 1 98.69 174 GLY A N 1
ATOM 1331 C CA . GLY A 1 174 ? -1.794 11.289 17.453 1 98.69 174 GLY A CA 1
ATOM 1332 C C . GLY A 1 174 ? -0.548 10.773 16.75 1 98.69 174 GLY A C 1
ATOM 1333 O O . GLY A 1 174 ? 0.516 10.672 17.375 1 98.69 174 GLY A O 1
ATOM 1334 N N . GLY A 1 175 ? -0.789 10.375 15.508 1 98.69 175 GLY A N 1
ATOM 1335 C CA . GLY A 1 175 ? 0.344 9.914 14.727 1 98.69 175 GLY A CA 1
ATOM 1336 C C . GLY A 1 175 ? 1.406 10.977 14.523 1 98.69 175 GLY A C 1
ATOM 1337 O O . GLY A 1 175 ? 2.543 10.664 14.156 1 98.69 175 GLY A O 1
ATOM 1338 N N . GLY A 1 176 ? 1.028 12.227 14.781 1 98.5 176 GLY A N 1
ATOM 1339 C CA . GLY A 1 176 ? 1.928 13.352 14.57 1 98.5 176 GLY A CA 1
ATOM 1340 C C . GLY A 1 176 ? 2.791 13.656 15.781 1 98.5 176 GLY A C 1
ATOM 1341 O O . GLY A 1 176 ? 3.627 14.562 15.742 1 98.5 176 GLY A O 1
ATOM 1342 N N . THR A 1 177 ? 2.754 12.938 16.828 1 98.69 177 THR A N 1
ATOM 1343 C CA . THR A 1 177 ? 3.381 13.227 18.109 1 98.69 177 THR A CA 1
ATOM 1344 C C . THR A 1 177 ? 4.879 13.469 17.938 1 98.69 177 THR A C 1
ATOM 1346 O O . THR A 1 177 ? 5.422 14.43 18.484 1 98.69 177 THR A O 1
ATOM 1349 N N . GLY A 1 178 ? 5.496 12.633 17.172 1 98 178 GLY A N 1
ATOM 1350 C CA . GLY A 1 178 ? 6.941 12.719 17.094 1 98 178 GLY A CA 1
ATOM 1351 C C . GLY A 1 178 ? 7.418 13.398 15.812 1 98 178 GLY A C 1
ATOM 1352 O O . GLY A 1 178 ? 8.586 13.266 15.43 1 98 178 GLY A O 1
ATOM 1353 N N . MET A 1 179 ? 6.559 14.141 15.133 1 97.88 179 MET A N 1
ATOM 1354 C CA . MET A 1 179 ? 6.895 14.688 13.82 1 97.88 179 MET A CA 1
ATOM 1355 C C . MET A 1 179 ? 7.602 16.031 13.961 1 97.88 179 MET A C 1
ATOM 1357 O O . MET A 1 179 ? 7.453 16.719 14.977 1 97.88 179 MET A O 1
ATOM 1361 N N . ILE A 1 180 ? 8.391 16.391 13.016 1 97 180 ILE A N 1
ATOM 1362 C CA . ILE A 1 180 ? 9.141 17.625 12.891 1 97 180 ILE A CA 1
ATOM 1363 C C . ILE A 1 180 ? 8.773 18.328 11.586 1 97 180 ILE A C 1
ATOM 1365 O O . ILE A 1 180 ? 8.703 17.688 10.531 1 97 180 ILE A O 1
ATOM 1369 N N . CYS A 1 181 ? 8.477 19.562 11.617 1 96.75 181 CYS A N 1
ATOM 1370 C CA . CYS A 1 181 ? 8.094 20.328 10.438 1 96.75 181 CYS A CA 1
ATOM 1371 C C . CYS A 1 181 ? 8.898 21.625 10.344 1 96.75 181 CYS A C 1
ATOM 1373 O O . CYS A 1 181 ? 8.812 22.484 11.227 1 96.75 181 CYS A O 1
ATOM 1375 N N . HIS A 1 182 ? 9.703 21.812 9.289 1 95.25 182 HIS A N 1
ATOM 1376 C CA . HIS A 1 182 ? 10.594 22.938 9.07 1 95.25 182 HIS A CA 1
ATOM 1377 C C . HIS A 1 182 ? 11.523 23.156 10.266 1 95.25 182 HIS A C 1
ATOM 1379 O O . HIS A 1 182 ? 11.75 24.281 10.688 1 95.25 182 HIS A O 1
ATOM 1385 N N . TYR A 1 183 ? 11.93 22.031 10.82 1 92.62 183 TYR A N 1
ATOM 1386 C CA . TYR A 1 183 ? 12.898 21.922 11.898 1 92.62 183 TYR A CA 1
ATOM 1387 C C . TYR A 1 183 ? 12.352 22.516 13.188 1 92.62 183 TYR A C 1
ATOM 1389 O O . TYR A 1 183 ? 13.102 22.766 14.133 1 92.62 183 TYR A O 1
ATOM 1397 N N . PHE A 1 184 ? 11.102 22.812 13.172 1 96.38 184 PHE A N 1
ATOM 1398 C CA . PHE A 1 184 ? 10.352 23.016 14.398 1 96.38 184 PHE A CA 1
ATOM 1399 C C . PHE A 1 184 ? 9.484 21.812 14.719 1 96.38 184 PHE A C 1
ATOM 1401 O O . PHE A 1 184 ? 9.367 20.891 13.906 1 96.38 184 PHE A O 1
ATOM 1408 N N . LYS A 1 185 ? 9.055 21.797 15.984 1 97.62 185 LYS A N 1
ATOM 1409 C CA . LYS A 1 185 ? 8.148 20.688 16.297 1 97.62 185 LYS A CA 1
ATOM 1410 C C . LYS A 1 185 ? 6.93 20.703 15.391 1 97.62 185 LYS A C 1
ATOM 1412 O O . LYS A 1 185 ? 6.266 21.734 15.242 1 97.62 185 LYS A O 1
ATOM 1417 N N . GLY A 1 186 ? 6.707 19.594 14.68 1 96.94 186 GLY A N 1
ATOM 1418 C CA . GLY A 1 186 ? 5.547 19.375 13.828 1 96.94 186 GLY A CA 1
ATOM 1419 C C . GLY A 1 186 ? 4.449 18.578 14.516 1 96.94 186 GLY A C 1
ATOM 1420 O O . GLY A 1 186 ? 4.25 18.703 15.727 1 96.94 186 GLY A O 1
ATOM 1421 N N . GLY A 1 187 ? 3.666 17.875 13.672 1 98.38 187 GLY A N 1
ATOM 1422 C CA . GLY A 1 187 ? 2.615 17.062 14.273 1 98.38 187 GLY A CA 1
ATOM 1423 C C . GLY A 1 187 ? 1.346 17.031 13.438 1 98.38 187 GLY A C 1
ATOM 1424 O O . GLY A 1 187 ? 1.401 16.875 12.219 1 98.38 187 GLY A O 1
ATOM 1425 N N . THR A 1 188 ? 0.179 16.969 14.172 1 98.81 188 THR A N 1
ATOM 1426 C CA . THR A 1 188 ? -1.15 16.891 13.578 1 98.81 188 THR A CA 1
ATOM 1427 C C . THR A 1 188 ? -1.803 18.266 13.5 1 98.81 188 THR A C 1
ATOM 1429 O O . THR A 1 188 ? -1.763 19.031 14.469 1 98.81 188 THR A O 1
ATOM 1432 N N . GLY A 1 189 ? -2.342 18.641 12.367 1 98.81 189 GLY A N 1
ATOM 1433 C CA . GLY A 1 189 ? -3.082 19.891 12.172 1 98.81 189 GLY A CA 1
ATOM 1434 C C . GLY A 1 189 ? -4.324 19.703 11.32 1 98.81 189 GLY A C 1
ATOM 1435 O O . GLY A 1 189 ? -4.438 18.734 10.57 1 98.81 189 GLY A O 1
ATOM 1436 N N . SER A 1 190 ? -5.219 20.578 11.414 1 98.88 190 SER A N 1
ATOM 1437 C CA . SER A 1 190 ? -6.461 20.516 10.648 1 98.88 190 SER A CA 1
ATOM 1438 C C . SER A 1 190 ? -7.043 21.906 10.406 1 98.88 190 SER A C 1
ATOM 1440 O O . SER A 1 190 ? -6.684 22.859 11.102 1 98.88 190 SER A O 1
ATOM 1442 N N . SER A 1 191 ? -7.836 22.047 9.43 1 98.94 191 SER A N 1
ATOM 1443 C CA . SER A 1 191 ? -8.594 23.25 9.094 1 98.94 191 SER A CA 1
ATOM 1444 C C . SER A 1 191 ? -9.719 22.938 8.117 1 98.94 191 SER A C 1
ATOM 1446 O O . SER A 1 191 ? -9.789 21.828 7.574 1 98.94 191 SER A O 1
ATOM 1448 N N . SER A 1 192 ? -10.617 23.875 7.949 1 98.94 192 SER A N 1
ATOM 1449 C CA . SER A 1 192 ? -11.727 23.688 7.027 1 98.94 192 SER A CA 1
ATOM 1450 C C . SER A 1 192 ? -12.141 25 6.383 1 98.94 192 SER A C 1
ATOM 1452 O O . SER A 1 192 ? -11.742 26.078 6.84 1 98.94 192 SER A O 1
ATOM 1454 N N . ARG A 1 193 ? -12.875 24.938 5.289 1 98.88 193 ARG A N 1
ATOM 1455 C CA . ARG A 1 193 ? -13.484 26.047 4.582 1 98.88 193 ARG A CA 1
ATOM 1456 C C . ARG A 1 193 ? -14.945 25.75 4.234 1 98.88 193 ARG A C 1
ATOM 1458 O O . ARG A 1 193 ? -15.281 24.609 3.893 1 98.88 193 ARG A O 1
ATOM 1465 N N . VAL A 1 194 ? -15.734 26.766 4.316 1 98.81 194 VAL A N 1
ATOM 1466 C CA . VAL A 1 194 ? -17.109 26.688 3.83 1 98.81 194 VAL A CA 1
ATOM 1467 C C . VAL A 1 194 ? -17.219 27.391 2.48 1 98.81 194 VAL A C 1
ATOM 1469 O O . VAL A 1 194 ? -16.891 28.578 2.367 1 98.81 194 VAL A O 1
ATOM 1472 N N . VAL A 1 195 ? -17.688 26.656 1.467 1 98.62 195 VAL A N 1
ATOM 1473 C CA . VAL A 1 195 ? -17.766 27.141 0.092 1 98.62 195 VAL A CA 1
ATOM 1474 C C . VAL A 1 195 ? -19.234 27.266 -0.326 1 98.62 195 VAL A C 1
ATOM 1476 O O . VAL A 1 195 ? -20.016 26.328 -0.176 1 98.62 195 VAL A O 1
ATOM 1479 N N . GLU A 1 196 ? -19.594 28.438 -0.887 1 97.81 196 GLU A N 1
ATOM 1480 C CA . GLU A 1 196 ? -20.938 28.609 -1.407 1 97.81 196 GLU A CA 1
ATOM 1481 C C . GLU A 1 196 ? -21.156 27.812 -2.686 1 97.81 196 GLU A C 1
ATOM 1483 O O . GLU A 1 196 ? -20.234 27.672 -3.496 1 97.81 196 GLU A O 1
ATOM 1488 N N . GLY A 1 197 ? -22.391 27.266 -2.787 1 97 197 GLY A N 1
ATOM 1489 C CA . GLY A 1 197 ? -22.703 26.5 -3.98 1 97 197 GLY A CA 1
ATOM 1490 C C . GLY A 1 197 ? -24.188 26.234 -4.137 1 97 197 GLY A C 1
ATOM 1491 O O . GLY A 1 197 ? -25.016 27.031 -3.662 1 97 197 GLY A O 1
ATOM 1492 N N . PHE A 1 198 ? -24.5 25.312 -5.012 1 96.81 198 PHE A N 1
ATOM 1493 C CA . PHE A 1 198 ? -25.859 24.922 -5.305 1 96.81 198 PHE A CA 1
ATOM 1494 C C . PHE A 1 198 ? -26.016 23.391 -5.297 1 96.81 198 PHE A C 1
ATOM 1496 O O . PHE A 1 198 ? -25.062 22.672 -5.633 1 96.81 198 PHE A O 1
ATOM 1503 N N . ASP A 1 199 ? -27.172 22.938 -4.887 1 94.81 199 ASP A N 1
ATOM 1504 C CA . ASP A 1 199 ? -27.422 21.5 -4.992 1 94.81 199 ASP A CA 1
ATOM 1505 C C . ASP A 1 199 ? -27.922 21.141 -6.391 1 94.81 199 ASP A C 1
ATOM 1507 O O . ASP A 1 199 ? -27.938 21.984 -7.293 1 94.81 199 ASP A O 1
ATOM 1511 N N . GLY A 1 200 ? -28.188 19.891 -6.57 1 91.19 200 GLY A N 1
ATOM 1512 C CA . GLY A 1 200 ? -28.562 19.391 -7.879 1 91.19 200 GLY A CA 1
ATOM 1513 C C . GLY A 1 200 ? -29.844 20 -8.406 1 91.19 200 GLY A C 1
ATOM 1514 O O . GLY A 1 200 ? -30.109 19.969 -9.609 1 91.19 200 GLY A O 1
ATOM 1515 N N . GLU A 1 201 ? -30.656 20.609 -7.555 1 94.38 201 GLU A N 1
ATOM 1516 C CA . GLU A 1 201 ? -31.922 21.219 -7.934 1 94.38 201 GLU A CA 1
ATOM 1517 C C . GLU A 1 201 ? -31.766 22.719 -8.141 1 94.38 201 GLU A C 1
ATOM 1519 O O . GLU A 1 201 ? -32.719 23.422 -8.477 1 94.38 201 GLU A O 1
ATOM 1524 N N . GLY A 1 202 ? -30.625 23.219 -7.867 1 93.31 202 GLY A N 1
ATOM 1525 C CA . GLY A 1 202 ? -30.359 24.641 -8.102 1 93.31 202 GLY A CA 1
ATOM 1526 C C . GLY A 1 202 ? -30.562 25.5 -6.867 1 93.31 202 GLY A C 1
ATOM 1527 O O . GLY A 1 202 ? -30.484 26.719 -6.938 1 93.31 202 GLY A O 1
ATOM 1528 N N . ASN A 1 203 ? -30.812 24.875 -5.742 1 96.62 203 ASN A N 1
ATOM 1529 C CA . ASN A 1 203 ? -30.938 25.609 -4.496 1 96.62 203 ASN A CA 1
ATOM 1530 C C . ASN A 1 203 ? -29.578 25.938 -3.887 1 96.62 203 ASN A C 1
ATOM 1532 O O . ASN A 1 203 ? -28.641 25.125 -3.982 1 96.62 203 ASN A O 1
ATOM 1536 N N . LYS A 1 204 ? -29.516 27.078 -3.234 1 97.19 204 LYS A N 1
ATOM 1537 C CA . LYS A 1 204 ? -28.281 27.453 -2.553 1 97.19 204 LYS A CA 1
ATOM 1538 C C . LYS A 1 204 ? -27.922 26.422 -1.476 1 97.19 204 LYS A C 1
ATOM 1540 O O . LYS A 1 204 ? -28.781 26 -0.703 1 97.19 204 LYS A O 1
ATOM 1545 N N . LYS A 1 205 ? -26.75 26.016 -1.545 1 97.19 205 LYS A N 1
ATOM 1546 C CA . LYS A 1 205 ? -26.203 25.078 -0.563 1 97.19 205 LYS A CA 1
ATOM 1547 C C . LYS A 1 205 ? -24.703 25.297 -0.356 1 97.19 205 LYS A C 1
ATOM 1549 O O . LYS A 1 205 ? -23.953 25.391 -1.323 1 97.19 205 LYS A O 1
ATOM 1554 N N . ASN A 1 206 ? -24.328 25.469 0.915 1 98.12 206 ASN A N 1
ATOM 1555 C CA . ASN A 1 206 ? -22.906 25.547 1.236 1 98.12 206 ASN A CA 1
ATOM 1556 C C . ASN A 1 206 ? -22.281 24.156 1.351 1 98.12 206 ASN A C 1
ATOM 1558 O O . ASN A 1 206 ? -22.938 23.219 1.801 1 98.12 206 ASN A O 1
ATOM 1562 N N . TYR A 1 207 ? -21.125 24.031 0.886 1 98.69 207 TYR A N 1
ATOM 1563 C CA . TYR A 1 207 ? -20.328 22.812 1.069 1 98.69 207 TYR A CA 1
ATOM 1564 C C . TYR A 1 207 ? -19.094 23.109 1.914 1 98.69 207 TYR A C 1
ATOM 1566 O O . TYR A 1 207 ? -18.609 24.234 1.972 1 98.69 207 TYR A O 1
ATOM 1574 N N . THR A 1 208 ? -18.609 22.125 2.574 1 98.88 208 THR A N 1
ATOM 1575 C CA . THR A 1 208 ? -17.422 22.234 3.398 1 98.88 208 THR A CA 1
ATOM 1576 C C . THR A 1 208 ? -16.281 21.406 2.812 1 98.88 208 THR A C 1
ATOM 1578 O O . THR A 1 208 ? -16.5 20.312 2.311 1 98.88 208 THR A O 1
ATOM 1581 N N . VAL A 1 209 ? -15.094 21.938 2.752 1 98.94 209 VAL A N 1
ATOM 1582 C CA . VAL A 1 209 ? -13.844 21.234 2.479 1 98.94 209 VAL A CA 1
ATOM 1583 C C . VAL A 1 209 ? -12.914 21.344 3.689 1 98.94 209 VAL A C 1
ATOM 1585 O O . VAL A 1 209 ? -12.734 22.422 4.246 1 98.94 209 VAL A O 1
ATOM 1588 N N . ALA A 1 210 ? -12.367 20.25 4.121 1 98.94 210 ALA A N 1
ATOM 1589 C CA . ALA A 1 210 ? -11.492 20.25 5.285 1 98.94 210 ALA A CA 1
ATOM 1590 C C . ALA A 1 210 ? -10.25 19.406 5.039 1 98.94 210 ALA A C 1
ATOM 1592 O O . ALA A 1 210 ? -10.266 18.5 4.195 1 98.94 210 ALA A O 1
ATOM 1593 N N . ALA A 1 211 ? -9.203 19.703 5.723 1 98.94 211 ALA A N 1
ATOM 1594 C CA . ALA A 1 211 ? -7.953 18.953 5.621 1 98.94 211 ALA A CA 1
ATOM 1595 C C . ALA A 1 211 ? -7.414 18.594 7.004 1 98.94 211 ALA A C 1
ATOM 1597 O O . ALA A 1 211 ? -7.582 19.359 7.961 1 98.94 211 ALA A O 1
ATOM 1598 N N . LEU A 1 212 ? -6.863 17.484 7.152 1 98.94 212 LEU A N 1
ATOM 1599 C CA . LEU A 1 212 ? -6.012 17.062 8.266 1 98.94 212 LEU A CA 1
ATOM 1600 C C . LEU A 1 212 ? -4.633 16.641 7.766 1 98.94 212 LEU A C 1
ATOM 1602 O O . LEU A 1 212 ? -4.523 15.891 6.801 1 98.94 212 LEU A O 1
ATOM 1606 N N . VAL A 1 213 ? -3.613 17.188 8.414 1 98.94 213 VAL A N 1
ATOM 1607 C CA . VAL A 1 213 ? -2.26 16.859 7.977 1 98.94 213 VAL A CA 1
ATOM 1608 C C . VAL A 1 213 ? -1.485 16.203 9.117 1 98.94 213 VAL A C 1
ATOM 1610 O O . VAL A 1 213 ? -1.74 16.484 10.289 1 98.94 213 VAL A O 1
ATOM 1613 N N . GLN A 1 214 ? -0.732 15.273 8.836 1 98.81 214 GLN A N 1
ATOM 1614 C CA . GLN A 1 214 ? 0.427 14.867 9.617 1 98.81 214 GLN A CA 1
ATOM 1615 C C . GLN A 1 214 ? 1.723 15.375 8.992 1 98.81 214 GLN A C 1
ATOM 1617 O O . GLN A 1 214 ? 2.201 14.828 8 1 98.81 214 GLN A O 1
ATOM 1622 N N . ALA A 1 215 ? 2.26 16.406 9.586 1 98.19 215 ALA A N 1
ATOM 1623 C CA . ALA A 1 215 ? 3.316 17.203 8.953 1 98.19 215 ALA A CA 1
ATOM 1624 C C . ALA A 1 215 ? 4.684 16.859 9.539 1 98.19 215 ALA A C 1
ATOM 1626 O O . ALA A 1 215 ? 4.918 17.062 10.734 1 98.19 215 ALA A O 1
ATOM 1627 N N . ASN A 1 216 ? 5.605 16.375 8.742 1 97.12 216 ASN A N 1
ATOM 1628 C CA . ASN A 1 216 ? 6.965 15.969 9.078 1 97.12 216 ASN A CA 1
ATOM 1629 C C . ASN A 1 216 ? 7.938 16.281 7.941 1 97.12 216 ASN A C 1
ATOM 1631 O O . ASN A 1 216 ? 8.562 15.367 7.387 1 97.12 216 ASN A O 1
ATOM 1635 N N . TYR A 1 217 ? 8.078 17.578 7.648 1 93.56 217 TYR A N 1
ATOM 1636 C CA . TYR A 1 217 ? 8.883 17.875 6.465 1 93.56 217 TYR A CA 1
ATOM 1637 C C . TYR A 1 217 ? 9.539 19.234 6.574 1 93.56 217 TYR A C 1
ATOM 1639 O O . TYR A 1 217 ? 9.219 20.016 7.477 1 93.56 217 TYR A O 1
ATOM 1647 N N . GLY A 1 218 ? 10.445 19.5 5.656 1 91 218 GLY A N 1
ATOM 1648 C CA . GLY A 1 218 ? 10.844 20.859 5.316 1 91 218 GLY A CA 1
ATOM 1649 C C . GLY A 1 218 ? 12.094 21.312 6.043 1 91 218 GLY A C 1
ATOM 1650 O O . GLY A 1 218 ? 12.305 20.953 7.207 1 91 218 GLY A O 1
ATOM 1651 N N . LYS A 1 219 ? 12.867 22.094 5.379 1 90 219 LYS A N 1
ATOM 1652 C CA . LYS A 1 219 ? 14.008 22.797 5.957 1 90 219 LYS A CA 1
ATOM 1653 C C . LYS A 1 219 ? 13.562 24.094 6.633 1 90 219 LYS A C 1
ATOM 1655 O O . LYS A 1 219 ? 12.594 24.734 6.207 1 90 219 LYS A O 1
ATOM 1660 N N . ALA A 1 220 ? 14.234 24.516 7.629 1 90.75 220 ALA A N 1
ATOM 1661 C CA . ALA A 1 220 ? 13.883 25.719 8.375 1 90.75 220 ALA A CA 1
ATOM 1662 C C . ALA A 1 220 ? 13.812 26.922 7.449 1 90.75 220 ALA A C 1
ATOM 1664 O O . ALA A 1 220 ? 12.852 27.703 7.496 1 90.75 220 ALA A O 1
ATOM 1665 N N . ALA A 1 221 ? 14.75 27.031 6.539 1 91.12 221 ALA A N 1
ATOM 1666 C CA . ALA A 1 221 ? 14.867 28.203 5.684 1 91.12 221 ALA A CA 1
ATOM 1667 C C . ALA A 1 221 ? 13.703 28.297 4.707 1 91.12 221 ALA A C 1
ATOM 1669 O O . ALA A 1 221 ? 13.406 29.375 4.18 1 91.12 221 ALA A O 1
ATOM 1670 N N . HIS A 1 222 ? 13.016 27.203 4.488 1 94.12 222 HIS A N 1
ATOM 1671 C CA . HIS A 1 222 ? 11.977 27.156 3.467 1 94.12 222 HIS A CA 1
ATOM 1672 C C . HIS A 1 222 ? 10.625 27.578 4.039 1 94.12 222 HIS A C 1
ATOM 1674 O O . HIS A 1 222 ? 9.68 27.828 3.287 1 94.12 222 HIS A O 1
ATOM 1680 N N . LEU A 1 223 ? 10.516 27.719 5.32 1 96.69 223 LEU A N 1
ATOM 1681 C CA . LEU A 1 223 ? 9.234 28.031 5.949 1 96.69 223 LEU A CA 1
ATOM 1682 C C . LEU A 1 223 ? 8.742 29.406 5.516 1 96.69 223 LEU A C 1
ATOM 1684 O O . LEU A 1 223 ? 9.461 30.406 5.656 1 96.69 223 LEU A O 1
ATOM 1688 N N . ARG A 1 224 ? 7.566 29.422 4.957 1 96.69 224 ARG A N 1
ATOM 1689 C CA . ARG A 1 224 ? 6.875 30.656 4.625 1 96.69 224 ARG A CA 1
ATOM 1690 C C . ARG A 1 224 ? 5.539 30.75 5.352 1 96.69 224 ARG A C 1
ATOM 1692 O O . ARG A 1 224 ? 4.836 29.75 5.5 1 96.69 224 ARG A O 1
ATOM 1699 N N . ILE A 1 225 ? 5.227 31.906 5.777 1 96.88 225 ILE A N 1
ATOM 1700 C CA . ILE A 1 225 ? 3.912 32.219 6.328 1 96.88 225 ILE A CA 1
ATOM 1701 C C . ILE A 1 225 ? 3.332 33.438 5.613 1 96.88 225 ILE A C 1
ATOM 1703 O O . ILE A 1 225 ? 3.895 34.531 5.684 1 96.88 225 ILE A O 1
ATOM 1707 N N . GLY A 1 226 ? 2.232 33.219 4.93 1 93.56 226 GLY A N 1
ATOM 1708 C CA . GLY A 1 226 ? 1.634 34.312 4.156 1 93.56 226 GLY A CA 1
ATOM 1709 C C . GLY A 1 226 ? 2.551 34.844 3.07 1 93.56 226 GLY A C 1
ATOM 1710 O O . GLY A 1 226 ? 2.502 36.031 2.738 1 93.56 226 GLY A O 1
ATOM 1711 N N . GLY A 1 227 ? 3.445 33.969 2.686 1 91.81 227 GLY A N 1
ATOM 1712 C CA . GLY A 1 227 ? 4.383 34.375 1.647 1 91.81 227 GLY A CA 1
ATOM 1713 C C . GLY A 1 227 ? 5.652 35 2.199 1 91.81 227 GLY A C 1
ATOM 1714 O O . GLY A 1 227 ? 6.629 35.156 1.469 1 91.81 227 GLY A O 1
ATOM 1715 N N . PHE A 1 228 ? 5.711 35.344 3.473 1 94.5 228 PHE A N 1
ATOM 1716 C CA . PHE A 1 228 ? 6.891 35.938 4.102 1 94.5 228 PHE A CA 1
ATOM 1717 C C . PHE A 1 228 ? 7.922 34.875 4.414 1 94.5 228 PHE A C 1
ATOM 1719 O O . PHE A 1 228 ? 7.57 33.75 4.84 1 94.5 228 PHE A O 1
ATOM 1726 N N . PRO A 1 229 ? 9.156 35.125 4.203 1 94.12 229 PRO A N 1
ATOM 1727 C CA . PRO A 1 229 ? 10.219 34.156 4.41 1 94.12 229 PRO A CA 1
ATOM 1728 C C . PRO A 1 229 ? 10.609 34 5.879 1 94.12 229 PRO A C 1
ATOM 1730 O O . PRO A 1 229 ? 11.766 34.219 6.234 1 94.12 229 PRO A O 1
ATOM 1733 N N . VAL A 1 230 ? 9.711 33.625 6.695 1 95.12 230 VAL A N 1
ATOM 1734 C CA . VAL A 1 230 ? 9.867 33.5 8.141 1 95.12 230 VAL A CA 1
ATOM 1735 C C . VAL A 1 230 ? 11.062 32.594 8.461 1 95.12 230 VAL A C 1
ATOM 1737 O O . VAL A 1 230 ? 11.875 32.938 9.336 1 95.12 230 VAL A O 1
ATOM 1740 N N . GLY A 1 231 ? 11.156 31.469 7.762 1 94.81 231 GLY A N 1
ATOM 1741 C CA . GLY A 1 231 ? 12.234 30.516 8.008 1 94.81 231 GLY A CA 1
ATOM 1742 C C . GLY A 1 231 ? 13.609 31.109 7.809 1 94.81 231 GLY A C 1
ATOM 1743 O O . GLY A 1 231 ? 14.516 30.906 8.617 1 94.81 231 GLY A O 1
ATOM 1744 N N . ARG A 1 232 ? 13.828 31.828 6.746 1 92.75 232 ARG A N 1
ATOM 1745 C CA . ARG A 1 232 ? 15.117 32.438 6.457 1 92.75 232 ARG A CA 1
ATOM 1746 C C . ARG A 1 232 ? 15.477 33.469 7.531 1 92.75 232 ARG A C 1
ATOM 1748 O O . ARG A 1 232 ? 16.641 33.594 7.918 1 92.75 232 ARG A O 1
ATOM 1755 N N . ILE A 1 233 ? 14.508 34.219 7.98 1 92.56 233 ILE A N 1
ATOM 1756 C CA . ILE A 1 233 ? 14.727 35.25 9 1 92.56 233 ILE A CA 1
ATOM 1757 C C . ILE A 1 233 ? 15.148 34.594 10.312 1 92.56 233 ILE A C 1
ATOM 1759 O O . ILE A 1 233 ? 16.125 35 10.93 1 92.56 233 ILE A O 1
ATOM 1763 N N . LEU A 1 234 ? 14.391 33.594 10.664 1 92 234 LEU A N 1
ATOM 1764 C CA . LEU A 1 234 ? 14.68 32.906 11.914 1 92 234 LEU A CA 1
ATOM 1765 C C . LEU A 1 234 ? 16.047 32.219 11.852 1 92 234 LEU A C 1
ATOM 1767 O O . LEU A 1 234 ? 16.781 32.188 12.844 1 92 234 LEU A O 1
ATOM 1771 N N . GLU A 1 235 ? 16.328 31.562 10.75 1 88.56 235 GLU A N 1
ATOM 1772 C CA . GLU A 1 235 ? 17.609 30.875 10.578 1 88.56 235 GLU A CA 1
ATOM 1773 C C . GLU A 1 235 ? 18.781 31.844 10.695 1 88.56 235 GLU A C 1
ATOM 1775 O O . GLU A 1 235 ? 19.812 31.5 11.281 1 88.56 235 GLU A O 1
ATOM 1780 N N . LYS A 1 236 ? 18.766 32.969 10.117 1 85.81 236 LYS A N 1
ATOM 1781 C CA . LYS A 1 236 ? 19.828 33.969 10.172 1 85.81 236 LYS A CA 1
ATOM 1782 C C . LYS A 1 236 ? 20.078 34.438 11.609 1 85.81 236 LYS A C 1
ATOM 1784 O O . LYS A 1 236 ? 21.203 34.75 11.977 1 85.81 236 LYS A O 1
ATOM 1789 N N . GLU A 1 237 ? 19.047 34.562 12.32 1 85.94 237 GLU A N 1
ATOM 1790 C CA . GLU A 1 237 ? 19.172 35 13.711 1 85.94 237 GLU A CA 1
ATOM 1791 C C . GLU A 1 237 ? 19.766 33.906 14.594 1 85.94 237 GLU A C 1
ATOM 1793 O O . GLU A 1 237 ? 20.422 34.219 15.594 1 85.94 237 GLU A O 1
ATOM 1798 N N . LYS A 1 238 ? 19.438 32.688 14.344 1 72.38 238 LYS A N 1
ATOM 1799 C CA . LYS A 1 238 ? 19.891 31.609 15.195 1 72.38 238 LYS A CA 1
ATOM 1800 C C . LYS A 1 238 ? 21.156 30.953 14.633 1 72.38 238 LYS A C 1
ATOM 1802 O O . LYS A 1 238 ? 21.438 29.797 14.914 1 72.38 238 LYS A O 1
ATOM 1807 N N . ALA A 1 239 ? 21.953 31.672 13.844 1 57.41 239 ALA A N 1
ATOM 1808 C CA . ALA A 1 239 ? 23.125 31.125 13.156 1 57.41 239 ALA A CA 1
ATOM 1809 C C . ALA A 1 239 ? 23.844 30.094 14.031 1 57.41 239 ALA A C 1
ATOM 1811 O O . ALA A 1 239 ? 24.266 29.047 13.531 1 57.41 239 ALA A O 1
ATOM 1812 N N . ASP A 1 240 ? 23.844 30.297 15.273 1 50.81 240 ASP A N 1
ATOM 1813 C CA . ASP A 1 240 ? 24.625 29.344 16.062 1 50.81 240 ASP A CA 1
ATOM 1814 C C . ASP A 1 240 ? 23.797 28.094 16.391 1 50.81 240 ASP A C 1
ATOM 1816 O O . ASP A 1 240 ? 24.328 26.984 16.391 1 50.81 240 ASP A O 1
ATOM 1820 N N . SER A 1 241 ? 22.562 28.203 16.688 1 49.41 241 SER A N 1
ATOM 1821 C CA . SER A 1 241 ? 21.766 27.109 17.234 1 49.41 241 SER A CA 1
ATOM 1822 C C . SER A 1 241 ? 21.234 26.203 16.125 1 49.41 241 SER A C 1
ATOM 1824 O O . SER A 1 241 ? 21.078 24.984 16.328 1 49.41 241 SER A O 1
ATOM 1826 N N . PHE A 1 242 ? 20.922 26.688 14.984 1 51.34 242 PHE A N 1
ATOM 1827 C CA . PHE A 1 242 ? 20.344 25.906 13.906 1 51.34 242 PHE A CA 1
ATOM 1828 C C . PHE A 1 242 ? 21.391 24.984 13.273 1 51.34 242 PHE A C 1
ATOM 1830 O O . PHE A 1 242 ? 21.047 24.047 12.547 1 51.34 242 PHE A O 1
ATOM 1837 N N . VAL A 1 243 ? 22.625 25.344 13.57 1 47.38 243 VAL A N 1
ATOM 1838 C CA . VAL A 1 243 ? 23.719 24.609 12.969 1 47.38 243 VAL A CA 1
ATOM 1839 C C . VAL A 1 243 ? 23.625 23.141 13.375 1 47.38 243 VAL A C 1
ATOM 1841 O O . VAL A 1 243 ? 23.828 22.25 12.547 1 47.38 243 VAL A O 1
ATOM 1844 N N . GLU A 1 244 ? 23.25 22.938 14.625 1 47.28 244 GLU A N 1
ATOM 1845 C CA . GLU A 1 244 ? 23.281 21.562 15.086 1 47.28 244 GLU A CA 1
ATOM 1846 C C . GLU A 1 244 ? 22.125 20.766 14.516 1 47.28 244 GLU A C 1
ATOM 1848 O O . GLU A 1 244 ? 22.281 19.609 14.109 1 47.28 244 GLU A O 1
ATOM 1853 N N . VAL A 1 245 ? 20.984 21.375 14.477 1 49.5 245 VAL A N 1
ATOM 1854 C CA . VAL A 1 245 ? 19.812 20.703 13.961 1 49.5 245 VAL A CA 1
ATOM 1855 C C . VAL A 1 245 ? 19.922 20.516 12.453 1 49.5 245 VAL A C 1
ATOM 1857 O O . VAL A 1 245 ? 19.516 19.484 11.914 1 49.5 245 VAL A O 1
ATOM 1860 N N . ALA A 1 246 ? 20.484 21.5 11.859 1 51.56 246 ALA A N 1
ATOM 1861 C CA . ALA A 1 246 ? 20.703 21.5 10.414 1 51.56 246 ALA A CA 1
ATOM 1862 C C . ALA A 1 246 ? 21.594 20.344 9.984 1 51.56 246 ALA A C 1
ATOM 1864 O O . ALA A 1 246 ? 21.359 19.75 8.93 1 51.56 246 ALA A O 1
ATOM 1865 N N . LYS A 1 247 ? 22.641 20.156 10.711 1 50.34 247 LYS A N 1
ATOM 1866 C CA . LYS A 1 247 ? 23.578 19.094 10.383 1 50.34 247 LYS A CA 1
ATOM 1867 C C . LYS A 1 247 ? 22.891 17.719 10.414 1 50.34 247 LYS A C 1
ATOM 1869 O O . LYS A 1 247 ? 23.25 16.828 9.648 1 50.34 247 LYS A O 1
ATOM 1874 N N . HIS A 1 248 ? 21.984 17.625 11.273 1 48.5 248 HIS A N 1
ATOM 1875 C CA . HIS A 1 248 ? 21.312 16.344 11.414 1 48.5 248 HIS A CA 1
ATOM 1876 C C . HIS A 1 248 ? 20.188 16.188 10.406 1 48.5 248 HIS A C 1
ATOM 1878 O O . HIS A 1 248 ? 19.953 15.094 9.891 1 48.5 248 HIS A O 1
ATOM 1884 N N . LYS A 1 249 ? 19.484 17.344 10.195 1 52.81 249 LYS A N 1
ATOM 1885 C CA . LYS A 1 249 ? 18.297 17.203 9.352 1 52.81 249 LYS A CA 1
ATOM 1886 C C . LYS A 1 249 ? 18.609 17.578 7.902 1 52.81 249 LYS A C 1
ATOM 1888 O O . LYS A 1 249 ? 17.781 17.391 7.016 1 52.81 249 LYS A O 1
ATOM 1893 N N . ASP A 1 250 ? 19.656 18.391 7.656 1 50.72 250 ASP A N 1
ATOM 1894 C CA . ASP A 1 250 ? 19.906 18.703 6.25 1 50.72 250 ASP A CA 1
ATOM 1895 C C . ASP A 1 250 ? 19.828 17.438 5.391 1 50.72 250 ASP A C 1
ATOM 1897 O O . ASP A 1 250 ? 19.938 17.516 4.164 1 50.72 250 ASP A O 1
ATOM 1901 N N . LYS A 1 251 ? 19.5 16.375 6.129 1 51.91 251 LYS A N 1
ATOM 1902 C CA . LYS A 1 251 ? 19.719 15.156 5.348 1 51.91 251 LYS A CA 1
ATOM 1903 C C . LYS A 1 251 ? 18.391 14.445 5.059 1 51.91 251 LYS A C 1
ATOM 1905 O O . LYS A 1 251 ? 18.344 13.531 4.23 1 51.91 251 LYS A O 1
ATOM 1910 N N . LYS A 1 252 ? 17.359 14.969 5.691 1 60.19 252 LYS A N 1
ATOM 1911 C CA . LYS A 1 252 ? 16.125 14.242 5.391 1 60.19 252 LYS A CA 1
ATOM 1912 C C . LYS A 1 252 ? 14.93 15.188 5.332 1 60.19 252 LYS A C 1
ATOM 1914 O O . LYS A 1 252 ? 14.633 15.883 6.309 1 60.19 252 LYS A O 1
ATOM 1919 N N . ASP A 1 253 ? 14.477 15.516 4.094 1 62.25 253 ASP A N 1
ATOM 1920 C CA . ASP A 1 253 ? 13.391 16.484 3.918 1 62.25 253 ASP A CA 1
ATOM 1921 C C . ASP A 1 253 ? 12.109 15.984 4.586 1 62.25 253 ASP A C 1
ATOM 1923 O O . ASP A 1 253 ? 11.172 16.766 4.801 1 62.25 253 ASP A O 1
ATOM 1927 N N . GLY A 1 254 ? 11.891 14.859 5.016 1 83.19 254 GLY A N 1
ATOM 1928 C CA . GLY A 1 254 ? 10.758 14.336 5.762 1 83.19 254 GLY A CA 1
ATOM 1929 C C . GLY A 1 254 ? 9.578 13.961 4.879 1 83.19 254 GLY A C 1
ATOM 1930 O O . GLY A 1 254 ? 9.766 13.461 3.766 1 83.19 254 GLY A O 1
ATOM 1931 N N . SER A 1 255 ? 8.312 13.898 5.395 1 94.38 255 SER A N 1
ATOM 1932 C CA . SER A 1 255 ? 7.094 13.438 4.738 1 94.38 255 SER A CA 1
ATOM 1933 C C . SER A 1 255 ? 5.867 14.18 5.262 1 94.38 255 SER A C 1
ATOM 1935 O O . SER A 1 255 ? 5.918 14.797 6.328 1 94.38 255 SER A O 1
ATOM 1937 N N . ILE A 1 256 ? 4.871 14.25 4.449 1 97.88 256 ILE A N 1
ATOM 1938 C CA . ILE A 1 256 ? 3.57 14.734 4.898 1 97.88 256 ILE A CA 1
ATOM 1939 C C . ILE A 1 256 ? 2.463 13.852 4.332 1 97.88 256 ILE A C 1
ATOM 1941 O O . ILE A 1 256 ? 2.529 13.43 3.172 1 97.88 256 ILE A O 1
ATOM 1945 N N . ILE A 1 257 ? 1.487 13.5 5.109 1 98.56 257 ILE A N 1
ATOM 1946 C CA . ILE A 1 257 ? 0.23 12.906 4.668 1 98.56 257 ILE A CA 1
ATOM 1947 C C . ILE A 1 257 ? -0.905 13.914 4.84 1 98.56 257 ILE A C 1
ATOM 1949 O O . ILE A 1 257 ? -1.017 14.562 5.883 1 98.56 257 ILE A O 1
ATOM 1953 N N . VAL A 1 258 ? -1.701 14.102 3.799 1 98.88 258 VAL A N 1
ATOM 1954 C CA . VAL A 1 258 ? -2.836 15.016 3.842 1 98.88 258 VAL A CA 1
ATOM 1955 C C . VAL A 1 258 ? -4.129 14.25 3.555 1 98.88 258 VAL A C 1
ATOM 1957 O O . VAL A 1 258 ? -4.238 13.57 2.535 1 98.88 258 VAL A O 1
ATOM 1960 N N . ILE A 1 259 ? -5.051 14.312 4.445 1 98.94 259 ILE A N 1
ATOM 1961 C CA . ILE A 1 259 ? -6.402 13.805 4.242 1 98.94 259 ILE A CA 1
ATOM 1962 C C . ILE A 1 259 ? -7.367 14.969 4.012 1 98.94 259 ILE A C 1
ATOM 1964 O O . ILE A 1 259 ? -7.504 15.844 4.871 1 98.94 259 ILE A O 1
ATOM 1968 N N . ILE A 1 260 ? -8.016 14.992 2.855 1 98.94 260 ILE A N 1
ATOM 1969 C CA . ILE A 1 260 ? -9.008 16.016 2.543 1 98.94 260 ILE A CA 1
ATOM 1970 C C . ILE A 1 260 ? -10.398 15.398 2.498 1 98.94 260 ILE A C 1
ATOM 1972 O O . ILE A 1 260 ? -10.586 14.305 1.95 1 98.94 260 ILE A O 1
ATOM 1976 N N . ALA A 1 261 ? -11.328 16.047 3.092 1 98.94 261 ALA A N 1
ATOM 1977 C CA . ALA A 1 261 ? -12.719 15.586 3.068 1 98.94 261 ALA A CA 1
ATOM 1978 C C . ALA A 1 261 ? -13.656 16.703 2.617 1 98.94 261 ALA A C 1
ATOM 1980 O O . ALA A 1 261 ? -13.367 17.891 2.818 1 98.94 261 ALA A O 1
ATOM 1981 N N . THR A 1 262 ? -14.773 16.344 2.02 1 98.94 262 THR A N 1
ATOM 1982 C CA . THR A 1 262 ? -15.805 17.312 1.654 1 98.94 262 THR A CA 1
ATOM 1983 C C . THR A 1 262 ? -17.188 16.656 1.666 1 98.94 262 THR A C 1
ATOM 1985 O O . THR A 1 262 ? -17.297 15.438 1.484 1 98.94 262 THR A O 1
ATOM 1988 N N . ASP A 1 263 ? -18.188 17.453 1.953 1 98.81 263 ASP A N 1
ATOM 1989 C CA . ASP A 1 263 ? -19.562 16.984 1.831 1 98.81 263 ASP A CA 1
ATOM 1990 C C . ASP A 1 263 ? -20.141 17.328 0.46 1 98.81 263 ASP A C 1
ATOM 1992 O O . ASP A 1 263 ? -21.297 17 0.168 1 98.81 263 ASP A O 1
ATOM 1996 N N . ALA A 1 264 ? -19.375 18.031 -0.414 1 98.75 264 ALA A N 1
ATOM 1997 C CA . ALA A 1 264 ? -19.766 18.172 -1.813 1 98.75 264 ALA A CA 1
ATOM 1998 C C . ALA A 1 264 ? -19.766 16.812 -2.518 1 98.75 264 ALA A C 1
ATOM 2000 O O . ALA A 1 264 ? -18.859 16 -2.328 1 98.75 264 ALA A O 1
ATOM 2001 N N . PRO A 1 265 ? -20.828 16.531 -3.262 1 98.56 265 PRO A N 1
ATOM 2002 C CA . PRO A 1 265 ? -20.812 15.273 -4.004 1 98.56 265 PRO A CA 1
ATOM 2003 C C . PRO A 1 265 ? -19.781 15.266 -5.129 1 98.56 265 PRO A C 1
ATOM 2005 O O . PRO A 1 265 ? -19.922 15.992 -6.113 1 98.56 265 PRO A O 1
ATOM 2008 N N . LEU A 1 266 ? -18.766 14.484 -4.957 1 98.81 266 LEU A N 1
ATOM 2009 C CA . LEU A 1 266 ? -17.703 14.352 -5.949 1 98.81 266 LEU A CA 1
ATOM 2010 C C . LEU A 1 266 ? -17.578 12.906 -6.418 1 98.81 266 LEU A C 1
ATOM 2012 O O . LEU A 1 266 ? -17.781 11.969 -5.633 1 98.81 266 LEU A O 1
ATOM 2016 N N . THR A 1 267 ? -17.25 12.781 -7.703 1 98.44 267 THR A N 1
ATOM 2017 C CA . THR A 1 267 ? -16.828 11.477 -8.211 1 98.44 267 THR A CA 1
ATOM 2018 C C . THR A 1 267 ? -15.406 11.148 -7.754 1 98.44 267 THR A C 1
ATOM 2020 O O . THR A 1 267 ? -14.695 12.023 -7.25 1 98.44 267 THR A O 1
ATOM 2023 N N . PRO A 1 268 ? -15.008 9.867 -7.969 1 98.5 268 PRO A N 1
ATOM 2024 C CA . PRO A 1 268 ? -13.656 9.492 -7.566 1 98.5 268 PRO A CA 1
ATOM 2025 C C . PRO A 1 268 ? -12.578 10.312 -8.266 1 98.5 268 PRO A C 1
ATOM 2027 O O . PRO A 1 268 ? -11.602 10.719 -7.641 1 98.5 268 PRO A O 1
ATOM 2030 N N . ILE A 1 269 ? -12.734 10.547 -9.523 1 98.31 269 ILE A N 1
ATOM 2031 C CA . ILE A 1 269 ? -11.742 11.305 -10.266 1 98.31 269 ILE A CA 1
ATOM 2032 C C . ILE A 1 269 ? -11.711 12.75 -9.766 1 98.31 269 ILE A C 1
ATOM 2034 O O . ILE A 1 269 ? -10.648 13.375 -9.719 1 98.31 269 ILE A O 1
ATOM 2038 N N . GLN A 1 270 ? -12.859 13.328 -9.43 1 98.69 270 GLN A N 1
ATOM 2039 C CA . GLN A 1 270 ? -12.898 14.664 -8.859 1 98.69 270 GLN A CA 1
ATOM 2040 C C . GLN A 1 270 ? -12.242 14.695 -7.484 1 98.69 270 GLN A C 1
ATOM 2042 O O . GLN A 1 270 ? -11.609 15.688 -7.113 1 98.69 270 GLN A O 1
ATOM 2047 N N . CYS A 1 271 ? -12.398 13.625 -6.711 1 98.88 271 CYS A N 1
ATOM 2048 C CA . CYS A 1 271 ? -11.688 13.523 -5.441 1 98.88 271 CYS A CA 1
ATOM 2049 C C . CYS A 1 271 ? -10.18 13.523 -5.66 1 98.88 271 CYS A C 1
ATOM 2051 O O . CYS A 1 271 ? -9.438 14.148 -4.898 1 98.88 271 CYS A O 1
ATOM 2053 N N . GLN A 1 272 ? -9.734 12.812 -6.715 1 98.62 272 GLN A N 1
ATOM 2054 C CA . GLN A 1 272 ? -8.312 12.82 -7.055 1 98.62 272 GLN A CA 1
ATOM 2055 C C . GLN A 1 272 ? -7.832 14.234 -7.375 1 98.62 272 GLN A C 1
ATOM 2057 O O . GLN A 1 272 ? -6.742 14.633 -6.957 1 98.62 272 GLN A O 1
ATOM 2062 N N . ARG A 1 273 ? -8.602 14.938 -8.141 1 98.56 273 ARG A N 1
ATOM 2063 C CA . ARG A 1 273 ? -8.273 16.312 -8.477 1 98.56 273 ARG A CA 1
ATOM 2064 C C . ARG A 1 273 ? -8.219 17.188 -7.227 1 98.56 273 ARG A C 1
ATOM 2066 O O . ARG A 1 273 ? -7.367 18.062 -7.113 1 98.56 273 ARG A O 1
ATOM 2073 N N . LEU A 1 274 ? -9.148 16.938 -6.336 1 98.81 274 LEU A N 1
ATOM 2074 C CA . LEU A 1 274 ? -9.164 17.672 -5.074 1 98.81 274 LEU A CA 1
ATOM 2075 C C . LEU A 1 274 ? -7.902 17.391 -4.266 1 98.81 274 LEU A C 1
ATOM 2077 O O . LEU A 1 274 ? -7.281 18.312 -3.73 1 98.81 274 LEU A O 1
ATOM 2081 N N . ALA A 1 275 ? -7.535 16.156 -4.148 1 98.88 275 ALA A N 1
ATOM 2082 C CA . ALA A 1 275 ? -6.324 15.766 -3.434 1 98.88 275 ALA A CA 1
ATOM 2083 C C . ALA A 1 275 ? -5.098 16.469 -4.004 1 98.88 275 ALA A C 1
ATOM 2085 O O . ALA A 1 275 ? -4.199 16.859 -3.26 1 98.88 275 ALA A O 1
ATOM 2086 N N . LYS A 1 276 ? -5.043 16.625 -5.258 1 98.38 276 LYS A N 1
ATOM 2087 C CA . LYS A 1 276 ? -3.916 17.25 -5.941 1 98.38 276 LYS A CA 1
ATOM 2088 C C . LYS A 1 276 ? -3.715 18.688 -5.461 1 98.38 276 LYS A C 1
ATOM 2090 O O . LYS A 1 276 ? -2.594 19.203 -5.473 1 98.38 276 LYS A O 1
ATOM 2095 N N . ARG A 1 277 ? -4.742 19.344 -4.984 1 98.56 277 ARG A N 1
ATOM 2096 C CA . ARG A 1 277 ? -4.668 20.734 -4.602 1 98.56 277 ARG A CA 1
ATOM 2097 C C . ARG A 1 277 ? -3.955 20.906 -3.262 1 98.56 277 ARG A C 1
ATOM 2099 O O . ARG A 1 277 ? -3.518 22 -2.914 1 98.56 277 ARG A O 1
ATOM 2106 N N . ALA A 1 278 ? -3.846 19.797 -2.535 1 98.31 278 ALA A N 1
ATOM 2107 C CA . ALA A 1 278 ? -3.035 19.859 -1.321 1 98.31 278 ALA A CA 1
ATOM 2108 C C . ALA A 1 278 ? -1.608 20.297 -1.638 1 98.31 278 ALA A C 1
ATOM 2110 O O . ALA A 1 278 ? -0.939 20.906 -0.801 1 98.31 278 ALA A O 1
ATOM 2111 N N . THR A 1 279 ? -1.101 20.047 -2.887 1 97.88 279 THR A N 1
ATOM 2112 C CA . THR A 1 279 ? 0.239 20.438 -3.312 1 97.88 279 THR A CA 1
ATOM 2113 C C . THR A 1 279 ? 0.405 21.953 -3.26 1 97.88 279 THR A C 1
ATOM 2115 O O . THR A 1 279 ? 1.485 22.453 -2.941 1 97.88 279 THR A O 1
ATOM 2118 N N . VAL A 1 280 ? -0.692 22.625 -3.566 1 97.12 280 VAL A N 1
ATOM 2119 C CA . VAL A 1 280 ? -0.659 24.078 -3.551 1 97.12 280 VAL A CA 1
ATOM 2120 C C . VAL A 1 280 ? -0.459 24.578 -2.121 1 97.12 280 VAL A C 1
ATOM 2122 O O . VAL A 1 280 ? 0.41 25.422 -1.864 1 97.12 280 VAL A O 1
ATOM 2125 N N . GLY A 1 281 ? -1.235 24.031 -1.165 1 97.88 281 GLY A N 1
ATOM 2126 C CA . GLY A 1 281 ? -1.063 24.391 0.233 1 97.88 281 GLY A CA 1
ATOM 2127 C C . GLY A 1 281 ? 0.307 24.047 0.777 1 97.88 281 GLY A C 1
ATOM 2128 O O . GLY A 1 281 ? 0.938 24.844 1.463 1 97.88 281 GLY A O 1
ATOM 2129 N N . LEU A 1 282 ? 0.734 22.859 0.446 1 97.62 282 LEU A N 1
ATOM 2130 C CA . LEU A 1 282 ? 2.047 22.375 0.862 1 97.62 282 LEU A CA 1
ATOM 2131 C C . LEU A 1 282 ? 3.15 23.297 0.357 1 97.62 282 LEU A C 1
ATOM 2133 O O . LEU A 1 282 ? 4.039 23.672 1.119 1 97.62 282 LEU A O 1
ATOM 2137 N N . SER A 1 283 ? 3.086 23.703 -0.86 1 96.5 283 SER A N 1
ATOM 2138 C CA . SER A 1 283 ? 4.113 24.516 -1.503 1 96.5 283 SER A CA 1
ATOM 2139 C C . SER A 1 283 ? 4.141 25.922 -0.932 1 96.5 283 SER A C 1
ATOM 2141 O O . SER A 1 283 ? 5.207 26.516 -0.787 1 96.5 283 SER A O 1
ATOM 2143 N N . ARG A 1 284 ? 2.992 26.453 -0.642 1 97.38 284 ARG A N 1
ATOM 2144 C CA . ARG A 1 284 ? 2.906 27.812 -0.111 1 97.38 284 ARG A CA 1
ATOM 2145 C C . ARG A 1 284 ? 3.59 27.906 1.248 1 97.38 284 ARG A C 1
ATOM 2147 O O . ARG A 1 284 ? 4.113 28.969 1.608 1 97.38 284 ARG A O 1
ATOM 2154 N N . VAL A 1 285 ? 3.65 26.781 1.971 1 97.81 285 VAL A N 1
ATOM 2155 C CA . VAL A 1 285 ? 4.266 26.812 3.293 1 97.81 285 VAL A CA 1
ATOM 2156 C C . VAL A 1 285 ? 5.75 26.469 3.178 1 97.81 285 VAL A C 1
ATOM 2158 O O . VAL A 1 285 ? 6.5 26.594 4.148 1 97.81 285 VAL A O 1
ATOM 2161 N N . GLY A 1 286 ? 6.195 25.984 1.989 1 95.62 286 GLY A N 1
ATOM 2162 C CA . GLY A 1 286 ? 7.625 25.812 1.79 1 95.62 286 GLY A CA 1
ATOM 2163 C C . GLY A 1 286 ? 7.996 24.406 1.361 1 95.62 286 GLY A C 1
ATOM 2164 O O . GLY A 1 286 ? 9.18 24.094 1.201 1 95.62 286 GLY A O 1
ATOM 2165 N N . GLY A 1 287 ? 7.066 23.562 1.143 1 94.06 287 GLY A N 1
ATOM 2166 C CA . GLY A 1 287 ? 7.359 22.188 0.745 1 94.06 287 GLY A CA 1
ATOM 2167 C C . GLY A 1 287 ? 7.789 22.078 -0.705 1 94.06 287 GLY A C 1
ATOM 2168 O O . GLY A 1 287 ? 7.223 22.734 -1.582 1 94.06 287 GLY A O 1
ATOM 2169 N N . TYR A 1 288 ? 8.797 21.156 -1.02 1 90.56 288 TYR A N 1
ATOM 2170 C CA . TYR A 1 288 ? 9.312 20.953 -2.369 1 90.56 288 TYR A CA 1
ATOM 2171 C C . TYR A 1 288 ? 9.047 19.516 -2.828 1 90.56 288 TYR A C 1
ATOM 2173 O O . TYR A 1 288 ? 9.078 19.234 -4.027 1 90.56 288 TYR A O 1
ATOM 2181 N N . GLY A 1 289 ? 8.883 18.703 -1.855 1 91.44 289 GLY A N 1
ATOM 2182 C CA . GLY A 1 289 ? 8.805 17.297 -2.223 1 91.44 289 GLY A CA 1
ATOM 2183 C C . GLY A 1 289 ? 10.148 16.703 -2.613 1 91.44 289 GLY A C 1
ATOM 2184 O O . GLY A 1 289 ? 10.273 16.062 -3.658 1 91.44 289 GLY A O 1
ATOM 2185 N N . HIS A 1 290 ? 11.109 16.875 -1.825 1 88.19 290 HIS A N 1
ATOM 2186 C CA . HIS A 1 290 ? 12.445 16.375 -2.115 1 88.19 290 HIS A CA 1
ATOM 2187 C C . HIS A 1 290 ? 12.461 14.852 -2.217 1 88.19 290 HIS A C 1
ATOM 2189 O O . HIS A 1 290 ? 11.516 14.188 -1.788 1 88.19 290 HIS A O 1
ATOM 2195 N N . ASN A 1 291 ? 13.477 14.297 -2.676 1 84.88 291 ASN A N 1
ATOM 2196 C CA . ASN A 1 291 ? 13.594 12.906 -3.107 1 84.88 291 ASN A CA 1
ATOM 2197 C C . ASN A 1 291 ? 13.18 11.938 -2.002 1 84.88 291 ASN A C 1
ATOM 2199 O O . ASN A 1 291 ? 12.414 11.008 -2.244 1 84.88 291 ASN A O 1
ATOM 2203 N N . PRO A 1 292 ? 13.57 12.078 -0.833 1 81.94 292 PRO A N 1
ATOM 2204 C CA . PRO A 1 292 ? 13.227 11.086 0.188 1 81.94 292 PRO A CA 1
ATOM 2205 C C . PRO A 1 292 ? 11.914 11.391 0.895 1 81.94 292 PRO A C 1
ATOM 2207 O O . PRO A 1 292 ? 11.547 10.711 1.856 1 81.94 292 PRO A O 1
ATOM 2210 N N . SER A 1 293 ? 11.211 12.367 0.403 1 87.44 293 SER A N 1
ATOM 2211 C CA . SER A 1 293 ? 9.984 12.75 1.087 1 87.44 293 SER A CA 1
ATOM 2212 C C . SER A 1 293 ? 8.805 11.898 0.622 1 87.44 293 SER A C 1
ATOM 2214 O O . SER A 1 293 ? 8.672 11.617 -0.57 1 87.44 293 SER A O 1
ATOM 2216 N N . GLY A 1 294 ? 8.062 11.477 1.575 1 94.25 294 GLY A N 1
ATOM 2217 C CA . GLY A 1 294 ? 6.777 10.844 1.299 1 94.25 294 GLY A CA 1
ATOM 2218 C C . GLY A 1 294 ? 5.605 11.797 1.402 1 94.25 294 GLY A C 1
ATOM 2219 O O . GLY A 1 294 ? 5.176 12.141 2.504 1 94.25 294 GLY A O 1
ATOM 2220 N N . ASP A 1 295 ? 5.094 12.281 0.272 1 96.88 295 ASP A N 1
ATOM 2221 C CA . ASP A 1 295 ? 3.969 13.203 0.184 1 96.88 295 ASP A CA 1
ATOM 2222 C C . ASP A 1 295 ? 2.775 12.555 -0.513 1 96.88 295 ASP A C 1
ATOM 2224 O O . ASP A 1 295 ? 2.629 12.664 -1.732 1 96.88 295 ASP A O 1
ATOM 2228 N N . ILE A 1 296 ? 1.952 11.891 0.283 1 98.25 296 ILE A N 1
ATOM 2229 C CA . ILE A 1 296 ? 0.813 11.148 -0.245 1 98.25 296 ILE A CA 1
ATOM 2230 C C . ILE A 1 296 ? -0.485 11.734 0.305 1 98.25 296 ILE A C 1
ATOM 2232 O O . ILE A 1 296 ? -0.629 11.914 1.517 1 98.25 296 ILE A O 1
ATOM 2236 N N . PHE A 1 297 ? -1.439 12.055 -0.623 1 98.81 297 PHE A N 1
ATOM 2237 C CA . PHE A 1 297 ? -2.676 12.75 -0.287 1 98.81 297 PHE A CA 1
ATOM 2238 C C . PHE A 1 297 ? -3.889 11.898 -0.634 1 98.81 297 PHE A C 1
ATOM 2240 O O . PHE A 1 297 ? -3.9 11.211 -1.661 1 98.81 297 PHE A O 1
ATOM 2247 N N . LEU A 1 298 ? -4.844 11.844 0.245 1 98.94 298 LEU A N 1
ATOM 2248 C CA . LEU A 1 298 ? -6.121 11.172 0.049 1 98.94 298 LEU A CA 1
ATOM 2249 C C . LEU A 1 298 ? -7.281 12.148 0.232 1 98.94 298 LEU A C 1
ATOM 2251 O O . LEU A 1 298 ? -7.32 12.898 1.21 1 98.94 298 LEU A O 1
ATOM 2255 N N . ALA A 1 299 ? -8.172 12.227 -0.729 1 98.94 299 ALA A N 1
ATOM 2256 C CA . ALA A 1 299 ? -9.398 13.008 -0.603 1 98.94 299 ALA A CA 1
ATOM 2257 C C . ALA A 1 299 ? -10.633 12.117 -0.699 1 98.94 299 ALA A C 1
ATOM 2259 O O . ALA A 1 299 ? -10.664 11.18 -1.498 1 98.94 299 ALA A O 1
ATOM 2260 N N . PHE A 1 300 ? -11.625 12.414 0.095 1 98.94 300 PHE A N 1
ATOM 2261 C CA . PHE A 1 300 ? -12.875 11.672 -0.019 1 98.94 300 PHE A CA 1
ATOM 2262 C C . PHE A 1 300 ? -14.07 12.586 0.165 1 98.94 300 PHE A C 1
ATOM 2264 O O . PHE A 1 300 ? -13.953 13.672 0.734 1 98.94 300 PHE A O 1
ATOM 2271 N N . SER A 1 301 ? -15.203 12.195 -0.391 1 98.94 301 SER A N 1
ATOM 2272 C CA . SER A 1 301 ? -16.453 12.945 -0.35 1 98.94 301 SER A CA 1
ATOM 2273 C C . SER A 1 301 ? -17.547 12.164 0.367 1 98.94 301 SER A C 1
ATOM 2275 O O . SER A 1 301 ? -17.797 11 0.048 1 98.94 301 SER A O 1
ATOM 2277 N N . THR A 1 302 ? -18.156 12.797 1.292 1 98.62 302 THR A N 1
ATOM 2278 C CA . THR A 1 302 ? -19.297 12.195 1.977 1 98.62 302 THR A CA 1
ATOM 2279 C C . THR A 1 302 ? -20.594 12.578 1.284 1 98.62 302 THR A C 1
ATOM 2281 O O . THR A 1 302 ? -21.688 12.414 1.855 1 98.62 302 THR A O 1
ATOM 2284 N N . GLY A 1 303 ? -20.547 13.117 0.1 1 97.81 303 GLY A N 1
ATOM 2285 C CA . GLY A 1 303 ? -21.703 13.672 -0.585 1 97.81 303 GLY A CA 1
ATOM 2286 C C . GLY A 1 303 ? -22.625 12.609 -1.145 1 97.81 303 GLY A C 1
ATOM 2287 O O . GLY A 1 303 ? -23.781 12.898 -1.465 1 97.81 303 GLY A O 1
ATOM 2288 N N . ASN A 1 304 ? -22.141 11.438 -1.359 1 97.19 304 ASN A N 1
ATOM 2289 C CA . ASN A 1 304 ? -22.938 10.305 -1.818 1 97.19 304 ASN A CA 1
ATOM 2290 C C . ASN A 1 304 ? -22.859 9.133 -0.842 1 97.19 304 ASN A C 1
ATOM 2292 O O . ASN A 1 304 ? -21.938 9.07 -0.02 1 97.19 304 ASN A O 1
ATOM 2296 N N . HIS A 1 305 ? -23.844 8.312 -0.891 1 94.62 305 HIS A N 1
ATOM 2297 C CA . HIS A 1 305 ? -23.875 7.051 -0.167 1 94.62 305 HIS A CA 1
ATOM 2298 C C . HIS A 1 305 ? -23.75 5.867 -1.12 1 94.62 305 HIS A C 1
ATOM 2300 O O . HIS A 1 305 ? -24.609 5.676 -1.991 1 94.62 305 HIS A O 1
ATOM 2306 N N . ILE A 1 306 ? -22.719 5.102 -0.946 1 97.19 306 ILE A N 1
ATOM 2307 C CA . ILE A 1 306 ? -22.484 3.957 -1.823 1 97.19 306 ILE A CA 1
ATOM 2308 C C . ILE A 1 306 ? -22.547 2.666 -1.01 1 97.19 306 ILE A C 1
ATOM 2310 O O . ILE A 1 306 ? -21.594 2.322 -0.314 1 97.19 306 ILE A O 1
ATOM 2314 N N . PRO A 1 307 ? -23.594 1.894 -1.141 1 94.94 307 PRO A N 1
ATOM 2315 C CA . PRO A 1 307 ? -23.672 0.646 -0.377 1 94.94 307 PRO A CA 1
ATOM 2316 C C . PRO A 1 307 ? -22.594 -0.355 -0.762 1 94.94 307 PRO A C 1
ATOM 2318 O O . PRO A 1 307 ? -22.312 -0.541 -1.948 1 94.94 307 PRO A O 1
ATOM 2321 N N . VAL A 1 308 ? -21.984 -0.873 0.259 1 93.75 308 VAL A N 1
ATOM 2322 C CA . VAL A 1 308 ? -21.031 -1.957 0.073 1 93.75 308 VAL A CA 1
ATOM 2323 C C . VAL A 1 308 ? -21.375 -3.117 1.005 1 93.75 308 VAL A C 1
ATOM 2325 O O . VAL A 1 308 ? -22.312 -3.027 1.799 1 93.75 308 VAL A O 1
ATOM 2328 N N . GLN A 1 309 ? -20.703 -4.262 0.943 1 91.31 309 GLN A N 1
ATOM 2329 C CA . GLN A 1 309 ? -21 -5.477 1.691 1 91.31 309 GLN A CA 1
ATOM 2330 C C . GLN A 1 309 ? -22.391 -6.004 1.335 1 91.31 309 GLN A C 1
ATOM 2332 O O . GLN A 1 309 ? -23.125 -6.469 2.209 1 91.31 309 GLN A O 1
ATOM 2337 N N . THR A 1 310 ? -22.797 -5.812 0.183 1 86.19 310 THR A N 1
ATOM 2338 C CA . THR A 1 310 ? -24.172 -6.141 -0.222 1 86.19 310 THR A CA 1
ATOM 2339 C C . THR A 1 310 ? -24.266 -7.598 -0.656 1 86.19 310 THR A C 1
ATOM 2341 O O . THR A 1 310 ? -25.359 -8.102 -0.922 1 86.19 310 THR A O 1
ATOM 2344 N N . ILE A 1 311 ? -23.172 -8.219 -0.829 1 75.31 311 ILE A N 1
ATOM 2345 C CA . ILE A 1 311 ? -23.156 -9.625 -1.196 1 75.31 311 ILE A CA 1
ATOM 2346 C C . ILE A 1 311 ? -22.453 -10.438 -0.112 1 75.31 311 ILE A C 1
ATOM 2348 O O . ILE A 1 311 ? -21.359 -10.078 0.318 1 75.31 311 ILE A O 1
ATOM 2352 N N . SER A 1 312 ? -23.25 -11.203 0.543 1 66.44 312 SER A N 1
ATOM 2353 C CA . SER A 1 312 ? -22.672 -12.18 1.468 1 66.44 312 SER A CA 1
ATOM 2354 C C . SER A 1 312 ? -23.188 -13.586 1.175 1 66.44 312 SER A C 1
ATOM 2356 O O . SER A 1 312 ? -23.984 -13.781 0.251 1 66.44 312 SER A O 1
ATOM 2358 N N . ILE A 1 313 ? -22.625 -14.523 1.875 1 58.44 313 ILE A N 1
ATOM 2359 C CA . ILE A 1 313 ? -23.062 -15.906 1.726 1 58.44 313 ILE A CA 1
ATOM 2360 C C . ILE A 1 313 ? -24.562 -16.016 1.966 1 58.44 313 ILE A C 1
ATOM 2362 O O . ILE A 1 313 ? -25.266 -16.734 1.261 1 58.44 313 ILE A O 1
ATOM 2366 N N . GLU A 1 314 ? -25.062 -15.203 2.756 1 58.94 314 GLU A N 1
ATOM 2367 C CA . GLU A 1 314 ? -26.438 -15.344 3.203 1 58.94 314 GLU A CA 1
ATOM 2368 C C . GLU A 1 314 ? -27.359 -14.344 2.49 1 58.94 314 GLU A C 1
ATOM 2370 O O . GLU A 1 314 ? -28.562 -14.555 2.41 1 58.94 314 GLU A O 1
ATOM 2375 N N . LYS A 1 315 ? -26.859 -13.375 2.021 1 62.5 315 LYS A N 1
ATOM 2376 C CA . LYS A 1 315 ? -27.688 -12.305 1.479 1 62.5 315 LYS A CA 1
ATOM 2377 C C . LYS A 1 315 ? -27.141 -11.82 0.139 1 62.5 315 LYS A C 1
ATOM 2379 O O . LYS A 1 315 ? -25.969 -11.5 0.02 1 62.5 315 LYS A O 1
ATOM 2384 N N . ARG A 1 316 ? -27.891 -12 -0.891 1 72.88 316 ARG A N 1
ATOM 2385 C CA . ARG A 1 316 ? -27.594 -11.422 -2.197 1 72.88 316 ARG A CA 1
ATOM 2386 C C . ARG A 1 316 ? -28.562 -10.281 -2.525 1 72.88 316 ARG A C 1
ATOM 2388 O O . ARG A 1 316 ? -29.641 -10.523 -3.066 1 72.88 316 ARG A O 1
ATOM 2395 N N . GLU A 1 317 ? -28.156 -9.086 -2.158 1 77 317 GLU A N 1
ATOM 2396 C CA . GLU A 1 317 ? -29 -7.918 -2.393 1 77 317 GLU A CA 1
ATOM 2397 C C . GLU A 1 317 ? -28.953 -7.488 -3.855 1 77 317 GLU A C 1
ATOM 2399 O O . GLU A 1 317 ? -29.891 -6.844 -4.348 1 77 317 GLU A O 1
ATOM 2404 N N . VAL A 1 318 ? -27.812 -7.816 -4.477 1 82.88 318 VAL A N 1
ATOM 2405 C CA . VAL A 1 318 ? -27.656 -7.465 -5.883 1 82.88 318 VAL A CA 1
ATOM 2406 C C . VAL A 1 318 ? -27.141 -8.672 -6.664 1 82.88 318 VAL A C 1
ATOM 2408 O O . VAL A 1 318 ? -26.438 -9.523 -6.109 1 82.88 318 VAL A O 1
ATOM 2411 N N . ASP A 1 319 ? -27.578 -8.797 -7.941 1 85.56 319 ASP A N 1
ATOM 2412 C CA . ASP A 1 319 ? -27.016 -9.773 -8.875 1 85.56 319 ASP A CA 1
ATOM 2413 C C . ASP A 1 319 ? -25.766 -9.227 -9.547 1 85.56 319 ASP A C 1
ATOM 2415 O O . ASP A 1 319 ? -25.844 -8.281 -10.336 1 85.56 319 ASP A O 1
ATOM 2419 N N . PRO A 1 320 ? -24.641 -9.781 -9.273 1 87.56 320 PRO A N 1
ATOM 2420 C CA . PRO A 1 320 ? -23.406 -9.234 -9.836 1 87.56 320 PRO A CA 1
ATOM 2421 C C . PRO A 1 320 ? -23.344 -9.352 -11.359 1 87.56 320 PRO A C 1
ATOM 2423 O O . PRO A 1 320 ? -22.484 -8.75 -11.992 1 87.56 320 PRO A O 1
ATOM 2426 N N . TRP A 1 321 ? -24.25 -9.992 -11.953 1 89.25 321 TRP A N 1
ATOM 2427 C CA . TRP A 1 321 ? -24.203 -10.188 -13.398 1 89.25 321 TRP A CA 1
ATOM 2428 C C . TRP A 1 321 ? -25.312 -9.398 -14.086 1 89.25 321 TRP A C 1
ATOM 2430 O O . TRP A 1 321 ? -25.469 -9.461 -15.305 1 89.25 321 TRP A O 1
ATOM 2440 N N . LYS A 1 322 ? -26.078 -8.727 -13.273 1 92.75 322 LYS A N 1
ATOM 2441 C CA . LYS A 1 322 ? -27.109 -7.836 -13.797 1 92.75 322 LYS A CA 1
ATOM 2442 C C . LYS A 1 322 ? -26.859 -6.395 -13.352 1 92.75 322 LYS A C 1
ATOM 2444 O O . LYS A 1 322 ? -27.094 -6.051 -12.188 1 92.75 322 LYS A O 1
ATOM 2449 N N . ALA A 1 323 ? -26.562 -5.59 -14.281 1 92.88 323 ALA A N 1
ATOM 2450 C CA . ALA A 1 323 ? -26.203 -4.203 -13.992 1 92.88 323 ALA A CA 1
ATOM 2451 C C . ALA A 1 323 ? -27.391 -3.447 -13.398 1 92.88 323 ALA A C 1
ATOM 2453 O O . ALA A 1 323 ? -28.484 -3.477 -13.953 1 92.88 323 ALA A O 1
ATOM 2454 N N . LYS A 1 324 ? -27.109 -2.9 -12.219 1 92.94 324 LYS A N 1
ATOM 2455 C CA . LYS A 1 324 ? -28.125 -2.07 -11.562 1 92.94 324 LYS A CA 1
ATOM 2456 C C . LYS A 1 324 ? -27.609 -0.649 -11.352 1 92.94 324 LYS A C 1
ATOM 2458 O O . LYS A 1 324 ? -26.547 -0.45 -10.742 1 92.94 324 LYS A O 1
ATOM 2463 N N . ALA A 1 325 ? -28.344 0.371 -11.828 1 93.75 325 ALA A N 1
ATOM 2464 C CA . ALA A 1 325 ? -27.953 1.771 -11.688 1 93.75 325 ALA A CA 1
ATOM 2465 C C . ALA A 1 325 ? -28.172 2.26 -10.258 1 93.75 325 ALA A C 1
ATOM 2467 O O . ALA A 1 325 ? -29.156 1.902 -9.609 1 93.75 325 ALA A O 1
ATOM 2468 N N . LEU A 1 326 ? -27.234 3.006 -9.68 1 94.56 326 LEU A N 1
ATOM 2469 C CA . LEU A 1 326 ? -27.359 3.76 -8.438 1 94.56 326 LEU A CA 1
ATOM 2470 C C . LEU A 1 326 ? -27.5 5.254 -8.719 1 94.56 326 LEU A C 1
ATOM 2472 O O . LEU A 1 326 ? -26.766 5.801 -9.547 1 94.56 326 LEU A O 1
ATOM 2476 N N . LYS A 1 327 ? -28.422 5.844 -8.156 1 94.06 327 LYS A N 1
ATOM 2477 C CA . LYS A 1 327 ? -28.562 7.289 -8.297 1 94.06 327 LYS A CA 1
ATOM 2478 C C . LYS A 1 327 ? -27.547 8.031 -7.434 1 94.06 327 LYS A C 1
ATOM 2480 O O . LYS A 1 327 ? -27.5 7.844 -6.219 1 94.06 327 LYS A O 1
ATOM 2485 N N . ILE A 1 328 ? -26.734 8.836 -8.039 1 95.56 328 ILE A N 1
ATOM 2486 C CA . ILE A 1 328 ? -25.719 9.633 -7.34 1 95.56 328 ILE A CA 1
ATOM 2487 C C . ILE A 1 328 ? -25.734 11.055 -7.879 1 95.56 328 ILE A C 1
ATOM 2489 O O . ILE A 1 328 ? -26.406 11.344 -8.875 1 95.56 328 ILE A O 1
ATOM 2493 N N . GLU A 1 329 ? -25.031 11.938 -7.148 1 95.44 329 GLU A N 1
ATOM 2494 C CA . GLU A 1 329 ? -24.812 13.305 -7.602 1 95.44 329 GLU A CA 1
ATOM 2495 C C . GLU A 1 329 ? -23.312 13.586 -7.77 1 95.44 329 GLU A C 1
ATOM 2497 O O . GLU A 1 329 ? -22.484 12.938 -7.141 1 95.44 329 GLU A O 1
ATOM 2502 N N . SER A 1 330 ? -23.031 14.445 -8.617 1 97.12 330 SER A N 1
ATOM 2503 C CA . SER A 1 330 ? -21.672 14.953 -8.766 1 97.12 330 SER A CA 1
ATOM 2504 C C . SER A 1 330 ? -21.672 16.453 -9.062 1 97.12 330 SER A C 1
ATOM 2506 O O . SER A 1 330 ? -22.609 16.969 -9.664 1 97.12 330 SER A O 1
ATOM 2508 N N . ILE A 1 331 ? -20.641 17.109 -8.625 1 97.5 331 ILE A N 1
ATOM 2509 C CA . ILE A 1 331 ? -20.453 18.516 -8.922 1 97.5 331 ILE A CA 1
ATOM 2510 C C . ILE A 1 331 ? -20.156 18.703 -10.406 1 97.5 331 ILE A C 1
ATOM 2512 O O . ILE A 1 331 ? -19.391 17.922 -10.992 1 97.5 331 ILE A O 1
ATOM 2516 N N . ASP A 1 332 ? -20.812 19.656 -10.969 1 96.12 332 ASP A N 1
ATOM 2517 C CA . ASP A 1 332 ? -20.422 20.078 -12.312 1 96.12 332 ASP A CA 1
ATOM 2518 C C . ASP A 1 332 ? -18.953 20.484 -12.359 1 96.12 332 ASP A C 1
ATOM 2520 O O . ASP A 1 332 ? -18.531 21.406 -11.656 1 96.12 332 ASP A O 1
ATOM 2524 N N . ASP A 1 333 ? -18.297 19.875 -13.211 1 95.38 333 ASP A N 1
ATOM 2525 C CA . ASP A 1 333 ? -16.844 20.031 -13.242 1 95.38 333 ASP A CA 1
ATOM 2526 C C . ASP A 1 333 ? -16.453 21.484 -13.508 1 95.38 333 ASP A C 1
ATOM 2528 O O . ASP A 1 333 ? -15.422 21.953 -13.039 1 95.38 333 ASP A O 1
ATOM 2532 N N . THR A 1 334 ? -17.188 22.219 -14.242 1 95.81 334 THR A N 1
ATOM 2533 C CA . THR A 1 334 ? -16.859 23.594 -14.602 1 95.81 334 THR A CA 1
ATOM 2534 C C . THR A 1 334 ? -17.078 24.531 -13.414 1 95.81 334 THR A C 1
ATOM 2536 O O . THR A 1 334 ? -16.609 25.672 -13.43 1 95.81 334 THR A O 1
ATOM 2539 N N . SER A 1 335 ? -17.75 24.016 -12.383 1 96.56 335 SER A N 1
ATOM 2540 C CA . SER A 1 335 ? -18.047 24.859 -11.227 1 96.56 335 SER A CA 1
ATOM 254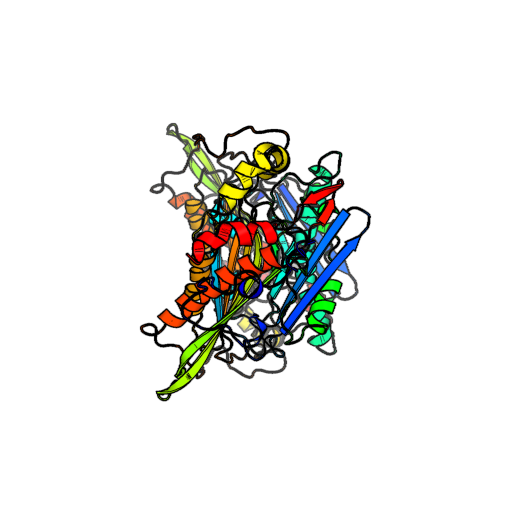1 C C . SER A 1 335 ? -17.234 24.438 -10.016 1 96.56 335 SER A C 1
ATOM 2543 O O . SER A 1 335 ? -17.547 24.828 -8.883 1 96.56 335 SER A O 1
ATOM 2545 N N . ILE A 1 336 ? -16.188 23.75 -10.156 1 98 336 ILE A N 1
ATOM 2546 C CA . ILE A 1 336 ? -15.539 23.031 -9.07 1 98 336 ILE A CA 1
ATOM 2547 C C . ILE A 1 336 ? -14.445 23.891 -8.445 1 98 336 ILE A C 1
ATOM 2549 O O . ILE A 1 336 ? -13.867 23.531 -7.414 1 98 336 ILE A O 1
ATOM 2553 N N . ASN A 1 337 ? -14.141 25.047 -8.922 1 97.94 337 ASN A N 1
ATOM 2554 C CA . ASN A 1 337 ? -12.953 25.812 -8.562 1 97.94 337 ASN A CA 1
ATOM 2555 C C . ASN A 1 337 ? -12.969 26.203 -7.09 1 97.94 337 ASN A C 1
ATOM 2557 O O . ASN A 1 337 ? -11.922 26.25 -6.441 1 97.94 337 ASN A O 1
ATOM 2561 N N . GLY A 1 338 ? -14.148 26.594 -6.594 1 98.44 338 GLY A N 1
ATOM 2562 C CA . GLY A 1 338 ? -14.227 26.938 -5.184 1 98.44 338 GLY A CA 1
ATOM 2563 C C . GLY A 1 338 ? -13.742 25.828 -4.266 1 98.44 338 GLY A C 1
ATOM 2564 O O . GLY A 1 338 ? -13.078 26.109 -3.262 1 98.44 338 GLY A O 1
ATOM 2565 N N . LEU A 1 339 ? -14.07 24.625 -4.586 1 98.81 339 LEU A N 1
ATOM 2566 C CA . LEU A 1 339 ? -13.625 23.484 -3.795 1 98.81 339 LEU A CA 1
ATOM 2567 C C . LEU A 1 339 ? -12.117 23.297 -3.893 1 98.81 339 LEU A C 1
ATOM 2569 O O . LEU A 1 339 ? -11.461 22.953 -2.904 1 98.81 339 LEU A O 1
ATOM 2573 N N . PHE A 1 340 ? -11.508 23.5 -5.051 1 98.69 340 PHE A N 1
ATOM 2574 C CA . PHE A 1 340 ? -10.07 23.391 -5.246 1 98.69 340 PHE A CA 1
ATOM 2575 C C . PHE A 1 340 ? -9.336 24.438 -4.402 1 98.69 340 PHE A C 1
ATOM 2577 O O . PHE A 1 340 ? -8.344 24.109 -3.74 1 98.69 340 PHE A O 1
ATOM 2584 N N . GLU A 1 341 ? -9.844 25.672 -4.438 1 98.56 341 GLU A N 1
ATOM 2585 C CA . GLU A 1 341 ? -9.258 26.734 -3.623 1 98.56 341 GLU A CA 1
ATOM 2586 C C . GLU A 1 341 ? -9.32 26.391 -2.139 1 98.56 341 GLU A C 1
ATOM 2588 O O . GLU A 1 341 ? -8.336 26.562 -1.412 1 98.56 341 GLU A O 1
ATOM 2593 N N . ALA A 1 342 ? -10.453 25.922 -1.756 1 98.81 342 ALA A N 1
ATOM 2594 C CA . ALA A 1 342 ? -10.664 25.562 -0.354 1 98.81 342 ALA A CA 1
ATOM 2595 C C . ALA A 1 342 ? -9.703 24.453 0.085 1 98.81 342 ALA A C 1
ATOM 2597 O O . ALA A 1 342 ? -9.188 24.484 1.203 1 98.81 342 ALA A O 1
ATOM 2598 N N . ALA A 1 343 ? -9.508 23.469 -0.745 1 98.88 343 ALA A N 1
ATOM 2599 C CA . ALA A 1 343 ? -8.594 22.375 -0.423 1 98.88 343 ALA A CA 1
ATOM 2600 C C . ALA A 1 343 ? -7.168 22.891 -0.222 1 98.88 343 ALA A C 1
ATOM 2602 O O . ALA A 1 343 ? -6.484 22.5 0.724 1 98.88 343 ALA A O 1
ATOM 2603 N N . ALA A 1 344 ? -6.715 23.734 -1.099 1 98.69 344 ALA A N 1
ATOM 2604 C CA . ALA A 1 344 ? -5.383 24.312 -1.002 1 98.69 344 ALA A CA 1
ATOM 2605 C C . ALA A 1 344 ? -5.234 25.141 0.277 1 98.69 344 ALA A C 1
ATOM 2607 O O . ALA A 1 344 ? -4.27 24.969 1.024 1 98.69 344 ALA A O 1
ATOM 2608 N N . ASP A 1 345 ? -6.238 25.984 0.532 1 98.75 345 ASP A N 1
ATOM 2609 C CA . ASP A 1 345 ? -6.199 26.875 1.683 1 98.75 345 ASP A CA 1
ATOM 2610 C C . ASP A 1 345 ? -6.281 26.094 2.992 1 98.75 345 ASP A C 1
ATOM 2612 O O . ASP A 1 345 ? -5.586 26.422 3.959 1 98.75 345 ASP A O 1
ATOM 2616 N N . ALA A 1 346 ? -7.16 25.125 3.012 1 98.88 346 ALA A N 1
ATOM 2617 C CA . ALA A 1 346 ? -7.293 24.312 4.219 1 98.88 346 ALA A CA 1
ATOM 2618 C C . ALA A 1 346 ? -6.004 23.547 4.512 1 98.88 346 ALA A C 1
ATOM 2620 O O . ALA A 1 346 ? -5.617 23.391 5.672 1 98.88 346 ALA A O 1
ATOM 2621 N N . THR A 1 347 ? -5.383 23.047 3.498 1 98.88 347 THR A N 1
ATOM 2622 C CA . THR A 1 347 ? -4.109 22.359 3.676 1 98.88 347 THR A CA 1
ATOM 2623 C C . THR A 1 347 ? -3.055 23.312 4.23 1 98.88 347 THR A C 1
ATOM 2625 O O . THR A 1 347 ? -2.375 22.984 5.211 1 98.88 347 THR A O 1
ATOM 2628 N N . GLU A 1 348 ? -2.908 24.453 3.646 1 98.75 348 GLU A N 1
ATOM 2629 C CA . GLU A 1 348 ? -1.951 25.469 4.086 1 98.75 348 GLU A CA 1
ATOM 2630 C C . GLU A 1 348 ? -2.158 25.828 5.559 1 98.75 348 GLU A C 1
ATOM 2632 O O . GLU A 1 348 ? -1.215 25.781 6.348 1 98.75 348 GLU A O 1
ATOM 2637 N N . GLU A 1 349 ? -3.355 26.109 5.875 1 98.81 349 GLU A N 1
ATOM 2638 C CA . GLU A 1 349 ? -3.643 26.516 7.246 1 98.81 349 GLU A CA 1
ATOM 2639 C C . GLU A 1 349 ? -3.443 25.359 8.219 1 98.81 349 GLU A C 1
ATOM 2641 O O . GLU A 1 349 ? -3.025 25.562 9.359 1 98.81 349 GLU A O 1
ATOM 2646 N N . SER A 1 350 ? -3.814 24.141 7.809 1 98.88 350 SER A N 1
ATOM 2647 C CA . SER A 1 350 ? -3.572 22.984 8.664 1 98.88 350 SER A CA 1
ATOM 2648 C C . SER A 1 350 ? -2.102 22.875 9.055 1 98.88 350 SER A C 1
ATOM 2650 O O . SER A 1 350 ? -1.776 22.547 10.195 1 98.88 350 SER A O 1
ATOM 2652 N N . ILE A 1 351 ? -1.199 23.125 8.109 1 98.75 351 ILE A N 1
ATOM 2653 C CA . ILE A 1 351 ? 0.234 23.078 8.375 1 98.75 351 ILE A CA 1
ATOM 2654 C C . ILE A 1 351 ? 0.628 24.219 9.312 1 98.75 351 ILE A C 1
ATOM 2656 O O . ILE A 1 351 ? 1.397 24.016 10.258 1 98.75 351 ILE A O 1
ATOM 2660 N N . TYR A 1 352 ? 0.085 25.438 9.109 1 98.69 352 TYR A N 1
ATOM 2661 C CA . TYR A 1 352 ? 0.317 26.531 10.031 1 98.69 352 TYR A CA 1
ATOM 2662 C C . TYR A 1 352 ? -0.135 26.172 11.438 1 98.69 352 TYR A C 1
ATOM 2664 O O . TYR A 1 352 ? 0.567 26.453 12.414 1 98.69 352 TYR A O 1
ATOM 2672 N N . ASN A 1 353 ? -1.302 25.594 11.492 1 98.75 353 ASN A N 1
ATOM 2673 C CA . ASN A 1 353 ? -1.882 25.266 12.797 1 98.75 353 ASN A CA 1
ATOM 2674 C C . ASN A 1 353 ? -1.019 24.266 13.562 1 98.75 353 ASN A C 1
ATOM 2676 O O . ASN A 1 353 ? -0.871 24.375 14.781 1 98.75 353 ASN A O 1
ATOM 2680 N N . VAL A 1 354 ? -0.486 23.297 12.945 1 97.81 354 VAL A N 1
ATOM 2681 C CA . VAL A 1 354 ? 0.381 22.359 13.648 1 97.81 354 VAL A CA 1
ATOM 2682 C C . VAL A 1 354 ? 1.617 23.078 14.172 1 97.81 354 VAL A C 1
ATOM 2684 O O . VAL A 1 354 ? 1.997 22.906 15.336 1 97.81 354 VAL A O 1
ATOM 2687 N N . LEU A 1 355 ? 2.254 23.922 13.359 1 97.94 355 LEU A N 1
ATOM 2688 C CA . LEU A 1 355 ? 3.467 24.641 13.75 1 97.94 355 LEU A CA 1
ATOM 2689 C C . LEU A 1 355 ? 3.201 25.547 14.945 1 97.94 355 LEU A C 1
ATOM 2691 O O . LEU A 1 355 ? 4.051 25.688 15.828 1 97.94 355 LEU A O 1
ATOM 2695 N N . CYS A 1 356 ? 2.025 26.156 14.969 1 98.19 356 CYS A N 1
ATOM 2696 C CA . CYS A 1 356 ? 1.688 27.109 16.016 1 98.19 356 CYS A CA 1
ATOM 2697 C C . CYS A 1 356 ? 1.213 26.391 17.266 1 98.19 356 CYS A C 1
ATOM 2699 O O . CYS A 1 356 ? 1.319 26.938 18.375 1 98.19 356 CYS A O 1
ATOM 2701 N N . SER A 1 357 ? 0.705 25.203 17.125 1 98.44 357 SER A N 1
ATOM 2702 C CA . SER A 1 357 ? 0.108 24.5 18.266 1 98.44 357 SER A CA 1
ATOM 2703 C C . SER A 1 357 ? 1.116 23.578 18.938 1 98.44 357 SER A C 1
ATOM 2705 O O . SER A 1 357 ? 0.963 23.219 20.109 1 98.44 357 SER A O 1
ATOM 2707 N N . ALA A 1 358 ? 2.08 23.125 18.203 1 98.44 358 ALA A N 1
ATOM 2708 C CA . ALA A 1 358 ? 3.023 22.125 18.703 1 98.44 358 ALA A CA 1
ATOM 2709 C C . ALA A 1 358 ? 3.877 22.703 19.828 1 98.44 358 ALA A C 1
ATOM 2711 O O . ALA A 1 358 ? 4.137 23.906 19.875 1 98.44 358 ALA A O 1
ATOM 2712 N N . GLU A 1 359 ? 4.305 21.875 20.719 1 98.19 359 GLU A N 1
ATOM 2713 C CA . GLU A 1 359 ? 5.16 22.219 21.844 1 98.19 359 GLU A CA 1
ATOM 2714 C C . GLU A 1 359 ? 6.539 21.578 21.703 1 98.19 359 GLU A C 1
ATOM 2716 O O . GLU A 1 359 ? 6.664 20.484 21.172 1 98.19 359 GLU A O 1
ATOM 2721 N N . THR A 1 360 ? 7.5 22.344 22.266 1 97.75 360 THR A N 1
ATOM 2722 C CA . THR A 1 360 ? 8.852 21.797 22.312 1 97.75 360 THR A CA 1
ATOM 2723 C C . THR A 1 360 ? 8.844 20.391 22.922 1 97.75 360 THR A C 1
ATOM 2725 O O . THR A 1 360 ? 8.141 20.141 23.891 1 97.75 360 THR A O 1
ATOM 2728 N N . MET A 1 361 ? 9.633 19.547 22.344 1 97 361 MET A N 1
ATOM 2729 C CA . MET A 1 361 ? 9.664 18.156 22.828 1 97 361 MET A CA 1
ATOM 2730 C C . MET A 1 361 ? 11.094 17.625 22.844 1 97 361 MET A C 1
ATOM 2732 O O . MET A 1 361 ? 11.859 17.859 21.906 1 97 361 MET A O 1
ATOM 2736 N N . THR A 1 362 ? 11.484 17.062 24 1 96 362 THR A N 1
ATOM 2737 C CA . THR A 1 362 ? 12.688 16.25 24.094 1 96 362 THR A CA 1
ATOM 2738 C C . THR A 1 362 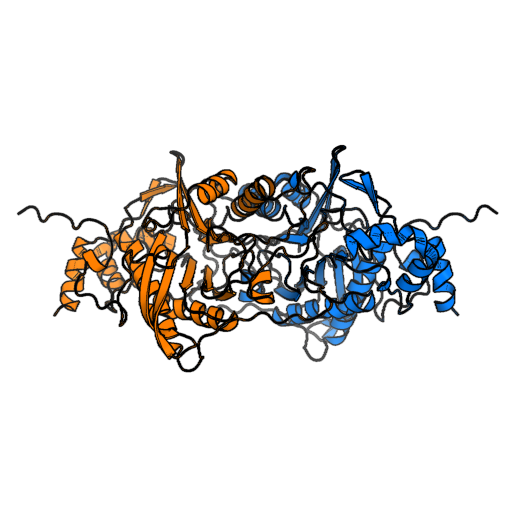? 12.344 14.758 24 1 96 362 THR A C 1
ATOM 2740 O O . THR A 1 362 ? 11.422 14.281 24.672 1 96 362 THR A O 1
ATOM 2743 N N . GLY A 1 363 ? 13.094 14.094 23.141 1 94.19 363 GLY A N 1
ATOM 2744 C CA . GLY A 1 363 ? 12.734 12.703 22.906 1 94.19 363 GLY A CA 1
ATOM 2745 C C . GLY A 1 363 ? 13.93 11.773 22.828 1 94.19 363 GLY A C 1
ATOM 2746 O O . GLY A 1 363 ? 14.797 11.805 23.688 1 94.19 363 GLY A O 1
ATOM 2747 N N . PHE A 1 364 ? 13.969 10.93 21.875 1 93.38 364 PHE A N 1
ATOM 2748 C CA . PHE A 1 364 ? 14.93 9.844 21.703 1 93.38 364 PHE A CA 1
ATOM 2749 C C . PHE A 1 364 ? 16.359 10.383 21.703 1 93.38 364 PHE A C 1
ATOM 2751 O O . PHE A 1 364 ? 16.656 11.383 21.047 1 93.38 364 PHE A O 1
ATOM 2758 N N . CYS A 1 365 ? 17.25 9.766 22.578 1 91.19 365 CYS A N 1
ATOM 2759 C CA . CYS A 1 365 ? 18.656 10.109 22.703 1 91.19 365 CYS A CA 1
ATOM 2760 C C . CYS A 1 365 ? 18.828 11.523 23.266 1 91.19 365 CYS A C 1
ATOM 2762 O O . CYS A 1 365 ? 19.844 12.18 23 1 91.19 365 CYS A O 1
ATOM 2764 N N . GLY A 1 366 ? 17.734 12.07 23.938 1 92.38 366 GLY A N 1
ATOM 2765 C CA . GLY A 1 366 ? 17.797 13.391 24.547 1 92.38 366 GLY A CA 1
ATOM 2766 C C . GLY A 1 366 ? 17.719 14.516 23.531 1 92.38 366 GLY A C 1
ATOM 2767 O O . GLY A 1 366 ? 17.984 15.672 23.875 1 92.38 366 GLY A O 1
ATOM 2768 N N . ARG A 1 367 ? 17.359 14.211 22.312 1 93.19 367 ARG A N 1
ATOM 2769 C CA . ARG A 1 367 ? 17.25 15.227 21.266 1 93.19 367 ARG A CA 1
ATOM 2770 C C . ARG A 1 367 ? 16.047 16.125 21.5 1 93.19 367 ARG A C 1
ATOM 2772 O O . ARG A 1 367 ? 14.969 15.641 21.875 1 93.19 367 ARG A O 1
ATOM 2779 N N . THR A 1 368 ? 16.266 17.375 21.312 1 95.75 368 THR A N 1
ATOM 2780 C CA . THR A 1 368 ? 15.188 18.344 21.531 1 95.75 368 THR A CA 1
ATOM 2781 C C . THR A 1 368 ? 14.852 19.094 20.234 1 95.75 368 THR A C 1
ATOM 2783 O O . THR A 1 368 ? 15.758 19.531 19.531 1 95.75 368 THR A O 1
ATOM 2786 N N . ILE A 1 369 ? 13.617 19.125 19.891 1 96 369 ILE A N 1
ATOM 2787 C CA . ILE A 1 369 ? 13.117 19.969 18.812 1 96 369 ILE A CA 1
ATOM 2788 C C . ILE A 1 369 ? 12.242 21.078 19.391 1 96 369 ILE A C 1
ATOM 2790 O O . ILE A 1 369 ? 11.273 20.797 20.094 1 96 369 ILE A O 1
ATOM 2794 N N . GLU A 1 370 ? 12.57 22.297 19.062 1 96.12 370 GLU A N 1
ATOM 2795 C CA . GLU A 1 370 ? 11.875 23.453 19.625 1 96.12 370 GLU A CA 1
ATOM 2796 C C . GLU A 1 370 ? 10.586 23.75 18.859 1 96.12 370 GLU A C 1
ATOM 2798 O O . GLU A 1 370 ? 10.477 23.453 17.672 1 96.12 370 GLU A O 1
ATOM 2803 N N . ALA A 1 371 ? 9.648 24.281 19.594 1 97.62 371 ALA A N 1
ATOM 2804 C CA . ALA A 1 371 ? 8.445 24.828 18.984 1 97.62 371 ALA A CA 1
ATOM 2805 C C . ALA A 1 371 ? 8.742 26.109 18.219 1 97.62 371 ALA A C 1
ATOM 2807 O O . ALA A 1 371 ? 9.711 26.812 18.531 1 97.62 371 ALA A O 1
ATOM 2808 N N . LEU A 1 372 ? 7.914 26.391 17.203 1 96.94 372 LEU A N 1
ATOM 2809 C CA . LEU A 1 372 ? 8 27.672 16.516 1 96.94 372 LEU A CA 1
ATOM 2810 C C . LEU A 1 372 ? 7.891 28.828 17.5 1 96.94 372 LEU A C 1
ATOM 2812 O O . LEU A 1 372 ? 6.977 28.859 18.328 1 96.94 372 LEU A O 1
ATOM 2816 N N . PRO A 1 373 ? 8.867 29.75 17.547 1 96.31 373 PRO A N 1
ATOM 2817 C CA . PRO A 1 373 ? 8.789 30.875 18.469 1 96.31 373 PRO A CA 1
ATOM 2818 C C . PRO A 1 373 ? 7.707 31.891 18.078 1 96.31 373 PRO A C 1
ATOM 2820 O O . PRO A 1 373 ? 7.957 32.781 17.281 1 96.31 373 PRO A O 1
ATOM 2823 N N . LEU A 1 374 ? 6.59 31.812 18.75 1 97.06 374 LEU A N 1
ATOM 2824 C CA . LEU A 1 374 ? 5.395 32.531 18.328 1 97.06 374 LEU A CA 1
ATOM 2825 C C . LEU A 1 374 ? 5.555 34.031 18.547 1 97.06 374 LEU A C 1
ATOM 2827 O O . LEU A 1 374 ? 5.031 34.844 17.781 1 97.06 374 LEU A O 1
ATOM 2831 N N . ASP A 1 375 ? 6.227 34.469 19.688 1 95.56 375 ASP A N 1
ATOM 2832 C CA . ASP A 1 375 ? 6.461 35.906 19.906 1 95.56 375 ASP A CA 1
ATOM 2833 C C . ASP A 1 375 ? 7.289 36.5 18.766 1 95.56 375 ASP A C 1
ATOM 2835 O O . ASP A 1 375 ? 6.973 37.562 18.266 1 95.56 375 ASP A O 1
ATOM 2839 N N . ARG A 1 376 ? 8.281 35.75 18.438 1 94 376 ARG A N 1
ATOM 2840 C CA . ARG A 1 376 ? 9.125 36.219 17.359 1 94 376 ARG A CA 1
ATOM 2841 C C . ARG A 1 376 ? 8.375 36.188 16.031 1 94 376 ARG A C 1
ATOM 2843 O O . ARG A 1 376 ? 8.586 37.062 15.172 1 94 376 ARG A O 1
ATOM 2850 N N . LEU A 1 377 ? 7.598 35.125 15.766 1 95.44 377 LEU A N 1
ATOM 2851 C CA . LEU A 1 377 ? 6.77 35.062 14.57 1 95.44 377 LEU A CA 1
ATOM 2852 C C . LEU A 1 377 ? 5.895 36.312 14.453 1 95.44 377 LEU A C 1
ATOM 2854 O O . LEU A 1 377 ? 5.809 36.906 13.375 1 95.44 377 LEU A O 1
ATOM 2858 N N . ARG A 1 378 ? 5.262 36.719 15.508 1 95.19 378 ARG A N 1
ATOM 2859 C CA . ARG A 1 378 ? 4.43 37.906 15.5 1 95.19 378 ARG A CA 1
ATOM 2860 C C . ARG A 1 378 ? 5.25 39.125 15.148 1 95.19 378 ARG A C 1
ATOM 2862 O O . ARG A 1 378 ? 4.797 40 14.383 1 95.19 378 ARG A O 1
ATOM 2869 N N . ASP A 1 379 ? 6.43 39.188 15.688 1 93.69 379 ASP A N 1
ATOM 2870 C CA . ASP A 1 379 ? 7.305 40.344 15.398 1 93.69 379 ASP A CA 1
ATOM 2871 C C . ASP A 1 379 ? 7.648 40.406 13.914 1 93.69 379 ASP A C 1
ATOM 2873 O O . ASP A 1 379 ? 7.625 41.469 13.312 1 93.69 379 ASP A O 1
ATOM 2877 N N . ILE A 1 380 ? 7.98 39.219 13.383 1 92.81 380 ILE A N 1
ATOM 2878 C CA . ILE A 1 380 ? 8.359 39.125 11.969 1 92.81 380 ILE A CA 1
ATOM 2879 C C . ILE A 1 380 ? 7.176 39.562 11.094 1 92.81 380 ILE A C 1
ATOM 2881 O O . ILE A 1 380 ? 7.352 40.25 10.102 1 92.81 380 ILE A O 1
ATOM 2885 N N . MET A 1 381 ? 6.008 39.188 11.461 1 94.62 381 MET A N 1
ATOM 2886 C CA . MET A 1 381 ? 4.828 39.312 10.602 1 94.62 381 MET A CA 1
ATOM 2887 C C . MET A 1 381 ? 4.168 40.656 10.789 1 94.62 381 MET A C 1
ATOM 2889 O O . MET A 1 381 ? 3.195 41 10.109 1 94.62 381 MET A O 1
ATOM 2893 N N . LYS A 1 382 ? 4.68 41.469 11.656 1 90.56 382 LYS A N 1
ATOM 2894 C CA . LYS A 1 382 ? 4.184 42.844 11.797 1 90.56 382 LYS A CA 1
ATOM 2895 C C . LYS A 1 382 ? 4.289 43.594 10.477 1 90.56 382 LYS A C 1
ATOM 2897 O O . LYS A 1 382 ? 3.471 44.469 10.188 1 90.56 382 LYS A O 1
ATOM 2902 N N . LYS A 1 383 ? 5.324 43.188 9.773 1 81.56 383 LYS A N 1
ATOM 2903 C CA . LYS A 1 383 ? 5.512 43.812 8.477 1 81.56 383 LYS A CA 1
ATOM 2904 C C . LYS A 1 383 ? 4.379 43.469 7.52 1 81.56 383 LYS A C 1
ATOM 2906 O O . LYS A 1 383 ? 4.098 44.188 6.574 1 81.56 383 LYS A O 1
ATOM 2911 N N . TYR A 1 384 ? 3.832 42.25 7.734 1 78.31 384 TYR A N 1
ATOM 2912 C CA . TYR A 1 384 ? 2.705 41.812 6.922 1 78.31 384 TYR A CA 1
ATOM 2913 C C . TYR A 1 384 ? 1.501 42.719 7.113 1 78.31 384 TYR A C 1
ATOM 2915 O O . TYR A 1 384 ? 0.755 42.969 6.168 1 78.31 384 TYR A O 1
ATOM 2923 N N . ASP A 1 385 ? 1.146 43.219 8.273 1 71.12 385 ASP A N 1
ATOM 2924 C CA . ASP A 1 385 ? 0.022 44.062 8.641 1 71.12 385 ASP A CA 1
ATOM 2925 C C . ASP A 1 385 ? 0.224 45.5 8.133 1 71.12 385 ASP A C 1
ATOM 2927 O O . ASP A 1 385 ? -0.716 46.281 8.117 1 71.12 385 ASP A O 1
ATOM 2931 N N . SER A 1 386 ? 1.439 45.75 7.73 1 58.06 386 SER A N 1
ATOM 2932 C CA . SER A 1 386 ? 1.71 47.125 7.34 1 58.06 386 SER A CA 1
ATOM 2933 C C . SER A 1 386 ? 1.392 47.375 5.867 1 58.06 386 SER A C 1
ATOM 2935 O O . SER A 1 386 ? 1.549 46.469 5.043 1 58.06 386 SER A O 1
ATOM 2937 N N . MET B 1 1 ? -5.621 -54.438 -14.164 1 36.59 1 MET B N 1
ATOM 2938 C CA . MET B 1 1 ? -4.398 -53.656 -14.016 1 36.59 1 MET B CA 1
ATOM 2939 C C . MET B 1 1 ? -4.66 -52.375 -13.211 1 36.59 1 MET B C 1
ATOM 2941 O O . MET B 1 1 ? -5.52 -51.562 -13.578 1 36.59 1 MET B O 1
ATOM 2945 N N . SER B 1 2 ? -4.465 -52.281 -11.961 1 40.78 2 SER B N 1
ATOM 2946 C CA . SER B 1 2 ? -4.762 -51.188 -11.023 1 40.78 2 SER B CA 1
ATOM 2947 C C . SER B 1 2 ? -4.184 -49.875 -11.508 1 40.78 2 SER B C 1
ATOM 2949 O O . SER B 1 2 ? -2.969 -49.719 -11.664 1 40.78 2 SER B O 1
ATOM 2951 N N . THR B 1 3 ? -4.773 -49.188 -12.453 1 50.91 3 THR B N 1
ATOM 2952 C CA . THR B 1 3 ? -4.289 -47.969 -13.117 1 50.91 3 THR B CA 1
ATOM 2953 C C . THR B 1 3 ? -3.701 -47 -12.109 1 50.91 3 THR B C 1
ATOM 2955 O O . THR B 1 3 ? -4.375 -46.594 -11.148 1 50.91 3 THR B O 1
ATOM 2958 N N . GLN B 1 4 ? -2.422 -47.031 -11.828 1 67.25 4 GLN B N 1
ATOM 2959 C CA . GLN B 1 4 ? -1.665 -46.188 -10.891 1 67.25 4 GLN B CA 1
ATOM 2960 C C . GLN B 1 4 ? -2.006 -44.719 -11.055 1 67.25 4 GLN B C 1
ATOM 2962 O O . GLN B 1 4 ? -2.033 -44.219 -12.18 1 67.25 4 GLN B O 1
ATOM 2967 N N . SER B 1 5 ? -2.506 -44.094 -9.977 1 85.5 5 SER B N 1
ATOM 2968 C CA . SER B 1 5 ? -2.9 -42.688 -9.953 1 85.5 5 SER B CA 1
ATOM 2969 C C . SER B 1 5 ? -1.732 -41.781 -10.32 1 85.5 5 SER B C 1
ATOM 2971 O O . SER B 1 5 ? -0.586 -42.062 -9.961 1 85.5 5 SER B O 1
ATOM 2973 N N . THR B 1 6 ? -1.896 -40.906 -11.273 1 90.38 6 THR B N 1
ATOM 2974 C CA . THR B 1 6 ? -0.894 -39.938 -11.688 1 90.38 6 THR B CA 1
ATOM 2975 C C . THR B 1 6 ? -0.369 -39.156 -10.484 1 90.38 6 THR B C 1
ATOM 2977 O O . THR B 1 6 ? -1.146 -38.562 -9.75 1 90.38 6 THR B O 1
ATOM 2980 N N . PRO B 1 7 ? 0.926 -39.281 -10.25 1 93.81 7 PRO B N 1
ATOM 2981 C CA . PRO B 1 7 ? 1.478 -38.531 -9.133 1 93.81 7 PRO B CA 1
ATOM 2982 C C . PRO B 1 7 ? 1.377 -37 -9.344 1 93.81 7 PRO B C 1
ATOM 2984 O O . PRO B 1 7 ? 1.473 -36.531 -10.477 1 93.81 7 PRO B O 1
ATOM 2987 N N . ARG B 1 8 ? 1.209 -36.312 -8.258 1 96.06 8 ARG B N 1
ATOM 2988 C CA . ARG B 1 8 ? 1.221 -34.875 -8.32 1 96.06 8 ARG B CA 1
ATOM 2989 C C . ARG B 1 8 ? 2.594 -34.344 -8.734 1 96.06 8 ARG B C 1
ATOM 2991 O O . ARG B 1 8 ? 3.609 -35 -8.484 1 96.06 8 ARG B O 1
ATOM 2998 N N . GLY B 1 9 ? 2.6 -33.156 -9.32 1 95.69 9 GLY B N 1
ATOM 2999 C CA . GLY B 1 9 ? 3.834 -32.562 -9.797 1 95.69 9 GLY B CA 1
ATOM 3000 C C . GLY B 1 9 ? 3.602 -31.453 -10.797 1 95.69 9 GLY B C 1
ATOM 3001 O O . GLY B 1 9 ? 2.547 -30.812 -10.789 1 95.69 9 GLY B O 1
ATOM 3002 N N . ARG B 1 10 ? 4.57 -31.25 -11.594 1 97.25 10 ARG B N 1
ATOM 3003 C CA . ARG B 1 10 ? 4.512 -30.141 -12.547 1 97.25 10 ARG B CA 1
ATOM 3004 C C . ARG B 1 10 ? 3.785 -30.547 -13.82 1 97.25 10 ARG B C 1
ATOM 3006 O O . ARG B 1 10 ? 3.818 -31.719 -14.211 1 97.25 10 ARG B O 1
ATOM 3013 N N . ILE B 1 11 ? 3.234 -29.578 -14.461 1 98.06 11 ILE B N 1
ATOM 3014 C CA . ILE B 1 11 ? 2.369 -29.828 -15.609 1 98.06 11 ILE B CA 1
ATOM 3015 C C . ILE B 1 11 ? 3.164 -30.516 -16.719 1 98.06 11 ILE B C 1
ATOM 3017 O O . ILE B 1 11 ? 2.619 -31.328 -17.469 1 98.06 11 ILE B O 1
ATOM 3021 N N . ARG B 1 12 ? 4.457 -30.203 -16.875 1 96.69 12 ARG B N 1
ATOM 3022 C CA . ARG B 1 12 ? 5.281 -30.781 -17.922 1 96.69 12 ARG B CA 1
ATOM 3023 C C . ARG B 1 12 ? 5.434 -32.281 -17.734 1 96.69 12 ARG B C 1
ATOM 3025 O O . ARG B 1 12 ? 5.609 -33.031 -18.703 1 96.69 12 ARG B O 1
ATOM 3032 N N . ASP B 1 13 ? 5.387 -32.75 -16.5 1 95.69 13 ASP B N 1
ATOM 3033 C CA . ASP B 1 13 ? 5.473 -34.156 -16.203 1 95.69 13 ASP B CA 1
ATOM 3034 C C . ASP B 1 13 ? 4.129 -34.844 -16.422 1 95.69 13 ASP B C 1
ATOM 3036 O O . ASP B 1 13 ? 4.082 -36.031 -16.781 1 95.69 13 ASP B O 1
ATOM 3040 N N . ILE B 1 14 ? 3.092 -34.156 -16.141 1 95.81 14 ILE B N 1
ATOM 3041 C CA . ILE B 1 14 ? 1.74 -34.688 -16.234 1 95.81 14 ILE B CA 1
ATOM 3042 C C . ILE B 1 14 ? 1.303 -34.75 -17.703 1 95.81 14 ILE B C 1
ATOM 3044 O O . ILE B 1 14 ? 0.681 -35.719 -18.141 1 95.81 14 ILE B O 1
ATOM 3048 N N . LEU B 1 15 ? 1.558 -33.656 -18.422 1 95.94 15 LEU B N 1
ATOM 3049 C CA . LEU B 1 15 ? 1.238 -33.562 -19.844 1 95.94 15 LEU B CA 1
ATOM 3050 C C . LEU B 1 15 ? 2.488 -33.25 -20.656 1 95.94 15 LEU B C 1
ATOM 3052 O O . LEU B 1 15 ? 2.672 -32.094 -21.109 1 95.94 15 LEU B O 1
ATOM 3056 N N . PRO B 1 16 ? 3.281 -34.188 -20.953 1 93.56 16 PRO B N 1
ATOM 3057 C CA . PRO B 1 16 ? 4.59 -33.969 -21.562 1 93.56 16 PRO B CA 1
ATOM 3058 C C . PRO B 1 16 ? 4.484 -33.344 -22.969 1 93.56 16 PRO B C 1
ATOM 3060 O O . PRO B 1 16 ? 5.434 -32.75 -23.453 1 93.56 16 PRO B O 1
ATOM 3063 N N . ASN B 1 17 ? 3.367 -33.469 -23.688 1 92.88 17 ASN B N 1
ATOM 3064 C CA . ASN B 1 17 ? 3.244 -32.969 -25.062 1 92.88 17 ASN B CA 1
ATOM 3065 C C . ASN B 1 17 ? 2.574 -31.609 -25.094 1 92.88 17 ASN B C 1
ATOM 3067 O O . ASN B 1 17 ? 2.395 -31.031 -26.172 1 92.88 17 ASN B O 1
ATOM 3071 N N . LEU B 1 18 ? 2.174 -31.078 -23.906 1 95.31 18 LEU B N 1
ATOM 3072 C CA . LEU B 1 18 ? 1.529 -29.766 -23.875 1 95.31 18 LEU B CA 1
ATOM 3073 C C . LEU B 1 18 ? 2.488 -28.672 -24.328 1 95.31 18 LEU B C 1
ATOM 3075 O O . LEU B 1 18 ? 3.635 -28.625 -23.875 1 95.31 18 LEU B O 1
ATOM 3079 N N . HIS B 1 19 ? 2.047 -27.844 -25.281 1 94.31 19 HIS B N 1
ATOM 3080 C CA . HIS B 1 19 ? 2.855 -26.703 -25.719 1 94.31 19 HIS B CA 1
ATOM 3081 C C . HIS B 1 19 ? 2.855 -25.594 -24.672 1 94.31 19 HIS B C 1
ATOM 3083 O O . HIS B 1 19 ? 1.801 -25.047 -24.344 1 94.31 19 HIS B O 1
ATOM 3089 N N . LEU B 1 20 ? 3.943 -25.281 -24.125 1 95.62 20 LEU B N 1
ATOM 3090 C CA . LEU B 1 20 ? 4.047 -24.328 -23.031 1 95.62 20 LEU B CA 1
ATOM 3091 C C . LEU B 1 20 ? 4.879 -23.125 -23.453 1 95.62 20 LEU B C 1
ATOM 3093 O O . LEU B 1 20 ? 5.605 -22.547 -22.625 1 95.62 20 LEU B O 1
ATOM 3097 N N . GLY B 1 21 ? 4.797 -22.734 -24.719 1 93.75 21 GLY B N 1
ATOM 3098 C CA . GLY B 1 21 ? 5.488 -21.547 -25.188 1 93.75 21 GLY B CA 1
ATOM 3099 C C . GLY B 1 21 ? 6.746 -21.859 -25.984 1 93.75 21 GLY B C 1
ATOM 3100 O O . GLY B 1 21 ? 7.137 -23.031 -26.094 1 93.75 21 GLY B O 1
ATOM 3101 N N . THR B 1 22 ? 7.344 -20.812 -26.594 1 93.69 22 THR B N 1
ATOM 3102 C CA . THR B 1 22 ? 8.453 -20.938 -27.531 1 93.69 22 THR B CA 1
ATOM 3103 C C . THR B 1 22 ? 9.766 -21.156 -26.797 1 93.69 22 THR B C 1
ATOM 3105 O O . THR B 1 22 ? 10.633 -21.906 -27.25 1 93.69 22 THR B O 1
ATOM 3108 N N . TRP B 1 23 ? 9.898 -20.562 -25.641 1 97.56 23 TRP B N 1
ATOM 3109 C CA . TRP B 1 23 ? 11.18 -20.531 -24.938 1 97.56 23 TRP B CA 1
ATOM 3110 C C . TRP B 1 23 ? 11.281 -21.688 -23.938 1 97.56 23 TRP B C 1
ATOM 3112 O O . TRP B 1 23 ? 10.305 -22 -23.25 1 97.56 23 TRP B O 1
ATOM 3122 N N . PRO B 1 24 ? 12.391 -22.312 -23.859 1 98.12 24 PRO B N 1
ATOM 3123 C CA . PRO B 1 24 ? 12.547 -23.438 -22.938 1 98.12 24 PRO B CA 1
ATOM 3124 C C . PRO B 1 24 ? 12.57 -23.016 -21.469 1 98.12 24 PRO B C 1
ATOM 3126 O O . PRO B 1 24 ? 12.992 -21.891 -21.156 1 98.12 24 PRO B O 1
ATOM 3129 N N . ALA B 1 25 ? 12.188 -23.906 -20.594 1 98.5 25 ALA B N 1
ATOM 3130 C CA . ALA B 1 25 ? 12.266 -23.672 -19.141 1 98.5 25 ALA B CA 1
ATOM 3131 C C . ALA B 1 25 ? 13.719 -23.641 -18.672 1 98.5 25 ALA B C 1
ATOM 3133 O O . ALA B 1 25 ? 14.578 -24.312 -19.266 1 98.5 25 ALA B O 1
ATOM 3134 N N . GLY B 1 26 ? 14.008 -22.875 -17.641 1 98.56 26 GLY B N 1
ATOM 3135 C CA . GLY B 1 26 ? 15.305 -22.969 -16.984 1 98.56 26 GLY B CA 1
ATOM 3136 C C . GLY B 1 26 ? 15.508 -24.266 -16.25 1 98.56 26 GLY B C 1
ATOM 3137 O O . GLY B 1 26 ? 14.586 -25.078 -16.125 1 98.56 26 GLY B O 1
ATOM 3138 N N . PRO B 1 27 ? 16.672 -24.484 -15.758 1 98.25 27 PRO B N 1
ATOM 3139 C CA . PRO B 1 27 ? 17.016 -25.781 -15.18 1 98.25 27 PRO B CA 1
ATOM 3140 C C . PRO B 1 27 ? 16.141 -26.141 -13.977 1 98.25 27 PRO B C 1
ATOM 3142 O O . PRO B 1 27 ? 15.828 -27.312 -13.758 1 98.25 27 PRO B O 1
ATOM 3145 N N . LYS B 1 28 ? 15.773 -25.172 -13.219 1 98.5 28 LYS B N 1
ATOM 3146 C CA . LYS B 1 28 ? 14.945 -25.422 -12.039 1 98.5 28 LYS B CA 1
ATOM 3147 C C . LYS B 1 28 ? 13.469 -25.203 -12.344 1 98.5 28 LYS B C 1
ATOM 3149 O O . LYS B 1 28 ? 12.602 -25.609 -11.562 1 98.5 28 LYS B O 1
ATOM 3154 N N . ASN B 1 29 ? 13.156 -24.5 -13.453 1 98.69 29 ASN B N 1
ATOM 3155 C CA . ASN B 1 29 ? 11.812 -24.078 -13.797 1 98.69 29 ASN B CA 1
ATOM 3156 C C . ASN B 1 29 ? 11.125 -23.375 -12.625 1 98.69 29 ASN B C 1
ATOM 3158 O O . ASN B 1 29 ? 10.008 -23.719 -12.258 1 98.69 29 ASN B O 1
ATOM 3162 N N . SER B 1 30 ? 11.812 -22.453 -12.047 1 98.88 30 SER B N 1
ATOM 3163 C CA . SER B 1 30 ? 11.414 -21.734 -10.844 1 98.88 30 SER B CA 1
ATOM 3164 C C . SER B 1 30 ? 11.969 -20.312 -10.836 1 98.88 30 SER B C 1
ATOM 3166 O O . SER B 1 30 ? 12.891 -20 -11.594 1 98.88 30 SER B O 1
ATOM 3168 N N . ILE B 1 31 ? 11.367 -19.5 -10.055 1 98.94 31 ILE B N 1
ATOM 3169 C CA . ILE B 1 31 ? 11.812 -18.109 -9.961 1 98.94 31 ILE B CA 1
ATOM 3170 C C . ILE B 1 31 ? 13.281 -18.062 -9.555 1 98.94 31 ILE B C 1
ATOM 3172 O O . ILE B 1 31 ? 14.016 -17.156 -9.93 1 98.94 31 ILE B O 1
ATOM 3176 N N . THR B 1 32 ? 13.805 -19.062 -8.898 1 98.88 32 THR B N 1
ATOM 3177 C CA . THR B 1 32 ? 15.18 -19.125 -8.422 1 98.88 32 THR B CA 1
ATOM 3178 C C . THR B 1 32 ? 16.125 -19.516 -9.555 1 98.88 32 THR B C 1
ATOM 3180 O O . THR B 1 32 ? 17.312 -19.734 -9.328 1 98.88 32 THR B O 1
ATOM 3183 N N . ASP B 1 33 ? 15.633 -19.719 -10.781 1 98.88 33 ASP B N 1
ATOM 3184 C CA . ASP B 1 33 ? 16.516 -19.828 -11.945 1 98.88 33 ASP B CA 1
ATOM 3185 C C . ASP B 1 33 ? 17.234 -18.516 -12.219 1 98.88 33 ASP B C 1
ATOM 3187 O O . ASP B 1 33 ? 18.25 -18.5 -12.922 1 98.88 33 ASP B O 1
ATOM 3191 N N . ILE B 1 34 ? 16.609 -17.359 -11.781 1 98.75 34 ILE B N 1
ATOM 3192 C CA . ILE B 1 34 ? 17.312 -16.078 -11.875 1 98.75 34 ILE B CA 1
ATOM 3193 C C . ILE B 1 34 ? 18.484 -16.078 -10.906 1 98.75 34 ILE B C 1
ATOM 3195 O O . ILE B 1 34 ? 18.312 -16.25 -9.695 1 98.75 34 ILE B O 1
ATOM 3199 N N . PRO B 1 35 ? 19.625 -15.852 -11.359 1 97.69 35 PRO B N 1
ATOM 3200 C CA . PRO B 1 35 ? 20.781 -15.875 -10.453 1 97.69 35 PRO B CA 1
ATOM 3201 C C . PRO B 1 35 ? 20.641 -14.891 -9.289 1 97.69 35 PRO B C 1
ATOM 3203 O O . PRO B 1 35 ? 20.297 -13.727 -9.508 1 97.69 35 PRO B O 1
ATOM 3206 N N . GLY B 1 36 ? 20.844 -15.391 -8.078 1 98 36 GLY B N 1
ATOM 3207 C CA . GLY B 1 36 ? 20.891 -14.531 -6.906 1 98 36 GLY B CA 1
ATOM 3208 C C . GLY B 1 36 ? 19.578 -14.5 -6.145 1 98 36 GLY B C 1
ATOM 3209 O O . GLY B 1 36 ? 19.547 -14.156 -4.961 1 98 36 GLY B O 1
ATOM 3210 N N . ILE B 1 37 ? 18.484 -14.82 -6.793 1 98.81 37 ILE B N 1
ATOM 3211 C CA . ILE B 1 37 ? 17.188 -14.781 -6.129 1 98.81 37 ILE B CA 1
ATOM 3212 C C . ILE B 1 37 ? 17.078 -15.945 -5.141 1 98.81 37 ILE B C 1
ATOM 3214 O O . ILE B 1 37 ? 17.5 -17.062 -5.441 1 98.81 37 ILE B O 1
ATOM 3218 N N . LEU B 1 38 ? 16.625 -15.664 -3.977 1 98.88 38 LEU B N 1
ATOM 3219 C CA . LEU B 1 38 ? 16.359 -16.656 -2.945 1 98.88 38 LEU B CA 1
ATOM 3220 C C . LEU B 1 38 ? 14.875 -16.656 -2.568 1 98.88 38 LEU B C 1
ATOM 3222 O O . LEU B 1 38 ? 14.203 -15.625 -2.695 1 98.88 38 LEU B O 1
ATOM 3226 N N . ALA B 1 39 ? 14.406 -17.781 -2.158 1 98.88 39 ALA B N 1
ATOM 3227 C CA . ALA B 1 39 ? 13 -17.875 -1.754 1 98.88 39 ALA B CA 1
ATOM 3228 C C . ALA B 1 39 ? 12.812 -18.906 -0.649 1 98.88 39 ALA B C 1
ATOM 3230 O O . ALA B 1 39 ? 13.648 -19.797 -0.474 1 98.88 39 ALA B O 1
ATOM 3231 N N . SER B 1 40 ? 11.812 -18.781 0.124 1 98.88 40 SER B N 1
ATOM 3232 C CA . SER B 1 40 ? 11.406 -19.734 1.145 1 98.88 40 SER B CA 1
ATOM 3233 C C . SER B 1 40 ? 9.883 -19.766 1.298 1 98.88 40 SER B C 1
ATOM 3235 O O . SER B 1 40 ? 9.203 -18.812 0.924 1 98.88 40 SER B O 1
ATOM 3237 N N . THR B 1 41 ? 9.359 -20.859 1.749 1 98.69 41 THR B N 1
ATOM 3238 C CA . THR B 1 41 ? 7.957 -21 2.107 1 98.69 41 THR B CA 1
ATOM 3239 C C . THR B 1 41 ? 7.812 -21.484 3.547 1 98.69 41 THR B C 1
ATOM 3241 O O . THR B 1 41 ? 8.586 -22.328 4.008 1 98.69 41 THR B O 1
ATOM 3244 N N . GLN B 1 42 ? 6.922 -20.828 4.266 1 98.25 42 GLN B N 1
ATOM 3245 C CA . GLN B 1 42 ? 6.516 -21.234 5.605 1 98.25 42 GLN B CA 1
ATOM 3246 C C . GLN B 1 42 ? 5.02 -21.531 5.66 1 98.25 42 GLN B C 1
ATOM 3248 O O . GLN B 1 42 ? 4.203 -20.719 5.219 1 98.25 42 GLN B O 1
ATOM 3253 N N . GLU B 1 43 ? 4.711 -22.734 6.191 1 98.5 43 GLU B N 1
ATOM 3254 C CA . GLU B 1 43 ? 3.311 -23.109 6.34 1 98.5 43 GLU B CA 1
ATOM 3255 C C . GLU B 1 43 ? 2.902 -23.141 7.812 1 98.5 43 GLU B C 1
ATOM 3257 O O . GLU B 1 43 ? 3.703 -23.5 8.672 1 98.5 43 GLU B O 1
ATOM 3262 N N . ILE B 1 44 ? 1.737 -22.719 8.055 1 98.5 44 ILE B N 1
ATOM 3263 C CA . ILE B 1 44 ? 1.146 -22.75 9.391 1 98.5 44 ILE B CA 1
ATOM 3264 C C . ILE B 1 44 ? -0.137 -23.562 9.367 1 98.5 44 ILE B C 1
ATOM 3266 O O . ILE B 1 44 ? -1.095 -23.219 8.672 1 98.5 44 ILE B O 1
ATOM 3270 N N . HIS B 1 45 ? -0.133 -24.641 10.148 1 97.44 45 HIS B N 1
ATOM 3271 C CA . HIS B 1 45 ? -1.289 -25.516 10.297 1 97.44 45 HIS B CA 1
ATOM 3272 C C . HIS B 1 45 ? -1.642 -25.703 11.773 1 97.44 45 HIS B C 1
ATOM 3274 O O . HIS B 1 45 ? -0.756 -25.906 12.602 1 97.44 45 HIS B O 1
ATOM 3280 N N . THR B 1 46 ? -2.9 -25.484 12.023 1 94.12 46 THR B N 1
ATOM 3281 C CA . THR B 1 46 ? -3.389 -25.875 13.344 1 94.12 46 THR B CA 1
ATOM 3282 C C . THR B 1 46 ? -4.648 -26.719 13.227 1 94.12 46 THR B C 1
ATOM 3284 O O . THR B 1 46 ? -5.324 -26.703 12.203 1 94.12 46 THR B O 1
ATOM 3287 N N . ASP B 1 47 ? -5.035 -27.422 14.289 1 89.06 47 ASP B N 1
ATOM 3288 C CA . ASP B 1 47 ? -6.227 -28.266 14.32 1 89.06 47 ASP B CA 1
ATOM 3289 C C . ASP B 1 47 ? -7.5 -27.422 14.305 1 89.06 47 ASP B C 1
ATOM 3291 O O . ASP B 1 47 ? -8.57 -27.906 13.945 1 89.06 47 ASP B O 1
ATOM 3295 N N . GLU B 1 48 ? -7.438 -26.234 14.617 1 86.06 48 GLU B N 1
ATOM 3296 C CA . GLU B 1 48 ? -8.602 -25.359 14.734 1 86.06 48 GLU B CA 1
ATOM 3297 C C . GLU B 1 48 ? -8.984 -24.766 13.375 1 86.06 48 GLU B C 1
ATOM 3299 O O . GLU B 1 48 ? -9.906 -23.953 13.289 1 86.06 48 GLU B O 1
ATOM 3304 N N . GLY B 1 49 ? -8.289 -25.266 12.352 1 91.88 49 GLY B N 1
ATOM 3305 C CA . GLY B 1 49 ? -8.727 -24.844 11.023 1 91.88 49 GLY B CA 1
ATOM 3306 C C . GLY B 1 49 ? -7.852 -23.766 10.422 1 91.88 49 GLY B C 1
ATOM 3307 O O . GLY B 1 49 ? -8.258 -23.078 9.477 1 91.88 49 GLY B O 1
ATOM 3308 N N . VAL B 1 50 ? -6.727 -23.578 11.016 1 96.69 50 VAL B N 1
ATOM 3309 C CA . VAL B 1 50 ? -5.773 -22.625 10.445 1 96.69 50 VAL B CA 1
ATOM 3310 C C . VAL B 1 50 ? -4.953 -23.312 9.352 1 96.69 50 VAL B C 1
ATOM 3312 O O . VAL B 1 50 ? -4.332 -24.359 9.602 1 96.69 50 VAL B O 1
ATOM 3315 N N . ASN B 1 51 ? -4.98 -22.891 8.148 1 98.44 51 ASN B N 1
ATOM 3316 C CA . ASN B 1 51 ? -4.18 -23.281 6.996 1 98.44 51 ASN B CA 1
ATOM 3317 C C . ASN B 1 51 ? -3.709 -22.078 6.199 1 98.44 51 ASN B C 1
ATOM 3319 O O . ASN B 1 51 ? -4.414 -21.609 5.305 1 98.44 51 ASN B O 1
ATOM 3323 N N . THR B 1 52 ? -2.557 -21.578 6.465 1 98.62 52 THR B N 1
ATOM 3324 C CA . THR B 1 52 ? -2.033 -20.375 5.84 1 98.62 52 THR B CA 1
ATOM 3325 C C . THR B 1 52 ? -0.506 -20.391 5.836 1 98.62 52 THR B C 1
ATOM 3327 O O . THR B 1 52 ? 0.112 -21.453 5.961 1 98.62 52 THR B O 1
ATOM 3330 N N . GLY B 1 53 ? 0.144 -19.266 5.527 1 98.81 53 GLY B N 1
ATOM 3331 C CA . GLY B 1 53 ? 1.598 -19.219 5.527 1 98.81 53 GLY B CA 1
ATOM 3332 C C . GLY B 1 53 ? 2.158 -17.969 4.891 1 98.81 53 GLY B C 1
ATOM 3333 O O . GLY B 1 53 ? 1.449 -16.969 4.742 1 98.81 53 GLY B O 1
ATOM 3334 N N . VAL B 1 54 ? 3.49 -18.047 4.68 1 98.88 54 VAL B N 1
ATOM 3335 C CA . VAL B 1 54 ? 4.25 -16.922 4.137 1 98.88 54 VAL B CA 1
ATOM 3336 C C . VAL B 1 54 ? 5.227 -17.422 3.078 1 98.88 54 VAL B C 1
ATOM 3338 O O . VAL B 1 54 ? 5.883 -18.453 3.266 1 98.88 54 VAL B O 1
ATOM 3341 N N . THR B 1 55 ? 5.238 -16.812 1.912 1 98.94 55 THR B N 1
ATOM 3342 C CA . THR B 1 55 ? 6.281 -16.953 0.905 1 98.94 55 THR B CA 1
ATOM 3343 C C . THR B 1 55 ? 7.203 -15.742 0.895 1 98.94 55 THR B C 1
ATOM 3345 O O . THR B 1 55 ? 6.742 -14.602 0.795 1 98.94 55 THR B O 1
ATOM 3348 N N . VAL B 1 56 ? 8.484 -15.945 1.045 1 98.94 56 VAL B N 1
ATOM 3349 C CA . VAL B 1 56 ? 9.461 -14.859 1.025 1 98.94 56 VAL B CA 1
ATOM 3350 C C . VAL B 1 56 ? 10.336 -14.977 -0.221 1 98.94 56 VAL B C 1
ATOM 3352 O O . VAL B 1 56 ? 10.844 -16.062 -0.533 1 98.94 56 VAL B O 1
ATOM 3355 N N . ILE B 1 57 ? 10.477 -13.945 -0.985 1 98.94 57 ILE B N 1
ATOM 3356 C CA . ILE B 1 57 ? 11.383 -13.82 -2.119 1 98.94 57 ILE B CA 1
ATOM 3357 C C . ILE B 1 57 ? 12.406 -12.719 -1.844 1 98.94 57 ILE B C 1
ATOM 3359 O O . ILE B 1 57 ? 12.039 -11.578 -1.549 1 98.94 57 ILE B O 1
ATOM 3363 N N . LEU B 1 58 ? 13.633 -13.039 -1.812 1 98.94 58 LEU B N 1
ATOM 3364 C CA . LEU B 1 58 ? 14.711 -12.055 -1.795 1 98.94 58 LEU B CA 1
ATOM 3365 C C . LEU B 1 58 ? 15.25 -11.82 -3.199 1 98.94 58 LEU B C 1
ATOM 3367 O O . LEU B 1 58 ? 15.719 -12.75 -3.852 1 98.94 58 LEU B O 1
ATOM 3371 N N . PRO B 1 59 ? 15.18 -10.57 -3.684 1 98.62 59 PRO B N 1
ATOM 3372 C CA . PRO B 1 59 ? 15.734 -10.32 -5.02 1 98.62 59 PRO B CA 1
ATOM 3373 C C . PRO B 1 59 ? 17.188 -10.75 -5.141 1 98.62 59 PRO B C 1
ATOM 3375 O O . PRO B 1 59 ? 17.641 -11.109 -6.234 1 98.62 59 PRO B O 1
ATOM 3378 N N . HIS B 1 60 ? 17.938 -10.641 -4.094 1 97.88 60 HIS B N 1
ATOM 3379 C CA . HIS B 1 60 ? 19.281 -11.156 -3.863 1 97.88 60 HIS B CA 1
ATOM 3380 C C . HIS B 1 60 ? 19.703 -10.984 -2.406 1 97.88 60 HIS B C 1
ATOM 3382 O O . HIS B 1 60 ? 18.969 -10.367 -1.618 1 97.88 60 HIS B O 1
ATOM 3388 N N . LYS B 1 61 ? 20.844 -11.461 -2.027 1 96.88 61 LYS B N 1
ATOM 3389 C CA . LYS B 1 61 ? 21.281 -11.477 -0.632 1 96.88 61 LYS B CA 1
ATOM 3390 C C . LYS B 1 61 ? 21.5 -10.062 -0.106 1 96.88 61 LYS B C 1
ATOM 3392 O O . LYS B 1 61 ? 21.281 -9.797 1.078 1 96.88 61 LYS B O 1
ATOM 3397 N N . ASP B 1 62 ? 21.938 -9.117 -0.936 1 97.25 62 ASP B N 1
ATOM 3398 C CA . ASP B 1 62 ? 22.281 -7.766 -0.506 1 97.25 62 ASP B CA 1
ATOM 3399 C C . ASP B 1 62 ? 21.172 -6.777 -0.857 1 97.25 62 ASP B C 1
ATOM 3401 O O . ASP B 1 62 ? 21.453 -5.629 -1.214 1 97.25 62 ASP B O 1
ATOM 3405 N N . TRP B 1 63 ? 19.984 -7.23 -0.775 1 97.5 63 TRP B N 1
ATOM 3406 C CA . TRP B 1 63 ? 18.828 -6.453 -1.218 1 97.5 63 TRP B CA 1
ATOM 3407 C C . TRP B 1 63 ? 18.75 -5.121 -0.479 1 97.5 63 TRP B C 1
ATOM 3409 O O . TRP B 1 63 ? 18.203 -4.148 -0.994 1 97.5 63 TRP B O 1
ATOM 3419 N N . PHE B 1 64 ? 19.328 -4.988 0.721 1 97.19 64 PHE B N 1
ATOM 3420 C CA . PHE B 1 64 ? 19.188 -3.816 1.574 1 97.19 64 PHE B CA 1
ATOM 3421 C C . PHE B 1 64 ? 20.016 -2.656 1.04 1 97.19 64 PHE B C 1
ATOM 3423 O O . PHE B 1 64 ? 19.625 -1.495 1.153 1 97.19 64 PHE B O 1
ATOM 3430 N N . LYS B 1 65 ? 21.109 -2.904 0.415 1 96.31 65 LYS B N 1
ATOM 3431 C CA . LYS B 1 65 ? 22.016 -1.85 -0.021 1 96.31 65 LYS B CA 1
ATOM 3432 C C . LYS B 1 65 ? 22.062 -1.762 -1.543 1 96.31 65 LYS B C 1
ATOM 3434 O O . LYS B 1 65 ? 22.594 -0.79 -2.098 1 96.31 65 LYS B O 1
ATOM 3439 N N . ASP B 1 66 ? 21.562 -2.758 -2.168 1 97.44 66 ASP B N 1
ATOM 3440 C CA . ASP B 1 66 ? 21.625 -2.873 -3.621 1 97.44 66 ASP B CA 1
ATOM 3441 C C . ASP B 1 66 ? 20.234 -3.129 -4.207 1 97.44 66 ASP B C 1
ATOM 3443 O O . ASP B 1 66 ? 19.797 -4.277 -4.289 1 97.44 66 ASP B O 1
ATOM 3447 N N . ALA B 1 67 ? 19.625 -2.084 -4.789 1 98.44 67 ALA B N 1
ATOM 3448 C CA . ALA B 1 67 ? 18.234 -2.176 -5.262 1 98.44 67 ALA B CA 1
ATOM 3449 C C . ALA B 1 67 ? 18.188 -2.73 -6.68 1 98.44 67 ALA B C 1
ATOM 3451 O O . ALA B 1 67 ? 19.156 -2.656 -7.426 1 98.44 67 ALA B O 1
ATOM 3452 N N . CYS B 1 68 ? 17.062 -3.32 -7.004 1 98.69 68 CYS B N 1
ATOM 3453 C CA . CYS B 1 68 ? 16.703 -3.707 -8.367 1 98.69 68 CYS B CA 1
ATOM 3454 C C . CYS B 1 68 ? 15.695 -2.73 -8.961 1 98.69 68 CYS B C 1
ATOM 3456 O O . CYS B 1 68 ? 14.891 -2.141 -8.234 1 98.69 68 CYS B O 1
ATOM 3458 N N . TYR B 1 69 ? 15.781 -2.547 -10.273 1 98.75 69 TYR B N 1
ATOM 3459 C CA . TYR B 1 69 ? 14.664 -1.865 -10.922 1 98.75 69 TYR B CA 1
ATOM 3460 C C . TYR B 1 69 ? 13.414 -2.729 -10.898 1 98.75 69 TYR B C 1
ATOM 3462 O O . TYR B 1 69 ? 13.492 -3.953 -11.023 1 98.75 69 TYR B O 1
ATOM 3470 N N . ALA B 1 70 ? 12.305 -2.119 -10.766 1 98.88 70 ALA B N 1
ATOM 3471 C CA . ALA B 1 70 ? 11.047 -2.846 -10.648 1 98.88 70 ALA B CA 1
ATOM 3472 C C . ALA B 1 70 ? 9.883 -2.014 -11.18 1 98.88 70 ALA B C 1
ATOM 3474 O O . ALA B 1 70 ? 10.008 -0.8 -11.359 1 98.88 70 ALA B O 1
ATOM 3475 N N . GLY B 1 71 ? 8.797 -2.674 -11.484 1 98.75 71 GLY B N 1
ATOM 3476 C CA . GLY B 1 71 ? 7.535 -2.076 -11.883 1 98.75 71 GLY B CA 1
ATOM 3477 C C . GLY B 1 71 ? 6.328 -2.867 -11.414 1 98.75 71 GLY B C 1
ATOM 3478 O O . GLY B 1 71 ? 6.391 -4.094 -11.297 1 98.75 71 GLY B O 1
ATOM 3479 N N . VAL B 1 72 ? 5.242 -2.143 -11.117 1 98.62 72 VAL B N 1
ATOM 3480 C CA . VAL B 1 72 ? 4 -2.74 -10.633 1 98.62 72 VAL B CA 1
ATOM 3481 C C . VAL B 1 72 ? 2.898 -2.545 -11.672 1 98.62 72 VAL B C 1
ATOM 3483 O O . VAL B 1 72 ? 2.83 -1.5 -12.328 1 98.62 72 VAL B O 1
ATOM 3486 N N . PHE B 1 73 ? 2.1 -3.52 -11.844 1 98.38 73 PHE B N 1
ATOM 3487 C CA . PHE B 1 73 ? 0.896 -3.416 -12.664 1 98.38 73 PHE B CA 1
ATOM 3488 C C . PHE B 1 73 ? -0.316 -3.953 -11.914 1 98.38 73 PHE B C 1
ATOM 3490 O O . PHE B 1 73 ? -0.343 -5.125 -11.523 1 98.38 73 PHE B O 1
ATOM 3497 N N . ARG B 1 74 ? -1.281 -3.119 -11.68 1 96.75 74 ARG B N 1
ATOM 3498 C CA . ARG B 1 74 ? -2.553 -3.482 -11.062 1 96.75 74 ARG B CA 1
ATOM 3499 C C . ARG B 1 74 ? -3.604 -3.797 -12.125 1 96.75 74 ARG B C 1
ATOM 3501 O O . ARG B 1 74 ? -4.262 -2.893 -12.641 1 96.75 74 ARG B O 1
ATOM 3508 N N . PHE B 1 75 ? -3.828 -5.066 -12.445 1 96.5 75 PHE B N 1
ATOM 3509 C CA . PHE B 1 75 ? -4.859 -5.469 -13.398 1 96.5 75 PHE B CA 1
ATOM 3510 C C . PHE B 1 75 ? -6.25 -5.289 -12.797 1 96.5 75 PHE B C 1
ATOM 3512 O O . PHE B 1 75 ? -7.164 -4.82 -13.477 1 96.5 75 PHE B O 1
ATOM 3519 N N . ASN B 1 76 ? -6.379 -5.715 -11.594 1 94.25 76 ASN B N 1
ATOM 3520 C CA . ASN B 1 76 ? -7.543 -5.516 -10.734 1 94.25 76 ASN B CA 1
ATOM 3521 C C . ASN B 1 76 ? -7.133 -5.18 -9.305 1 94.25 76 ASN B C 1
ATOM 3523 O O . ASN B 1 76 ? -6.41 -5.945 -8.664 1 94.25 76 ASN B O 1
ATOM 3527 N N . GLY B 1 77 ? -7.684 -4.141 -8.75 1 94.31 77 GLY B N 1
ATOM 3528 C CA . GLY B 1 77 ? -7.102 -3.527 -7.562 1 94.31 77 GLY B CA 1
ATOM 3529 C C . GLY B 1 77 ? -7.777 -3.955 -6.273 1 94.31 77 GLY B C 1
ATOM 3530 O O . GLY B 1 77 ? -7.695 -3.256 -5.262 1 94.31 77 GLY B O 1
ATOM 3531 N N . SER B 1 78 ? -8.516 -5.066 -6.285 1 94.31 78 SER B N 1
ATOM 3532 C CA . SER B 1 78 ? -9.141 -5.574 -5.07 1 94.31 78 SER B CA 1
ATOM 3533 C C . SER B 1 78 ? -8.156 -6.371 -4.227 1 94.31 78 SER B C 1
ATOM 3535 O O . SER B 1 78 ? -8.398 -7.539 -3.912 1 94.31 78 SER B O 1
ATOM 3537 N N . GLY B 1 79 ? -7.082 -5.785 -3.832 1 96 79 GLY B N 1
ATOM 3538 C CA . GLY B 1 79 ? -6.016 -6.398 -3.061 1 96 79 GLY B CA 1
ATOM 3539 C C . GLY B 1 79 ? -4.984 -5.398 -2.572 1 96 79 GLY B C 1
ATOM 3540 O O . GLY B 1 79 ? -5.195 -4.188 -2.662 1 96 79 GLY B O 1
ATOM 3541 N N . GLU B 1 80 ? -3.955 -5.926 -1.963 1 98.19 80 GLU B N 1
ATOM 3542 C CA . GLU B 1 80 ? -2.92 -5.066 -1.4 1 98.19 80 GLU B CA 1
ATOM 3543 C C . GLU B 1 80 ? -1.529 -5.52 -1.834 1 98.19 80 GLU B C 1
ATOM 3545 O O . GLU B 1 80 ? -1.264 -6.719 -1.932 1 98.19 80 GLU B O 1
ATOM 3550 N N . LEU B 1 81 ? -0.757 -4.648 -2.1 1 98.69 81 LEU B N 1
ATOM 3551 C CA . LEU B 1 81 ? 0.687 -4.754 -2.279 1 98.69 81 LEU B CA 1
ATOM 3552 C C . LEU B 1 81 ? 1.393 -3.518 -1.729 1 98.69 81 LEU B C 1
ATOM 3554 O O . LEU B 1 81 ? 1.547 -2.52 -2.438 1 98.69 81 LEU B O 1
ATOM 3558 N N . THR B 1 82 ? 1.909 -3.629 -0.536 1 98.75 82 THR B N 1
ATOM 3559 C CA . THR B 1 82 ? 2.596 -2.492 0.068 1 98.75 82 THR B CA 1
ATOM 3560 C C . THR B 1 82 ? 3.918 -2.219 -0.641 1 98.75 82 THR B C 1
ATOM 3562 O O . THR B 1 82 ? 4.391 -3.045 -1.424 1 98.75 82 THR B O 1
ATOM 3565 N N . GLY B 1 83 ? 4.52 -1.021 -0.352 1 98.31 83 GLY B N 1
ATOM 3566 C CA . GLY B 1 83 ? 5.77 -0.637 -0.99 1 98.31 83 GLY B CA 1
ATOM 3567 C C . GLY B 1 83 ? 5.586 -0.151 -2.416 1 98.31 83 GLY B C 1
ATOM 3568 O O . GLY B 1 83 ? 6.527 0.364 -3.027 1 98.31 83 GLY B O 1
ATOM 3569 N N . SER B 1 84 ? 4.367 -0.25 -2.947 1 98.25 84 SER B N 1
ATOM 3570 C CA . SER B 1 84 ? 4.098 0.067 -4.348 1 98.25 84 SER B CA 1
ATOM 3571 C C . SER B 1 84 ? 4.289 1.555 -4.621 1 98.25 84 SER B C 1
ATOM 3573 O O . SER B 1 84 ? 4.711 1.939 -5.715 1 98.25 84 SER B O 1
ATOM 3575 N N . HIS B 1 85 ? 3.99 2.43 -3.65 1 97.5 85 HIS B N 1
ATOM 3576 C CA . HIS B 1 85 ? 4.145 3.865 -3.859 1 97.5 85 HIS B CA 1
ATOM 3577 C C . HIS B 1 85 ? 5.59 4.223 -4.188 1 97.5 85 HIS B C 1
ATOM 3579 O O . HIS B 1 85 ? 5.848 5.016 -5.094 1 97.5 85 HIS B O 1
ATOM 3585 N N . TRP B 1 86 ? 6.488 3.641 -3.463 1 97.12 86 TRP B N 1
ATOM 3586 C CA . TRP B 1 86 ? 7.91 3.898 -3.672 1 97.12 86 TRP B CA 1
ATOM 3587 C C . TRP B 1 86 ? 8.375 3.322 -5.004 1 97.12 86 TRP B C 1
ATOM 3589 O O . TRP B 1 86 ? 9.102 3.982 -5.75 1 97.12 86 TRP B O 1
ATOM 3599 N N . ILE B 1 87 ? 7.934 2.133 -5.293 1 98.25 87 ILE B N 1
ATOM 3600 C CA . ILE B 1 87 ? 8.328 1.484 -6.539 1 98.25 87 ILE B CA 1
ATOM 3601 C C . ILE B 1 87 ? 7.812 2.289 -7.727 1 98.25 87 ILE B C 1
ATOM 3603 O O . ILE B 1 87 ? 8.539 2.504 -8.703 1 98.25 87 ILE B O 1
ATOM 3607 N N . GLU B 1 88 ? 6.684 2.762 -7.637 1 96.81 88 GLU B N 1
ATOM 3608 C CA . GLU B 1 88 ? 6.117 3.537 -8.734 1 96.81 88 GLU B CA 1
ATOM 3609 C C . GLU B 1 88 ? 6.789 4.902 -8.852 1 96.81 88 GLU B C 1
ATOM 3611 O O . GLU B 1 88 ? 6.875 5.465 -9.945 1 96.81 88 GLU B O 1
ATOM 3616 N N . GLU B 1 89 ? 7.273 5.398 -7.77 1 96 89 GLU B N 1
ATOM 3617 C CA . GLU B 1 89 ? 7.941 6.699 -7.758 1 96 89 GLU B CA 1
ATOM 3618 C C . GLU B 1 89 ? 9.344 6.605 -8.359 1 96 89 GLU B C 1
ATOM 3620 O O . GLU B 1 89 ? 9.742 7.461 -9.148 1 96 89 GLU B O 1
ATOM 3625 N N . THR B 1 90 ? 10.117 5.523 -7.996 1 96.81 90 THR B N 1
ATOM 3626 C CA . THR B 1 90 ? 11.547 5.512 -8.273 1 96.81 90 THR B CA 1
ATOM 3627 C C . THR B 1 90 ? 11.914 4.348 -9.188 1 96.81 90 THR B C 1
ATOM 3629 O O . THR B 1 90 ? 12.984 4.344 -9.797 1 96.81 90 THR B O 1
ATOM 3632 N N . GLY B 1 91 ? 11.016 3.352 -9.156 1 98.06 91 GLY B N 1
ATOM 3633 C CA . GLY B 1 91 ? 11.344 2.115 -9.852 1 98.06 91 GLY B CA 1
ATOM 3634 C C . GLY B 1 91 ? 12.305 1.231 -9.078 1 98.06 91 GLY B C 1
ATOM 3635 O O . GLY B 1 91 ? 12.898 0.31 -9.641 1 98.06 91 GLY B O 1
ATOM 3636 N N . LEU B 1 92 ? 12.477 1.489 -7.777 1 98.38 92 LEU B N 1
ATOM 3637 C CA . LEU B 1 92 ? 13.5 0.772 -7.027 1 98.38 92 LEU B CA 1
ATOM 3638 C C . LEU B 1 92 ? 12.875 -0.221 -6.059 1 98.38 92 LEU B C 1
ATOM 3640 O O . LEU B 1 92 ? 11.969 0.135 -5.301 1 98.38 92 LEU B O 1
ATOM 3644 N N . LEU B 1 93 ? 13.281 -1.436 -6.129 1 98.75 93 LEU B N 1
ATOM 3645 C CA . LEU B 1 93 ? 12.945 -2.482 -5.172 1 98.75 93 LEU B CA 1
ATOM 3646 C C . LEU B 1 93 ? 14.133 -2.781 -4.258 1 98.75 93 LEU B C 1
ATOM 3648 O O . LEU B 1 93 ? 15.141 -3.328 -4.703 1 98.75 93 LEU B O 1
ATOM 3652 N N . ALA B 1 94 ? 14.07 -2.361 -3.039 1 97.88 94 ALA B N 1
ATOM 3653 C CA . ALA B 1 94 ? 15.078 -2.639 -2.02 1 97.88 94 ALA B CA 1
ATOM 3654 C C . ALA B 1 94 ? 14.445 -3.213 -0.759 1 97.88 94 ALA B C 1
ATOM 3656 O O . ALA B 1 94 ? 14.664 -2.703 0.343 1 97.88 94 ALA B O 1
ATOM 3657 N N . SER B 1 95 ? 13.711 -4.254 -0.857 1 98.62 95 SER B N 1
ATOM 3658 C CA . SER B 1 95 ? 13 -4.992 0.183 1 98.62 95 SER B CA 1
ATOM 3659 C C . SER B 1 95 ? 12.82 -6.457 -0.203 1 98.62 95 SER B C 1
ATOM 3661 O O . SER B 1 95 ? 12.805 -6.793 -1.389 1 98.62 95 SER B O 1
ATOM 3663 N N . PRO B 1 96 ? 12.695 -7.395 0.848 1 98.81 96 PRO B N 1
ATOM 3664 C CA . PRO B 1 96 ? 12.055 -8.672 0.514 1 98.81 96 PRO B CA 1
ATOM 3665 C C . PRO B 1 96 ? 10.648 -8.492 -0.048 1 98.81 96 PRO B C 1
ATOM 3667 O O . PRO B 1 96 ? 10.008 -7.461 0.19 1 98.81 96 PRO B O 1
ATOM 3670 N N . ILE B 1 97 ? 10.258 -9.43 -0.88 1 98.94 97 ILE B N 1
ATOM 3671 C CA . ILE B 1 97 ? 8.852 -9.555 -1.269 1 98.94 97 ILE B CA 1
ATOM 3672 C C . ILE B 1 97 ? 8.203 -10.68 -0.464 1 98.94 97 ILE B C 1
ATOM 3674 O O . ILE B 1 97 ? 8.625 -11.836 -0.535 1 98.94 97 ILE B O 1
ATOM 3678 N N . VAL B 1 98 ? 7.223 -10.312 0.326 1 98.94 98 VAL B N 1
ATOM 3679 C CA . VAL B 1 98 ? 6.535 -11.297 1.15 1 98.94 98 VAL B CA 1
ATOM 3680 C C . VAL B 1 98 ? 5.094 -11.453 0.673 1 98.94 98 VAL B C 1
ATOM 3682 O O . VAL B 1 98 ? 4.375 -10.461 0.514 1 98.94 98 VAL B O 1
ATOM 3685 N N . LEU B 1 99 ? 4.691 -12.703 0.366 1 98.94 99 LEU B N 1
ATOM 3686 C CA . LEU B 1 99 ? 3.318 -13.016 -0.014 1 98.94 99 LEU B CA 1
ATOM 3687 C C . LEU B 1 99 ? 2.617 -13.805 1.088 1 98.94 99 LEU B C 1
ATOM 3689 O O . LEU B 1 99 ? 3.189 -14.742 1.647 1 98.94 99 LEU B O 1
ATOM 3693 N N . THR B 1 100 ? 1.396 -13.422 1.422 1 98.88 100 THR B N 1
ATOM 3694 C CA . THR B 1 100 ? 0.647 -14.023 2.523 1 98.88 100 THR B CA 1
ATOM 3695 C C . THR B 1 100 ? -0.855 -13.883 2.295 1 98.88 100 THR B C 1
ATOM 3697 O O . THR B 1 100 ? -1.309 -13.789 1.151 1 98.88 100 THR B O 1
ATOM 3700 N N . ASN B 1 101 ? -1.652 -14.07 3.373 1 98.19 101 ASN B N 1
ATOM 3701 C CA . ASN B 1 101 ? -3.098 -13.906 3.254 1 98.19 101 ASN B CA 1
ATOM 3702 C C . ASN B 1 101 ? -3.52 -12.461 3.529 1 98.19 101 ASN B C 1
ATOM 3704 O O . ASN B 1 101 ? -2.746 -11.68 4.078 1 98.19 101 ASN B O 1
ATOM 3708 N N . SER B 1 102 ? -4.699 -12.133 3.229 1 96.88 102 SER B N 1
ATOM 3709 C CA . SER B 1 102 ? -5.23 -10.773 3.193 1 96.88 102 SER B CA 1
ATOM 3710 C C . SER B 1 102 ? -5.148 -10.117 4.566 1 96.88 102 SER B C 1
ATOM 3712 O O . SER B 1 102 ? -4.961 -8.906 4.668 1 96.88 102 SER B O 1
ATOM 3714 N N . PHE B 1 103 ? -5.27 -10.883 5.625 1 97.88 103 PHE B N 1
ATOM 3715 C CA . PHE B 1 103 ? -5.352 -10.281 6.949 1 97.88 103 PHE B CA 1
ATOM 3716 C C . PHE B 1 103 ? -3.975 -10.195 7.594 1 97.88 103 PHE B C 1
ATOM 3718 O O . PHE B 1 103 ? -3.807 -9.539 8.625 1 97.88 103 PHE B O 1
ATOM 3725 N N . SER B 1 104 ? -3.01 -10.75 6.941 1 98.56 104 SER B N 1
ATOM 3726 C CA . SER B 1 104 ? -1.71 -10.875 7.59 1 98.56 104 SER B CA 1
ATOM 3727 C C . SER B 1 104 ? -0.697 -9.906 6.992 1 98.56 104 SER B C 1
ATOM 3729 O O . SER B 1 104 ? 0.493 -9.969 7.309 1 98.56 104 SER B O 1
ATOM 3731 N N . VAL B 1 105 ? -1.146 -9.016 6.137 1 98.81 105 VAL B N 1
ATOM 3732 C CA . VAL B 1 105 ? -0.255 -8.047 5.512 1 98.81 105 VAL B CA 1
ATOM 3733 C C . VAL B 1 105 ? 0.477 -7.25 6.59 1 98.81 105 VAL B C 1
ATOM 3735 O O . VAL B 1 105 ? 1.687 -7.027 6.492 1 98.81 105 VAL B O 1
ATOM 3738 N N . GLY B 1 106 ? -0.237 -6.82 7.617 1 98.81 106 GLY B N 1
ATOM 3739 C CA . GLY B 1 106 ? 0.347 -6.031 8.688 1 98.81 106 GLY B CA 1
ATOM 3740 C C . GLY B 1 106 ? 1.452 -6.758 9.43 1 98.81 106 GLY B C 1
ATOM 3741 O O . GLY B 1 106 ? 2.502 -6.176 9.711 1 98.81 106 GLY B O 1
ATOM 3742 N N . ASP B 1 107 ? 1.237 -8.016 9.797 1 98.75 107 ASP B N 1
ATOM 3743 C CA . ASP B 1 107 ? 2.234 -8.812 10.508 1 98.75 107 ASP B CA 1
ATOM 3744 C C . ASP B 1 107 ? 3.492 -9 9.664 1 98.75 107 ASP B C 1
ATOM 3746 O O . ASP B 1 107 ? 4.609 -8.938 10.18 1 98.75 107 ASP B O 1
ATOM 3750 N N . CYS B 1 108 ? 3.246 -9.25 8.445 1 98.88 108 CYS B N 1
ATOM 3751 C CA . CYS B 1 108 ? 4.387 -9.438 7.555 1 98.88 108 CYS B CA 1
ATOM 3752 C C . CYS B 1 108 ? 5.164 -8.133 7.383 1 98.88 108 CYS B C 1
ATOM 3754 O O . CYS B 1 108 ? 6.395 -8.148 7.328 1 98.88 108 CYS B O 1
ATOM 3756 N N . TYR B 1 109 ? 4.406 -7.023 7.242 1 98.81 109 TYR B N 1
ATOM 3757 C CA . TYR B 1 109 ? 5.012 -5.695 7.195 1 98.81 109 TYR B CA 1
ATOM 3758 C C . TYR B 1 109 ? 5.91 -5.461 8.398 1 98.81 109 TYR B C 1
ATOM 3760 O O . TYR B 1 109 ? 7.074 -5.07 8.25 1 98.81 109 TYR B O 1
ATOM 3768 N N . ARG B 1 110 ? 5.473 -5.742 9.617 1 98.75 110 ARG B N 1
ATOM 3769 C CA . ARG B 1 110 ? 6.234 -5.617 10.852 1 98.75 110 ARG B CA 1
ATOM 3770 C C . ARG B 1 110 ? 7.445 -6.543 10.844 1 98.75 110 ARG B C 1
ATOM 3772 O O . ARG B 1 110 ? 8.523 -6.172 11.32 1 98.75 110 ARG B O 1
ATOM 3779 N N . GLY B 1 111 ? 7.254 -7.766 10.336 1 98.88 111 GLY B N 1
ATOM 3780 C CA . GLY B 1 111 ? 8.344 -8.734 10.312 1 98.88 111 GLY B CA 1
ATOM 3781 C C . GLY B 1 111 ? 9.547 -8.258 9.523 1 98.88 111 GLY B C 1
ATOM 3782 O O . GLY B 1 111 ? 10.688 -8.484 9.93 1 98.88 111 GLY B O 1
ATOM 3783 N N . ILE B 1 112 ? 9.32 -7.613 8.398 1 98.81 112 ILE B N 1
ATOM 3784 C CA . ILE B 1 112 ? 10.406 -7.074 7.594 1 98.81 112 ILE B CA 1
ATOM 3785 C C . ILE B 1 112 ? 11.172 -6.023 8.398 1 98.81 112 ILE B C 1
ATOM 3787 O O . ILE B 1 112 ? 12.406 -5.996 8.383 1 98.81 112 ILE B O 1
ATOM 3791 N N . TYR B 1 113 ? 10.484 -5.16 9.125 1 98.38 113 TYR B N 1
ATOM 3792 C CA . TYR B 1 113 ? 11.141 -4.148 9.945 1 98.38 113 TYR B CA 1
ATOM 3793 C C . TYR B 1 113 ? 11.898 -4.789 11.102 1 98.38 113 TYR B C 1
ATOM 3795 O O . TYR B 1 113 ? 13 -4.359 11.438 1 98.38 113 TYR B O 1
ATOM 3803 N N . GLU B 1 114 ? 11.227 -5.793 11.773 1 98.44 114 GLU B N 1
ATOM 3804 C CA . GLU B 1 114 ? 11.938 -6.465 12.859 1 98.44 114 GLU B CA 1
ATOM 3805 C C . GLU B 1 114 ? 13.273 -7.031 12.383 1 98.44 114 GLU B C 1
ATOM 3807 O O . GLU B 1 114 ? 14.289 -6.879 13.055 1 98.44 114 GLU B O 1
ATOM 3812 N N . TYR B 1 115 ? 13.266 -7.719 11.258 1 98.62 115 TYR B N 1
ATOM 3813 C CA . TYR B 1 115 ? 14.508 -8.227 10.695 1 98.62 115 TYR B CA 1
ATOM 3814 C C . TYR B 1 115 ? 15.5 -7.094 10.453 1 98.62 115 TYR B C 1
ATOM 3816 O O . TYR B 1 115 ? 16.688 -7.211 10.789 1 98.62 115 TYR B O 1
ATOM 3824 N N . SER B 1 116 ? 15.062 -5.996 9.844 1 97.88 116 SER B N 1
ATOM 3825 C CA . SER B 1 116 ? 15.93 -4.902 9.43 1 97.88 116 SER B CA 1
ATOM 3826 C C . SER B 1 116 ? 16.5 -4.152 10.633 1 97.88 116 SER B C 1
ATOM 3828 O O . SER B 1 116 ? 17.641 -3.721 10.617 1 97.88 116 SER B O 1
ATOM 3830 N N . ILE B 1 117 ? 15.648 -3.918 11.648 1 97.19 117 ILE B N 1
ATOM 3831 C CA . ILE B 1 117 ? 16.094 -3.268 12.875 1 97.19 117 ILE B CA 1
ATOM 3832 C C . ILE B 1 117 ? 17.234 -4.082 13.5 1 97.19 117 ILE B C 1
ATOM 3834 O O . ILE B 1 117 ? 18.266 -3.527 13.875 1 97.19 117 ILE B O 1
ATOM 3838 N N . LYS B 1 118 ? 17.031 -5.383 13.602 1 96.69 118 LYS B N 1
ATOM 3839 C CA . LYS B 1 118 ? 18.016 -6.277 14.203 1 96.69 118 LYS B CA 1
ATOM 3840 C C . LYS B 1 118 ? 19.328 -6.242 13.43 1 96.69 118 LYS B C 1
ATOM 3842 O O . LYS B 1 118 ? 20.406 -6.273 14.031 1 96.69 118 LYS B O 1
ATOM 3847 N N . ASN B 1 119 ? 19.281 -6.133 12.148 1 96.5 119 ASN B N 1
ATOM 3848 C CA . ASN B 1 119 ? 20.469 -6.395 11.336 1 96.5 119 ASN B CA 1
ATOM 3849 C C . ASN B 1 119 ? 21.125 -5.098 10.867 1 96.5 119 ASN B C 1
ATOM 3851 O O . ASN B 1 119 ? 22.297 -5.09 10.5 1 96.5 119 ASN B O 1
ATOM 3855 N N . TYR B 1 120 ? 20.391 -3.979 10.867 1 94.12 120 TYR B N 1
ATOM 3856 C CA . TYR B 1 120 ? 20.938 -2.824 10.164 1 94.12 120 TYR B CA 1
ATOM 3857 C C . TYR B 1 120 ? 20.938 -1.589 11.055 1 94.12 120 TYR B C 1
ATOM 3859 O O . TYR B 1 120 ? 21.438 -0.535 10.68 1 94.12 120 TYR B O 1
ATOM 3867 N N . SER B 1 121 ? 20.297 -1.623 12.219 1 90.88 121 SER B N 1
ATOM 3868 C CA . SER B 1 121 ? 20.359 -0.484 13.133 1 90.88 121 SER B CA 1
ATOM 3869 C C . SER B 1 121 ? 21.781 -0.282 13.664 1 90.88 121 SER B C 1
ATOM 3871 O O . SER B 1 121 ? 22.562 -1.225 13.695 1 90.88 121 SER B O 1
ATOM 3873 N N . ASN B 1 122 ? 22.078 0.942 14.039 1 87.75 122 ASN B N 1
ATOM 3874 C CA . ASN B 1 122 ? 23.406 1.2 14.609 1 87.75 122 ASN B CA 1
ATOM 3875 C C . ASN B 1 122 ? 23.484 0.752 16.062 1 87.75 122 ASN B C 1
ATOM 3877 O O . ASN B 1 122 ? 22.531 0.16 16.594 1 87.75 122 ASN B O 1
ATOM 3881 N N . GLU B 1 123 ? 24.641 1.032 16.672 1 84.19 123 GLU B N 1
ATOM 3882 C CA . GLU B 1 123 ? 24.922 0.549 18.016 1 84.19 123 GLU B CA 1
ATOM 3883 C C . GLU B 1 123 ? 23.984 1.183 19.031 1 84.19 123 GLU B C 1
ATOM 3885 O O . GLU B 1 123 ? 23.656 0.575 20.062 1 84.19 123 GLU B O 1
ATOM 3890 N N . LYS B 1 124 ? 23.5 2.357 18.766 1 80.75 124 LYS B N 1
ATOM 3891 C CA . LYS B 1 124 ? 22.609 3.061 19.688 1 80.75 124 LYS B CA 1
ATOM 3892 C C . LYS B 1 124 ? 21.156 2.689 19.422 1 80.75 124 LYS B C 1
ATOM 3894 O O . LYS B 1 124 ? 20.25 3.16 20.125 1 80.75 124 LYS B O 1
ATOM 3899 N N . GLY B 1 125 ? 20.922 1.825 18.406 1 82.06 125 GLY B N 1
ATOM 3900 C CA . GLY B 1 125 ? 19.562 1.429 18.062 1 82.06 125 GLY B CA 1
ATOM 3901 C C . GLY B 1 125 ? 18.891 2.393 17.109 1 82.06 125 GLY B C 1
ATOM 3902 O O . GLY B 1 125 ? 17.688 2.27 16.844 1 82.06 125 GLY B O 1
ATOM 3903 N N . GLU B 1 126 ? 19.656 3.291 16.609 1 86.25 126 GLU B N 1
ATOM 3904 C CA . GLU B 1 126 ? 19.078 4.289 15.703 1 86.25 126 GLU B CA 1
ATOM 3905 C C . GLU B 1 126 ? 18.875 3.719 14.305 1 86.25 126 GLU B C 1
ATOM 3907 O O . GLU B 1 126 ? 19.703 2.939 13.82 1 86.25 126 GLU B O 1
ATOM 3912 N N . VAL B 1 127 ? 17.766 4.074 13.773 1 89.5 127 VAL B N 1
ATOM 3913 C CA . VAL B 1 127 ? 17.438 3.713 12.398 1 89.5 127 VAL B CA 1
ATOM 3914 C C . VAL B 1 127 ? 17.844 4.84 11.453 1 89.5 127 VAL B C 1
ATOM 3916 O O . VAL B 1 127 ? 17.203 5.898 11.43 1 89.5 127 VAL B O 1
ATOM 3919 N N . GLU B 1 128 ? 18.875 4.641 10.656 1 87.19 128 GLU B N 1
ATOM 3920 C CA . GLU B 1 128 ? 19.391 5.648 9.734 1 87.19 128 GLU B CA 1
ATOM 3921 C C . GLU B 1 128 ? 19.219 5.219 8.281 1 87.19 128 GLU B C 1
ATOM 3923 O O . GLU B 1 128 ? 20 5.594 7.414 1 87.19 128 GLU B O 1
ATOM 3928 N N . TRP B 1 129 ? 18.297 4.355 8.156 1 90.94 129 TRP B N 1
ATOM 3929 C CA . TRP B 1 129 ? 18.078 3.783 6.836 1 90.94 129 TRP B CA 1
ATOM 3930 C C . TRP B 1 129 ? 16.625 3.955 6.414 1 90.94 129 TRP B C 1
ATOM 3932 O O . TRP B 1 129 ? 15.773 4.344 7.223 1 90.94 129 TRP B O 1
ATOM 3942 N N . PHE B 1 130 ? 16.484 3.836 5.105 1 92.56 130 PHE B N 1
ATOM 3943 C CA . PHE B 1 130 ? 15.156 3.945 4.5 1 92.56 130 PHE B CA 1
ATOM 3944 C C . PHE B 1 130 ? 14.711 2.607 3.928 1 92.56 130 PHE B C 1
ATOM 3946 O O . PHE B 1 130 ? 15.461 1.951 3.205 1 92.56 130 PHE B O 1
ATOM 3953 N N . LEU B 1 131 ? 13.523 2.24 4.27 1 95.12 131 LEU B N 1
ATOM 3954 C CA . LEU B 1 131 ? 12.953 0.998 3.766 1 95.12 131 LEU B CA 1
ATOM 3955 C C . LEU B 1 131 ? 11.43 1.066 3.76 1 95.12 131 LEU B C 1
ATOM 3957 O O . LEU B 1 131 ? 10.82 1.553 4.715 1 95.12 131 LEU B O 1
ATOM 3961 N N . LEU B 1 132 ? 10.797 0.71 2.674 1 97.12 132 LEU B N 1
ATOM 3962 C CA . LEU B 1 132 ? 9.359 0.468 2.598 1 97.12 132 LEU B CA 1
ATOM 3963 C C . LEU B 1 132 ? 9.07 -0.99 2.254 1 97.12 132 LEU B C 1
ATOM 3965 O O . LEU B 1 132 ? 9.328 -1.431 1.132 1 97.12 132 LEU B O 1
ATOM 3969 N N . PRO B 1 133 ? 8.508 -1.717 3.186 1 98.69 133 PRO B N 1
ATOM 3970 C CA . PRO B 1 133 ? 8.289 -3.152 2.998 1 98.69 133 PRO B CA 1
ATOM 3971 C C . PRO B 1 133 ? 7.355 -3.461 1.83 1 98.69 133 PRO B C 1
ATOM 3973 O O . PRO B 1 133 ? 6.375 -2.744 1.613 1 98.69 133 PRO B O 1
ATOM 3976 N N . VAL B 1 134 ? 7.648 -4.547 1.115 1 98.94 134 VAL B N 1
ATOM 3977 C CA . VAL B 1 134 ? 6.812 -5.035 0.026 1 98.94 134 VAL B CA 1
ATOM 3978 C C . VAL B 1 134 ? 6.113 -6.324 0.452 1 98.94 134 VAL B C 1
ATOM 3980 O O . VAL B 1 134 ? 6.754 -7.367 0.599 1 98.94 134 VAL B O 1
ATOM 3983 N N . VAL B 1 135 ? 4.805 -6.246 0.685 1 98.94 135 VAL B N 1
ATOM 3984 C CA . VAL B 1 135 ? 3.979 -7.367 1.121 1 98.94 135 VAL B CA 1
ATOM 3985 C C . VAL B 1 135 ? 2.727 -7.461 0.252 1 98.94 135 VAL B C 1
ATOM 3987 O O . VAL B 1 135 ? 1.99 -6.48 0.111 1 98.94 135 VAL B O 1
ATOM 3990 N N . GLY B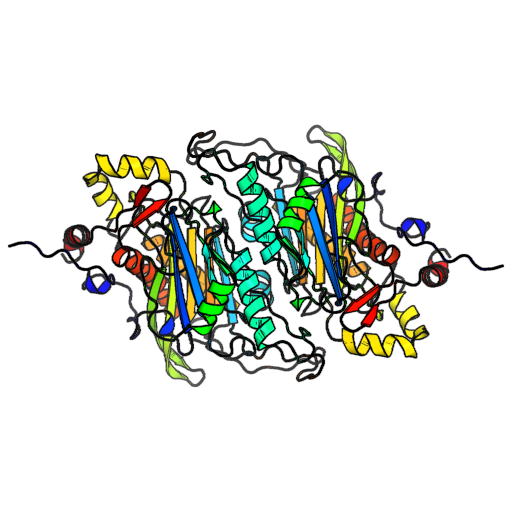 1 136 ? 2.504 -8.594 -0.381 1 98.75 136 GLY B N 1
ATOM 3991 C CA . GLY B 1 136 ? 1.297 -8.875 -1.143 1 98.75 136 GLY B CA 1
ATOM 3992 C C . GLY B 1 136 ? 0.438 -9.961 -0.521 1 98.75 136 GLY B C 1
ATOM 3993 O O . GLY B 1 136 ? 0.896 -10.695 0.357 1 98.75 136 GLY B O 1
ATOM 3994 N N . GLU B 1 137 ? -0.821 -10.031 -1.036 1 98.25 137 GLU B N 1
ATOM 3995 C CA . GLU B 1 137 ? -1.721 -10.969 -0.363 1 98.25 137 GLU B CA 1
ATOM 3996 C C . GLU B 1 137 ? -2.797 -11.477 -1.315 1 98.25 137 GLU B C 1
ATOM 3998 O O . GLU B 1 137 ? -3.043 -10.883 -2.363 1 98.25 137 GLU B O 1
ATOM 4003 N N . THR B 1 138 ? -3.303 -12.664 -1.018 1 97.25 138 THR B N 1
ATOM 4004 C CA . THR B 1 138 ? -4.551 -13.219 -1.529 1 97.25 138 THR B CA 1
ATOM 4005 C C . THR B 1 138 ? -5.41 -13.758 -0.39 1 97.25 138 THR B C 1
ATOM 4007 O O . THR B 1 138 ? -4.902 -14.039 0.699 1 97.25 138 THR B O 1
ATOM 4010 N N . PHE B 1 139 ? -6.727 -13.953 -0.556 1 95.56 139 PHE B N 1
ATOM 4011 C CA . PHE B 1 139 ? -7.672 -14.328 0.488 1 95.56 139 PHE B CA 1
ATOM 4012 C C . PHE B 1 139 ? -7.77 -15.852 0.608 1 95.56 139 PHE B C 1
ATOM 4014 O O . PHE B 1 139 ? -8.109 -16.531 -0.361 1 95.56 139 PHE B O 1
ATOM 4021 N N . ASP B 1 140 ? -7.484 -16.328 1.813 1 96.31 140 ASP B N 1
ATOM 4022 C CA . ASP B 1 140 ? -7.527 -17.766 1.988 1 96.31 140 ASP B CA 1
ATOM 4023 C C . ASP B 1 140 ? -8.609 -18.172 2.992 1 96.31 140 ASP B C 1
ATOM 4025 O O . ASP B 1 140 ? -8.562 -19.266 3.553 1 96.31 140 ASP B O 1
ATOM 4029 N N . GLY B 1 141 ? -9.625 -17.375 3.256 1 93.56 141 GLY B N 1
ATOM 4030 C CA . GLY B 1 141 ? -10.562 -17.516 4.359 1 93.56 141 GLY B CA 1
ATOM 4031 C C . GLY B 1 141 ? -11.492 -18.703 4.219 1 93.56 141 GLY B C 1
ATOM 4032 O O . GLY B 1 141 ? -12.141 -19.109 5.184 1 93.56 141 GLY B O 1
ATOM 4033 N N . HIS B 1 142 ? -11.602 -19.328 2.996 1 92.31 142 HIS B N 1
ATOM 4034 C CA . HIS B 1 142 ? -12.453 -20.5 2.826 1 92.31 142 HIS B CA 1
ATOM 4035 C C . HIS B 1 142 ? -11.859 -21.719 3.527 1 92.31 142 HIS B C 1
ATOM 4037 O O . HIS B 1 142 ? -12.602 -22.516 4.109 1 92.31 142 HIS B O 1
ATOM 4043 N N . LEU B 1 143 ? -10.57 -21.891 3.426 1 95.56 143 LEU B N 1
ATOM 4044 C CA . LEU B 1 143 ? -9.906 -23.062 3.979 1 95.56 143 LEU B CA 1
ATOM 4045 C C . LEU B 1 143 ? -9.156 -22.703 5.258 1 95.56 143 LEU B C 1
ATOM 4047 O O . LEU B 1 143 ? -8.672 -23.594 5.969 1 95.56 143 LEU B O 1
ATOM 4051 N N . ASN B 1 144 ? -9.062 -21.438 5.547 1 96.94 144 ASN B N 1
ATOM 4052 C CA . ASN B 1 144 ? -8.297 -20.922 6.688 1 96.94 144 ASN B CA 1
ATOM 4053 C C . ASN B 1 144 ? -9.172 -20.078 7.609 1 96.94 144 ASN B C 1
ATOM 4055 O O . ASN B 1 144 ? -9.859 -19.172 7.152 1 96.94 144 ASN B O 1
ATOM 4059 N N . ASP B 1 145 ? -9.141 -20.484 8.914 1 96.25 145 ASP B N 1
ATOM 4060 C CA . ASP B 1 145 ? -9.727 -19.547 9.867 1 96.25 145 ASP B CA 1
ATOM 4061 C C . ASP B 1 145 ? -8.914 -18.25 9.938 1 96.25 145 ASP B C 1
ATOM 4063 O O . ASP B 1 145 ? -8.125 -18.062 10.867 1 96.25 145 ASP B O 1
ATOM 4067 N N . ILE B 1 146 ? -9.156 -17.406 9.008 1 96.12 146 ILE B N 1
ATOM 4068 C CA . ILE B 1 146 ? -8.344 -16.219 8.766 1 96.12 146 ILE B CA 1
ATOM 4069 C C . ILE B 1 146 ? -8.492 -15.242 9.938 1 96.12 146 ILE B C 1
ATOM 4071 O O . ILE B 1 146 ? -7.633 -14.391 10.148 1 96.12 146 ILE B O 1
ATOM 4075 N N . SER B 1 147 ? -9.555 -15.312 10.766 1 95 147 SER B N 1
ATOM 4076 C CA . SER B 1 147 ? -9.82 -14.422 11.883 1 95 147 SER B CA 1
ATOM 4077 C C . SER B 1 147 ? -8.859 -14.68 13.039 1 95 147 SER B C 1
ATOM 4079 O O . SER B 1 147 ? -8.75 -13.867 13.961 1 95 147 SER B O 1
ATOM 4081 N N . LYS B 1 148 ? -8.18 -15.812 12.961 1 95.5 148 LYS B N 1
ATOM 4082 C CA . LYS B 1 148 ? -7.238 -16.141 14.023 1 95.5 148 LYS B CA 1
ATOM 4083 C C . LYS B 1 148 ? -5.953 -15.336 13.898 1 95.5 148 LYS B C 1
ATOM 4085 O O . LYS B 1 148 ? -5.156 -15.273 14.836 1 95.5 148 LYS B O 1
ATOM 4090 N N . LEU B 1 149 ? -5.762 -14.695 12.734 1 96.94 149 LEU B N 1
ATOM 4091 C CA . LEU B 1 149 ? -4.562 -13.891 12.523 1 96.94 149 LEU B CA 1
ATOM 4092 C C . LEU B 1 149 ? -3.314 -14.648 12.961 1 96.94 149 LEU B C 1
ATOM 4094 O O . LEU B 1 149 ? -2.521 -14.141 13.758 1 96.94 149 LEU B O 1
ATOM 4098 N N . ALA B 1 150 ? -3.08 -15.797 12.359 1 97.81 150 ALA B N 1
ATOM 4099 C CA . ALA B 1 150 ? -2.117 -16.781 12.859 1 97.81 150 ALA B CA 1
ATOM 4100 C C . ALA B 1 150 ? -0.698 -16.422 12.422 1 97.81 150 ALA B C 1
ATOM 4102 O O . ALA B 1 150 ? 0.273 -16.812 13.078 1 97.81 150 ALA B O 1
ATOM 4103 N N . VAL B 1 151 ? -0.56 -15.766 11.281 1 98.62 151 VAL B N 1
ATOM 4104 C CA . VAL B 1 151 ? 0.771 -15.375 10.828 1 98.62 151 VAL B CA 1
ATOM 4105 C C . VAL B 1 151 ? 1.397 -14.398 11.812 1 98.62 151 VAL B C 1
ATOM 4107 O O . VAL B 1 151 ? 0.729 -13.484 12.297 1 98.62 151 VAL B O 1
ATOM 4110 N N . LYS B 1 152 ? 2.629 -14.539 12.141 1 98.5 152 LYS B N 1
ATOM 4111 C CA . LYS B 1 152 ? 3.385 -13.664 13.031 1 98.5 152 LYS B CA 1
ATOM 4112 C C . LYS B 1 152 ? 4.582 -13.047 12.312 1 98.5 152 LYS B C 1
ATOM 4114 O O . LYS B 1 152 ? 5.102 -13.625 11.359 1 98.5 152 LYS B O 1
ATOM 4119 N N . PRO B 1 153 ? 5.02 -11.836 12.852 1 98.75 153 PRO B N 1
ATOM 4120 C CA . PRO B 1 153 ? 6.227 -11.242 12.273 1 98.75 153 PRO B CA 1
ATOM 4121 C C . PRO B 1 153 ? 7.41 -12.203 12.25 1 98.75 153 PRO B C 1
ATOM 4123 O O . PRO B 1 153 ? 8.211 -12.18 11.312 1 98.75 153 PRO B O 1
ATOM 4126 N N . SER B 1 154 ? 7.5 -13.062 13.242 1 98.75 154 SER B N 1
ATOM 4127 C CA . SER B 1 154 ? 8.609 -14.008 13.328 1 98.75 154 SER B CA 1
ATOM 4128 C C . SER B 1 154 ? 8.617 -14.961 12.133 1 98.75 154 SER B C 1
ATOM 4130 O O . SER B 1 154 ? 9.672 -15.43 11.711 1 98.75 154 SER B O 1
ATOM 4132 N N . ASP B 1 155 ? 7.469 -15.281 11.57 1 98.75 155 ASP B N 1
ATOM 4133 C CA . ASP B 1 155 ? 7.41 -16.141 10.391 1 98.75 155 ASP B CA 1
ATOM 4134 C C . ASP B 1 155 ? 8.148 -15.5 9.211 1 98.75 155 ASP B C 1
ATOM 4136 O O . ASP B 1 155 ? 8.789 -16.203 8.422 1 98.75 155 ASP B O 1
ATOM 4140 N N . VAL B 1 156 ? 8.016 -14.188 9.086 1 98.81 156 VAL B N 1
ATOM 4141 C CA . VAL B 1 156 ? 8.703 -13.461 8.023 1 98.81 156 VAL B CA 1
ATOM 4142 C C . VAL B 1 156 ? 10.203 -13.477 8.281 1 98.81 156 VAL B C 1
ATOM 4144 O O . VAL B 1 156 ? 10.992 -13.734 7.367 1 98.81 156 VAL B O 1
ATOM 4147 N N . VAL B 1 157 ? 10.586 -13.164 9.531 1 98.81 157 VAL B N 1
ATOM 4148 C CA . VAL B 1 157 ? 12 -13.164 9.891 1 98.81 157 VAL B CA 1
ATOM 4149 C C . VAL B 1 157 ? 12.609 -14.531 9.586 1 98.81 157 VAL B C 1
ATOM 4151 O O . VAL B 1 157 ? 13.656 -14.617 8.945 1 98.81 157 VAL B O 1
ATOM 4154 N N . ASN B 1 158 ? 11.961 -15.633 10.055 1 98.75 158 ASN B N 1
ATOM 4155 C CA . ASN B 1 158 ? 12.406 -16.984 9.773 1 98.75 158 ASN B CA 1
ATOM 4156 C C . ASN B 1 158 ? 12.5 -17.25 8.273 1 98.75 158 ASN B C 1
ATOM 4158 O O . ASN B 1 158 ? 13.43 -17.906 7.805 1 98.75 158 ASN B O 1
ATOM 4162 N N . GLY B 1 159 ? 11.508 -16.766 7.531 1 98.75 159 GLY B N 1
ATOM 4163 C CA . GLY B 1 159 ? 11.5 -16.938 6.086 1 98.75 159 GLY B CA 1
ATOM 4164 C C . GLY B 1 159 ? 12.68 -16.281 5.402 1 98.75 159 GLY B C 1
ATOM 4165 O O . GLY B 1 159 ? 13.266 -16.844 4.477 1 98.75 159 GLY B O 1
ATOM 4166 N N . ILE B 1 160 ? 12.977 -15.016 5.82 1 98.81 160 ILE B N 1
ATOM 4167 C CA . ILE B 1 160 ? 14.117 -14.297 5.262 1 98.81 160 ILE B CA 1
ATOM 4168 C C . ILE B 1 160 ? 15.398 -15.07 5.535 1 98.81 160 ILE B C 1
ATOM 4170 O O . ILE B 1 160 ? 16.234 -15.258 4.637 1 98.81 160 ILE B O 1
ATOM 4174 N N . GLU B 1 161 ? 15.547 -15.555 6.742 1 98.62 161 GLU B N 1
ATOM 4175 C CA . GLU B 1 161 ? 16.766 -16.25 7.164 1 98.62 161 GLU B CA 1
ATOM 4176 C C . GLU B 1 161 ? 16.875 -17.625 6.504 1 98.62 161 GLU B C 1
ATOM 4178 O O . GLU B 1 161 ? 17.969 -18.109 6.246 1 98.62 161 GLU B O 1
ATOM 4183 N N . ALA B 1 162 ? 15.789 -18.25 6.148 1 98.56 162 ALA B N 1
ATOM 4184 C CA . ALA B 1 162 ? 15.773 -19.609 5.617 1 98.56 162 ALA B CA 1
ATOM 4185 C C . ALA B 1 162 ? 15.797 -19.609 4.09 1 98.56 162 ALA B C 1
ATOM 4187 O O . ALA B 1 162 ? 15.898 -20.656 3.463 1 98.56 162 ALA B O 1
ATOM 4188 N N . ALA B 1 163 ? 15.711 -18.484 3.443 1 98.81 163 ALA B N 1
ATOM 4189 C CA . ALA B 1 163 ? 15.594 -18.406 1.99 1 98.81 163 ALA B CA 1
ATOM 4190 C C . ALA B 1 163 ? 16.812 -19 1.307 1 98.81 163 ALA B C 1
ATOM 4192 O O . ALA B 1 163 ? 17.953 -18.812 1.758 1 98.81 163 ALA B O 1
ATOM 4193 N N . THR B 1 164 ? 16.609 -19.75 0.262 1 98.75 164 THR B N 1
ATOM 4194 C CA . THR B 1 164 ? 17.672 -20.375 -0.512 1 98.75 164 THR B CA 1
ATOM 4195 C C . THR B 1 164 ? 17.422 -20.234 -2.008 1 98.75 164 THR B C 1
ATOM 4197 O O . THR B 1 164 ? 16.391 -19.688 -2.414 1 98.75 164 THR B O 1
ATOM 4200 N N . ASP B 1 165 ? 18.344 -20.75 -2.846 1 98.44 165 ASP B N 1
ATOM 4201 C CA . ASP B 1 165 ? 18.188 -20.719 -4.297 1 98.44 165 ASP B CA 1
ATOM 4202 C C . ASP B 1 165 ? 17.594 -22.031 -4.816 1 98.44 165 ASP B C 1
ATOM 4204 O O . ASP B 1 165 ? 17.594 -22.281 -6.02 1 98.44 165 ASP B O 1
ATOM 4208 N N . ALA B 1 166 ? 17.141 -22.938 -3.918 1 98.56 166 ALA B N 1
ATOM 4209 C CA . ALA B 1 166 ? 16.438 -24.141 -4.344 1 98.56 166 ALA B CA 1
ATOM 4210 C C . ALA B 1 166 ? 15.125 -23.797 -5.043 1 98.56 166 ALA B C 1
ATOM 4212 O O . ALA B 1 166 ? 14.555 -22.734 -4.809 1 98.56 166 ALA B O 1
ATOM 4213 N N . PRO B 1 167 ? 14.688 -24.688 -5.984 1 98.5 167 PRO B N 1
ATOM 4214 C CA . PRO B 1 167 ? 13.359 -24.438 -6.559 1 98.5 167 PRO B CA 1
ATOM 4215 C C . PRO B 1 167 ? 12.281 -24.25 -5.496 1 98.5 167 PRO B C 1
ATOM 4217 O O . PRO B 1 167 ? 12.266 -24.984 -4.496 1 98.5 167 PRO B O 1
ATOM 4220 N N . VAL B 1 168 ? 11.406 -23.344 -5.703 1 98.5 168 VAL B N 1
ATOM 4221 C CA . VAL B 1 168 ? 10.344 -23.078 -4.742 1 98.5 168 VAL B CA 1
ATOM 4222 C C . VAL B 1 168 ? 9.398 -24.281 -4.668 1 98.5 168 VAL B C 1
ATOM 4224 O O . VAL B 1 168 ? 9.039 -24.859 -5.695 1 98.5 168 VAL B O 1
ATOM 4227 N N . ARG B 1 169 ? 9.07 -24.688 -3.447 1 98.25 169 ARG B N 1
ATOM 4228 C CA . ARG B 1 169 ? 8.055 -25.719 -3.309 1 98.25 169 ARG B CA 1
ATOM 4229 C C . ARG B 1 169 ? 6.695 -25.219 -3.803 1 98.25 169 ARG B C 1
ATOM 4231 O O . ARG B 1 169 ? 6.336 -24.062 -3.58 1 98.25 169 ARG B O 1
ATOM 4238 N N . GLU B 1 170 ? 5.949 -26.109 -4.469 1 98.44 170 GLU B N 1
ATOM 4239 C CA . GLU B 1 170 ? 4.711 -25.703 -5.121 1 98.44 170 GLU B CA 1
ATOM 4240 C C . GLU B 1 170 ? 3.5 -26.391 -4.492 1 98.44 170 GLU B C 1
ATOM 4242 O O . GLU B 1 170 ? 3.652 -27.344 -3.73 1 98.44 170 GLU B O 1
ATOM 4247 N N . GLY B 1 171 ? 2.268 -25.906 -4.809 1 98.38 171 GLY B N 1
ATOM 4248 C CA . GLY B 1 171 ? 1.042 -26.453 -4.246 1 98.38 171 GLY B CA 1
ATOM 4249 C C . GLY B 1 171 ? 0.65 -25.797 -2.932 1 98.38 171 GLY B C 1
ATOM 4250 O O . GLY B 1 171 ? 0.562 -24.562 -2.846 1 98.38 171 GLY B O 1
ATOM 4251 N N . ASN B 1 172 ? 0.405 -26.672 -1.914 1 98.5 172 ASN B N 1
ATOM 4252 C CA . ASN B 1 172 ? -0.05 -26.188 -0.614 1 98.5 172 ASN B CA 1
ATOM 4253 C C . ASN B 1 172 ? 1.102 -25.6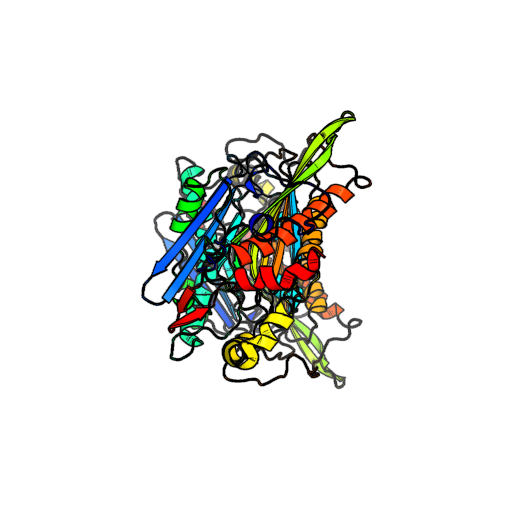25 0.206 1 98.5 172 ASN B C 1
ATOM 4255 O O . ASN B 1 172 ? 1.365 -26.078 1.319 1 98.5 172 ASN B O 1
ATOM 4259 N N . THR B 1 173 ? 1.734 -24.578 -0.336 1 98.69 173 THR B N 1
ATOM 4260 C CA . THR B 1 173 ? 2.941 -24.141 0.35 1 98.69 173 THR B CA 1
ATOM 4261 C C . THR B 1 173 ? 2.941 -22.625 0.51 1 98.69 173 THR B C 1
ATOM 4263 O O . THR B 1 173 ? 2.256 -21.906 -0.23 1 98.69 173 THR B O 1
ATOM 4266 N N . GLY B 1 174 ? 3.613 -22.125 1.561 1 98.69 174 GLY B N 1
ATOM 4267 C CA . GLY B 1 174 ? 3.811 -20.703 1.795 1 98.69 174 GLY B CA 1
ATOM 4268 C C . GLY B 1 174 ? 2.512 -19.938 1.96 1 98.69 174 GLY B C 1
ATOM 4269 O O . GLY B 1 174 ? 1.573 -20.422 2.594 1 98.69 174 GLY B O 1
ATOM 4270 N N . GLY B 1 175 ? 2.576 -18.719 1.457 1 98.69 175 GLY B N 1
ATOM 4271 C CA . GLY B 1 175 ? 1.369 -17.906 1.508 1 98.69 175 GLY B CA 1
ATOM 4272 C C . GLY B 1 175 ? 0.209 -18.516 0.745 1 98.69 175 GLY B C 1
ATOM 4273 O O . GLY B 1 175 ? -0.944 -18.125 0.94 1 98.69 175 GLY B O 1
ATOM 4274 N N . GLY B 1 176 ? 0.531 -19.484 -0.12 1 98.5 176 GLY B N 1
ATOM 4275 C CA . GLY B 1 176 ? -0.474 -20.109 -0.962 1 98.5 176 GLY B CA 1
ATOM 4276 C C . GLY B 1 176 ? -1.147 -21.297 -0.302 1 98.5 176 GLY B C 1
ATOM 4277 O O . GLY B 1 176 ? -2.041 -21.922 -0.886 1 98.5 176 GLY B O 1
ATOM 4278 N N . THR B 1 177 ? -0.883 -21.641 0.891 1 98.69 177 THR B N 1
ATOM 4279 C CA . THR B 1 177 ? -1.308 -22.859 1.571 1 98.69 177 THR B CA 1
ATOM 4280 C C . THR B 1 177 ? -2.826 -23 1.526 1 98.69 177 THR B C 1
ATOM 4282 O O . THR B 1 177 ? -3.346 -24.078 1.217 1 98.69 177 THR B O 1
ATOM 4285 N N . GLY B 1 178 ? -3.496 -21.922 1.794 1 97.94 178 GLY B N 1
ATOM 4286 C CA . GLY B 1 178 ? -4.941 -22.031 1.905 1 97.94 178 GLY B CA 1
ATOM 4287 C C . GLY B 1 178 ? -5.672 -21.516 0.675 1 97.94 178 GLY B C 1
ATOM 4288 O O . GLY B 1 178 ? -6.867 -21.219 0.733 1 97.94 178 GLY B O 1
ATOM 4289 N N . MET B 1 179 ? -5.004 -21.406 -0.459 1 97.88 179 MET B N 1
ATOM 4290 C CA . MET B 1 179 ? -5.59 -20.781 -1.641 1 97.88 179 MET B CA 1
ATOM 4291 C C . MET B 1 179 ? -6.367 -21.797 -2.469 1 97.88 179 MET B C 1
ATOM 4293 O O . MET B 1 179 ? -6.102 -23 -2.389 1 97.88 179 MET B O 1
ATOM 4297 N N . ILE B 1 180 ? -7.324 -21.359 -3.191 1 96.94 180 ILE B N 1
ATOM 4298 C CA . ILE B 1 180 ? -8.188 -22.125 -4.094 1 96.94 180 ILE B CA 1
ATOM 4299 C C . ILE B 1 180 ? -8.102 -21.531 -5.5 1 96.94 180 ILE B C 1
ATOM 4301 O O . ILE B 1 180 ? -8.164 -20.312 -5.68 1 96.94 180 ILE B O 1
ATOM 4305 N N . CYS B 1 181 ? -7.898 -22.328 -6.48 1 96.75 181 CYS B N 1
ATOM 4306 C CA . CYS B 1 181 ? -7.781 -21.875 -7.863 1 96.75 181 CYS B CA 1
ATOM 4307 C C . CYS B 1 181 ? -8.688 -22.688 -8.781 1 96.75 181 CYS B C 1
ATOM 4309 O O . CYS B 1 181 ? -8.523 -23.906 -8.906 1 96.75 181 CYS B O 1
ATOM 4311 N N . HIS B 1 182 ? -9.656 -22.062 -9.445 1 95.19 182 HIS B N 1
ATOM 4312 C CA . HIS B 1 182 ? -10.656 -22.688 -10.305 1 95.19 182 HIS B CA 1
ATOM 4313 C C . HIS B 1 182 ? -11.391 -23.812 -9.57 1 95.19 182 HIS B C 1
ATOM 4315 O O . HIS B 1 182 ? -11.641 -24.875 -10.141 1 95.19 182 HIS B O 1
ATOM 4321 N N . TYR B 1 183 ? -11.617 -23.547 -8.305 1 92.56 183 TYR B N 1
ATOM 4322 C CA . TYR B 1 183 ? -12.383 -24.391 -7.387 1 92.56 183 TYR B CA 1
ATOM 4323 C C . TYR B 1 183 ? -11.68 -25.719 -7.137 1 92.56 183 TYR B C 1
ATOM 4325 O O . TYR B 1 183 ? -12.289 -26.656 -6.641 1 92.56 183 TYR B O 1
ATOM 4333 N N . PHE B 1 184 ? -10.477 -25.781 -7.566 1 96.25 184 PHE B N 1
ATOM 4334 C CA . PHE B 1 184 ? -9.539 -26.812 -7.09 1 96.25 184 PHE B CA 1
ATOM 4335 C C . PHE B 1 184 ? -8.547 -26.203 -6.105 1 96.25 184 PHE B C 1
ATOM 4337 O O . PHE B 1 184 ? -8.484 -24.984 -5.934 1 96.25 184 PHE B O 1
ATOM 4344 N N . LYS B 1 185 ? -7.922 -27.141 -5.379 1 97.62 185 LYS B N 1
ATOM 4345 C CA . LYS B 1 185 ? -6.895 -26.609 -4.488 1 97.62 185 LYS B CA 1
ATOM 4346 C C . LYS B 1 185 ? -5.84 -25.828 -5.266 1 97.62 185 LYS B C 1
ATOM 4348 O O . LYS B 1 185 ? -5.293 -26.312 -6.254 1 97.62 185 LYS B O 1
ATOM 4353 N N . GLY B 1 186 ? -5.641 -24.547 -4.902 1 96.94 186 GLY B N 1
ATOM 4354 C CA . GLY B 1 186 ? -4.621 -23.672 -5.453 1 96.94 186 GLY B CA 1
ATOM 4355 C C . GLY B 1 186 ? -3.367 -23.609 -4.605 1 96.94 186 GLY B C 1
ATOM 4356 O O . GLY B 1 186 ? -2.979 -24.594 -3.984 1 96.94 186 GLY B O 1
ATOM 4357 N N . GLY B 1 187 ? -2.684 -22.438 -4.703 1 98.44 187 GLY B N 1
ATOM 4358 C CA . GLY B 1 187 ? -1.489 -22.297 -3.885 1 98.44 187 GLY B CA 1
ATOM 4359 C C . GLY B 1 187 ? -0.374 -21.547 -4.582 1 98.44 187 GLY B C 1
ATOM 4360 O O . GLY B 1 187 ? -0.618 -20.531 -5.223 1 98.44 187 GLY B O 1
ATOM 4361 N N . THR B 1 188 ? 0.893 -21.984 -4.277 1 98.81 188 THR B N 1
ATOM 4362 C CA . THR B 1 188 ? 2.107 -21.375 -4.801 1 98.81 188 THR B CA 1
ATOM 4363 C C . THR B 1 188 ? 2.625 -22.141 -6.012 1 98.81 188 THR B C 1
ATOM 4365 O O . THR B 1 188 ? 2.688 -23.375 -5.988 1 98.81 188 THR B O 1
ATOM 4368 N N . GLY B 1 189 ? 2.936 -21.469 -7.102 1 98.81 189 GLY B N 1
ATOM 4369 C CA . GLY B 1 189 ? 3.533 -22.047 -8.297 1 98.81 189 GLY B CA 1
ATOM 4370 C C . GLY B 1 189 ? 4.629 -21.188 -8.891 1 98.81 189 GLY B C 1
ATOM 4371 O O . GLY B 1 189 ? 4.691 -19.984 -8.633 1 98.81 189 GLY B O 1
ATOM 4372 N N . SER B 1 190 ? 5.457 -21.766 -9.656 1 98.88 190 SER B N 1
ATOM 4373 C CA . SER B 1 190 ? 6.555 -21.031 -10.281 1 98.88 190 SER B CA 1
ATOM 4374 C C . SER B 1 190 ? 6.977 -21.688 -11.586 1 98.88 190 SER B C 1
ATOM 4376 O O . SER B 1 190 ? 6.656 -22.859 -11.836 1 98.88 190 SER B O 1
ATOM 4378 N N . SER B 1 191 ? 7.582 -20.969 -12.43 1 98.94 191 SER B N 1
ATOM 4379 C CA . SER B 1 191 ? 8.172 -21.406 -13.695 1 98.94 191 SER B CA 1
ATOM 4380 C C . SER B 1 191 ? 9.141 -20.375 -14.242 1 98.94 191 SER B C 1
ATOM 4382 O O . SER B 1 191 ? 9.211 -19.25 -13.742 1 98.94 191 SER B O 1
ATOM 4384 N N . SER B 1 192 ? 9.922 -20.781 -15.219 1 98.94 192 SER B N 1
ATOM 4385 C CA . SER B 1 192 ? 10.883 -19.859 -15.836 1 98.94 192 SER B CA 1
ATOM 4386 C C . SER B 1 192 ? 11.078 -20.188 -17.312 1 98.94 192 SER B C 1
ATOM 4388 O O . SER B 1 192 ? 10.672 -21.25 -17.781 1 98.94 192 SER B O 1
ATOM 4390 N N . ARG B 1 193 ? 11.617 -19.234 -18.062 1 98.88 193 ARG B N 1
ATOM 4391 C CA . ARG B 1 193 ? 12.008 -19.359 -19.469 1 98.88 193 ARG B CA 1
ATOM 4392 C C . ARG B 1 193 ? 13.406 -18.781 -19.688 1 98.88 193 ARG B C 1
ATOM 4394 O O . ARG B 1 193 ? 13.773 -17.781 -19.094 1 98.88 193 ARG B O 1
ATOM 4401 N N . VAL B 1 194 ? 14.117 -19.438 -20.547 1 98.81 194 VAL B N 1
ATOM 4402 C CA . VAL B 1 194 ? 15.391 -18.906 -21.016 1 98.81 194 VAL B CA 1
ATOM 4403 C C . VAL B 1 194 ? 15.219 -18.328 -22.422 1 98.81 194 VAL B C 1
ATOM 4405 O O . VAL B 1 194 ? 14.789 -19.016 -23.344 1 98.81 194 VAL B O 1
ATOM 4408 N N . VAL B 1 195 ? 15.57 -17.031 -22.562 1 98.62 195 VAL B N 1
ATOM 4409 C CA . VAL B 1 195 ? 15.383 -16.281 -23.797 1 98.62 195 VAL B CA 1
ATOM 4410 C C . VAL B 1 195 ? 16.734 -15.938 -24.406 1 98.62 195 VAL B C 1
ATOM 4412 O O . VAL B 1 195 ? 17.609 -15.383 -23.719 1 98.62 195 VAL B O 1
ATOM 4415 N N . GLU B 1 196 ? 16.922 -16.234 -25.688 1 97.81 196 GLU B N 1
ATOM 4416 C CA . GLU B 1 196 ? 18.141 -15.844 -26.391 1 97.81 196 GLU B CA 1
ATOM 4417 C C . GLU B 1 196 ? 18.203 -14.336 -26.609 1 97.81 196 GLU B C 1
ATOM 4419 O O . GLU B 1 196 ? 17.188 -13.703 -26.859 1 97.81 196 GLU B O 1
ATOM 4424 N N . GLY B 1 197 ? 19.438 -13.812 -26.453 1 97 197 GLY B N 1
ATOM 4425 C CA . GLY B 1 197 ? 19.609 -12.391 -26.656 1 97 197 GLY B CA 1
ATOM 4426 C C . GLY B 1 197 ? 21.062 -11.984 -26.812 1 97 197 GLY B C 1
ATOM 4427 O O . GLY B 1 197 ? 21.891 -12.781 -27.25 1 97 197 GLY B O 1
ATOM 4428 N N . PHE B 1 198 ? 21.297 -10.688 -26.688 1 96.81 198 PHE B N 1
ATOM 4429 C CA . PHE B 1 198 ? 22.625 -10.102 -26.797 1 96.81 198 PHE B CA 1
ATOM 4430 C C . PHE B 1 198 ? 22.891 -9.133 -25.656 1 96.81 198 PHE B C 1
ATOM 4432 O O . PHE B 1 198 ? 21.969 -8.484 -25.156 1 96.81 198 PHE B O 1
ATOM 4439 N N . ASP B 1 199 ? 24.141 -9.07 -25.25 1 94.75 199 ASP B N 1
ATOM 4440 C CA . ASP B 1 199 ? 24.484 -8.055 -24.266 1 94.75 199 ASP B CA 1
ATOM 4441 C C . ASP B 1 199 ? 24.766 -6.711 -24.938 1 94.75 199 ASP B C 1
ATOM 4443 O O . ASP B 1 199 ? 24.547 -6.555 -26.141 1 94.75 199 ASP B O 1
ATOM 4447 N N . GLY B 1 200 ? 25.094 -5.746 -24.125 1 91.06 200 GLY B N 1
ATOM 4448 C CA . GLY B 1 200 ? 25.281 -4.395 -24.625 1 91.06 200 GLY B CA 1
ATOM 4449 C C . GLY B 1 200 ? 26.406 -4.285 -25.641 1 91.06 200 GLY B C 1
ATOM 4450 O O . GLY B 1 200 ? 26.453 -3.32 -26.406 1 91.06 200 GLY B O 1
ATOM 4451 N N . GLU B 1 201 ? 27.281 -5.25 -25.703 1 94.31 201 GLU B N 1
ATOM 4452 C CA . GLU B 1 201 ? 28.422 -5.254 -26.641 1 94.31 201 GLU B CA 1
ATOM 4453 C C . GLU B 1 201 ? 28.109 -6.07 -27.891 1 94.31 201 GLU B C 1
ATOM 4455 O O . GLU B 1 201 ? 28.938 -6.176 -28.781 1 94.31 201 GLU B O 1
ATOM 4460 N N . GLY B 1 202 ? 27 -6.695 -27.906 1 93.25 202 GLY B N 1
ATOM 4461 C CA . GLY B 1 202 ? 26.578 -7.445 -29.078 1 93.25 202 GLY B CA 1
ATOM 4462 C C . GLY B 1 202 ? 26.922 -8.922 -29 1 93.25 202 GLY B C 1
ATOM 4463 O O . GLY B 1 202 ? 26.734 -9.664 -29.969 1 93.25 202 GLY B O 1
ATOM 4464 N N . ASN B 1 203 ? 27.406 -9.352 -27.859 1 96.56 203 ASN B N 1
ATOM 4465 C CA . ASN B 1 203 ? 27.688 -10.773 -27.672 1 96.56 203 ASN B CA 1
ATOM 4466 C C . ASN B 1 203 ? 26.422 -11.555 -27.312 1 96.56 203 ASN B C 1
ATOM 4468 O O . ASN B 1 203 ? 25.562 -11.039 -26.594 1 96.56 203 ASN B O 1
ATOM 4472 N N . LYS B 1 204 ? 26.391 -12.789 -27.781 1 97.25 204 LYS B N 1
ATOM 4473 C CA . LYS B 1 204 ? 25.25 -13.641 -27.422 1 97.25 204 LYS B CA 1
ATOM 4474 C C . LYS B 1 204 ? 25.172 -13.844 -25.922 1 97.25 204 LYS B C 1
ATOM 4476 O O . LYS B 1 204 ? 26.172 -14.102 -25.25 1 97.25 204 LYS B O 1
ATOM 4481 N N . LYS B 1 205 ? 24.016 -13.625 -25.438 1 97.19 205 LYS B N 1
ATOM 4482 C CA . LYS B 1 205 ? 23.734 -13.82 -24.031 1 97.19 205 LYS B CA 1
ATOM 4483 C C . LYS B 1 205 ? 22.281 -14.242 -23.812 1 97.19 205 LYS B C 1
ATOM 4485 O O . LYS B 1 205 ? 21.359 -13.617 -24.359 1 97.19 205 LYS B O 1
ATOM 4490 N N . ASN B 1 206 ? 22.094 -15.352 -23.094 1 98.19 206 ASN B N 1
ATOM 4491 C CA . ASN B 1 206 ? 20.75 -15.75 -22.703 1 98.19 206 ASN B CA 1
ATOM 4492 C C . ASN B 1 206 ? 20.266 -14.992 -21.469 1 98.19 206 ASN B C 1
ATOM 4494 O O . ASN B 1 206 ? 21.062 -14.688 -20.578 1 98.19 206 ASN B O 1
ATOM 4498 N N . TYR B 1 207 ? 19.062 -14.648 -21.484 1 98.69 207 TYR B N 1
ATOM 4499 C CA . TYR B 1 207 ? 18.406 -14.078 -20.312 1 98.69 207 TYR B CA 1
ATOM 4500 C C . TYR B 1 207 ? 17.297 -15.008 -19.797 1 98.69 207 TYR B C 1
ATOM 4502 O O . TYR B 1 207 ? 16.75 -15.812 -20.547 1 98.69 207 TYR B O 1
ATOM 4510 N N . THR B 1 208 ? 17.031 -14.922 -18.562 1 98.88 208 THR B N 1
ATOM 4511 C CA . THR B 1 208 ? 15.977 -15.719 -17.938 1 98.88 208 THR B CA 1
ATOM 4512 C C . THR B 1 208 ? 14.82 -14.828 -17.469 1 98.88 208 THR B C 1
ATOM 4514 O O . THR B 1 208 ? 15.047 -13.719 -16.984 1 98.88 208 THR B O 1
ATOM 4517 N N . VAL B 1 209 ? 13.602 -15.211 -17.719 1 98.94 209 VAL B N 1
ATOM 4518 C CA . VAL B 1 209 ? 12.383 -14.648 -17.141 1 98.94 209 VAL B CA 1
ATOM 4519 C C . VAL B 1 209 ? 11.664 -15.711 -16.312 1 98.94 209 VAL B C 1
ATOM 4521 O O . VAL B 1 209 ? 11.484 -16.844 -16.766 1 98.94 209 VAL B O 1
ATOM 4524 N N . ALA B 1 210 ? 11.305 -15.398 -15.117 1 98.94 210 ALA B N 1
ATOM 4525 C CA . ALA B 1 210 ? 10.633 -16.359 -14.25 1 98.94 210 ALA B CA 1
ATOM 4526 C C . ALA B 1 210 ? 9.438 -15.727 -13.539 1 98.94 210 ALA B C 1
ATOM 4528 O O . ALA B 1 210 ? 9.383 -14.5 -13.383 1 98.94 210 ALA B O 1
ATOM 4529 N N . ALA B 1 211 ? 8.508 -16.516 -13.172 1 98.94 211 ALA B N 1
ATOM 4530 C CA . ALA B 1 211 ? 7.312 -16.062 -12.461 1 98.94 211 ALA B CA 1
ATOM 4531 C C . ALA B 1 211 ? 7.039 -16.938 -11.242 1 98.94 211 ALA B C 1
ATOM 4533 O O . ALA B 1 211 ? 7.312 -18.141 -11.25 1 98.94 211 ALA B O 1
ATOM 4534 N N . LEU B 1 212 ? 6.609 -16.391 -10.203 1 98.94 212 LEU B N 1
ATOM 4535 C CA . LEU B 1 212 ? 5.988 -17.031 -9.047 1 98.94 212 LEU B CA 1
ATOM 4536 C C . LEU B 1 212 ? 4.586 -16.5 -8.812 1 98.94 212 LEU B C 1
ATOM 4538 O O . LEU B 1 212 ? 4.375 -15.281 -8.812 1 98.94 212 LEU B O 1
ATOM 4542 N N . VAL B 1 213 ? 3.652 -17.422 -8.641 1 98.94 213 VAL B N 1
ATOM 4543 C CA . VAL B 1 213 ? 2.273 -16.984 -8.445 1 98.94 213 VAL B CA 1
ATOM 4544 C C . VAL B 1 213 ? 1.753 -17.5 -7.105 1 98.94 213 VAL B C 1
ATOM 4546 O O . VAL B 1 213 ? 2.182 -18.547 -6.633 1 98.94 213 VAL B O 1
ATOM 4549 N N . GLN B 1 214 ? 1.039 -16.734 -6.445 1 98.81 214 GLN B N 1
ATOM 4550 C CA . GLN B 1 214 ? 0.06 -17.172 -5.453 1 98.81 214 GLN B CA 1
ATOM 4551 C C . GLN B 1 214 ? -1.355 -17.125 -6.02 1 98.81 214 GLN B C 1
ATOM 4553 O O . GLN B 1 214 ? -1.945 -16.047 -6.137 1 98.81 214 GLN B O 1
ATOM 4558 N N . ALA B 1 215 ? -1.873 -18.281 -6.359 1 98.19 215 ALA B N 1
ATOM 4559 C CA . ALA B 1 215 ? -3.08 -18.375 -7.176 1 98.19 215 ALA B CA 1
ATOM 4560 C C . ALA B 1 215 ? -4.293 -18.719 -6.32 1 98.19 215 ALA B C 1
ATOM 4562 O O . ALA B 1 215 ? -4.34 -19.781 -5.688 1 98.19 215 ALA B O 1
ATOM 4563 N N . ASN B 1 216 ? -5.305 -17.875 -6.297 1 97.12 216 ASN B N 1
ATOM 4564 C CA . ASN B 1 216 ? -6.551 -17.984 -5.543 1 97.12 216 ASN B CA 1
ATOM 4565 C C . ASN B 1 216 ? -7.723 -17.391 -6.32 1 97.12 216 ASN B C 1
ATOM 4567 O O . ASN B 1 216 ? -8.375 -16.453 -5.852 1 97.12 216 ASN B O 1
ATOM 4571 N N . TYR B 1 217 ? -8 -17.984 -7.488 1 93.5 217 TYR B N 1
ATOM 4572 C CA . TYR B 1 217 ? -9.016 -17.328 -8.305 1 93.5 217 TYR B CA 1
ATOM 4573 C C . TYR B 1 217 ? -9.758 -18.344 -9.172 1 93.5 217 TYR B C 1
ATOM 4575 O O . TYR B 1 217 ? -9.359 -19.5 -9.266 1 93.5 217 TYR B O 1
ATOM 4583 N N . GLY B 1 218 ? -10.828 -17.859 -9.789 1 90.88 218 GLY B N 1
ATOM 4584 C CA . GLY B 1 218 ? -11.391 -18.484 -10.969 1 90.88 218 GLY B CA 1
ATOM 4585 C C . GLY B 1 218 ? -12.531 -19.438 -10.656 1 90.88 218 GLY B C 1
ATOM 4586 O O . GLY B 1 218 ? -12.523 -20.109 -9.625 1 90.88 218 GLY B O 1
ATOM 4587 N N . LYS B 1 219 ? -13.461 -19.516 -11.555 1 89.88 219 LYS B N 1
ATOM 4588 C CA . LYS B 1 219 ? -14.531 -20.5 -11.547 1 89.88 219 LYS B CA 1
ATOM 4589 C C . LYS B 1 219 ? -14.086 -21.797 -12.195 1 89.88 219 LYS B C 1
ATOM 4591 O O . LYS B 1 219 ? -13.258 -21.797 -13.109 1 89.88 219 LYS B O 1
ATOM 4596 N N . ALA B 1 220 ? -14.609 -22.891 -11.789 1 90.62 220 ALA B N 1
ATOM 4597 C CA . ALA B 1 220 ? -14.234 -24.203 -12.312 1 90.62 220 ALA B CA 1
ATOM 4598 C C . ALA B 1 220 ? -14.406 -24.266 -13.82 1 90.62 220 ALA B C 1
ATOM 4600 O O . ALA B 1 220 ? -13.516 -24.719 -14.539 1 90.62 220 ALA B O 1
ATOM 4601 N N . ALA B 1 221 ? -15.492 -23.688 -14.297 1 91.06 221 ALA B N 1
ATOM 4602 C CA . ALA B 1 221 ? -15.844 -23.797 -15.711 1 91.06 221 ALA B CA 1
ATOM 4603 C C . ALA B 1 221 ? -14.867 -23.016 -16.578 1 91.06 221 ALA B C 1
ATOM 4605 O O . ALA B 1 221 ? -14.742 -23.266 -17.781 1 91.06 221 ALA B O 1
ATOM 4606 N N . HIS B 1 222 ? -14.141 -22.094 -16 1 94 222 HIS B N 1
ATOM 4607 C CA . HIS B 1 222 ? -13.289 -21.203 -16.766 1 94 222 HIS B CA 1
ATOM 4608 C C . HIS B 1 222 ? -11.898 -21.797 -16.969 1 94 222 HIS B C 1
ATOM 4610 O O . HIS B 1 222 ? -11.117 -21.312 -17.781 1 94 222 HIS B O 1
ATOM 4616 N N . LEU B 1 223 ? -11.586 -22.875 -16.297 1 96.62 223 LEU B N 1
ATOM 4617 C CA . LEU B 1 223 ? -10.25 -23.453 -16.359 1 96.62 223 LEU B CA 1
ATOM 4618 C C . LEU B 1 223 ? -9.945 -23.953 -17.766 1 96.62 223 LEU B C 1
ATOM 4620 O O . LEU B 1 223 ? -10.703 -24.75 -18.328 1 96.62 223 LEU B O 1
ATOM 4624 N N . ARG B 1 224 ? -8.883 -23.438 -18.312 1 96.62 224 ARG B N 1
ATOM 4625 C CA . ARG B 1 224 ? -8.359 -23.922 -19.578 1 96.62 224 ARG B CA 1
ATOM 4626 C C . ARG B 1 224 ? -6.93 -24.438 -19.422 1 96.62 224 ARG B C 1
ATOM 4628 O O . ARG B 1 224 ? -6.133 -23.859 -18.672 1 96.62 224 ARG B O 1
ATOM 4635 N N . ILE B 1 225 ? -6.641 -25.469 -20.094 1 96.81 225 ILE B N 1
ATOM 4636 C CA . ILE B 1 225 ? -5.281 -26 -20.219 1 96.81 225 ILE B CA 1
ATOM 4637 C C . ILE B 1 225 ? -4.926 -26.172 -21.688 1 96.81 225 ILE B C 1
ATOM 4639 O O . ILE B 1 225 ? -5.551 -26.969 -22.391 1 96.81 225 ILE B O 1
ATOM 4643 N N . GLY B 1 226 ? -3.936 -25.422 -22.109 1 93.38 226 GLY B N 1
ATOM 4644 C CA . GLY B 1 226 ? -3.557 -25.469 -23.516 1 93.38 226 GLY B CA 1
ATOM 4645 C C . GLY B 1 226 ? -4.676 -25.047 -24.453 1 93.38 226 GLY B C 1
ATOM 4646 O O . GLY B 1 226 ? -4.781 -25.562 -25.578 1 93.38 226 GLY B O 1
ATOM 4647 N N . GLY B 1 227 ? -5.551 -24.281 -23.891 1 91.69 227 GLY B N 1
ATOM 4648 C CA . GLY B 1 227 ? -6.672 -23.812 -24.688 1 91.69 227 GLY B CA 1
ATOM 4649 C C . GLY B 1 227 ? -7.879 -24.734 -24.609 1 91.69 227 GLY B C 1
ATOM 4650 O O . GLY B 1 227 ? -8.977 -24.359 -25.031 1 91.69 227 GLY B O 1
ATOM 4651 N N . PHE B 1 228 ? -7.754 -25.938 -24.094 1 94.44 228 PHE B N 1
ATOM 4652 C CA . PHE B 1 228 ? -8.859 -26.891 -23.953 1 94.44 228 PHE B CA 1
ATOM 4653 C C . PHE B 1 228 ? -9.734 -26.516 -22.766 1 94.44 228 PHE B C 1
ATOM 4655 O O . PHE B 1 228 ? -9.234 -26.109 -21.719 1 94.44 228 PHE B O 1
ATOM 4662 N N . PRO B 1 229 ? -11.008 -26.641 -22.906 1 94.06 229 PRO B N 1
ATOM 4663 C CA . PRO B 1 229 ? -11.945 -26.25 -21.844 1 94.06 229 PRO B CA 1
ATOM 4664 C C . PRO B 1 229 ? -12.07 -27.312 -20.75 1 94.06 229 PRO B C 1
ATOM 4666 O O . PRO B 1 229 ? -13.172 -27.812 -20.5 1 94.06 229 PRO B O 1
ATOM 4669 N N . VAL B 1 230 ? -11.023 -27.625 -20.094 1 95 230 VAL B N 1
ATOM 4670 C CA . VAL B 1 230 ? -10.93 -28.672 -19.094 1 95 230 VAL B CA 1
ATOM 4671 C C . VAL B 1 230 ? -11.977 -28.438 -18 1 95 230 VAL B C 1
ATOM 4673 O O . VAL B 1 230 ? -12.656 -29.375 -17.562 1 95 230 VAL B O 1
ATOM 4676 N N . GLY B 1 231 ? -12.102 -27.188 -17.547 1 94.75 231 GLY B N 1
ATOM 4677 C CA . GLY B 1 231 ? -13.039 -26.844 -16.5 1 94.75 231 GLY B CA 1
ATOM 4678 C C . GLY B 1 231 ? -14.477 -27.188 -16.844 1 94.75 231 GLY B C 1
ATOM 4679 O O . GLY B 1 231 ? -15.211 -27.734 -16.031 1 94.75 231 GLY B O 1
ATOM 4680 N N . ARG B 1 232 ? -14.914 -26.828 -18.016 1 92.69 232 ARG B N 1
ATOM 4681 C CA . ARG B 1 232 ? -16.281 -27.109 -18.453 1 92.69 232 ARG B CA 1
ATOM 4682 C C . ARG B 1 232 ? -16.531 -28.609 -18.516 1 92.69 232 ARG B C 1
ATOM 4684 O O . ARG B 1 232 ? -17.625 -29.062 -18.172 1 92.69 232 ARG B O 1
ATOM 4691 N N . ILE B 1 233 ? -15.578 -29.375 -18.984 1 92.5 233 ILE B N 1
ATOM 4692 C CA . ILE B 1 233 ? -15.703 -30.812 -19.094 1 92.5 233 ILE B CA 1
ATOM 4693 C C . ILE B 1 233 ? -15.852 -31.438 -17.703 1 92.5 233 ILE B C 1
ATOM 4695 O O . ILE B 1 233 ? -16.75 -32.25 -17.453 1 92.5 233 ILE B O 1
ATOM 4699 N N . LEU B 1 234 ? -14.969 -31.016 -16.844 1 91.94 234 LEU B N 1
ATOM 4700 C CA . LEU B 1 234 ? -14.992 -31.547 -15.492 1 91.94 234 LEU B CA 1
ATOM 4701 C C . LEU B 1 234 ? -16.281 -31.172 -14.773 1 91.94 234 LEU B C 1
ATOM 4703 O O . LEU B 1 234 ? -16.844 -31.969 -14.016 1 91.94 234 LEU B O 1
ATOM 4707 N N . GLU B 1 235 ? -16.703 -29.906 -14.906 1 88.44 235 GLU B N 1
ATOM 4708 C CA . GLU B 1 235 ? -17.922 -29.438 -14.281 1 88.44 235 GLU B CA 1
ATOM 4709 C C . GLU B 1 235 ? -19.141 -30.234 -14.742 1 88.44 235 GLU B C 1
ATOM 4711 O O . GLU B 1 235 ? -20.016 -30.547 -13.945 1 88.44 235 GLU B O 1
ATOM 4716 N N . LYS B 1 236 ? -19.312 -30.516 -15.969 1 85.75 236 LYS B N 1
ATOM 4717 C CA . LYS B 1 236 ? -20.406 -31.281 -16.531 1 85.75 236 LYS B CA 1
ATOM 4718 C C . LYS B 1 236 ? -20.453 -32.688 -15.945 1 85.75 236 LYS B C 1
ATOM 4720 O O . LYS B 1 236 ? -21.531 -33.25 -15.75 1 85.75 236 LYS B O 1
ATOM 4725 N N . GLU B 1 237 ? -19.344 -33.25 -15.75 1 85.88 237 GLU B N 1
ATOM 4726 C CA . GLU B 1 237 ? -19.266 -34.594 -15.203 1 85.88 237 GLU B CA 1
ATOM 4727 C C . GLU B 1 237 ? -19.625 -34.594 -13.719 1 85.88 237 GLU B C 1
ATOM 4729 O O . GLU B 1 237 ? -20.125 -35.625 -13.203 1 85.88 237 GLU B O 1
ATOM 4734 N N . LYS B 1 238 ? -19.25 -33.625 -13 1 72.62 238 LYS B N 1
ATOM 4735 C CA . LYS B 1 238 ? -19.453 -33.625 -11.555 1 72.62 238 LYS B CA 1
ATOM 4736 C C . LYS B 1 238 ? -20.719 -32.844 -11.195 1 72.62 238 LYS B C 1
ATOM 4738 O O . LYS B 1 238 ? -20.859 -32.344 -10.078 1 72.62 238 LYS B O 1
ATOM 4743 N N . ALA B 1 239 ? -21.703 -32.75 -12.102 1 57.62 239 ALA B N 1
ATOM 4744 C CA . ALA B 1 239 ? -22.922 -31.953 -11.906 1 57.62 239 ALA B CA 1
ATOM 4745 C C . ALA B 1 239 ? -23.375 -31.984 -10.453 1 57.62 239 ALA B C 1
ATOM 4747 O O . ALA B 1 239 ? -23.766 -30.953 -9.898 1 57.62 239 ALA B O 1
ATOM 4748 N N . ASP B 1 240 ? -23.188 -33.031 -9.797 1 51.34 240 ASP B N 1
ATOM 4749 C CA . ASP B 1 240 ? -23.734 -33.062 -8.445 1 51.34 240 ASP B CA 1
ATOM 4750 C C . ASP B 1 240 ? -22.766 -32.469 -7.438 1 51.34 240 ASP B C 1
ATOM 4752 O O . ASP B 1 240 ? -23.188 -31.766 -6.508 1 51.34 240 ASP B O 1
ATOM 4756 N N . SER B 1 241 ? -21.5 -32.688 -7.539 1 50.06 241 SER B N 1
ATOM 4757 C CA . SER B 1 241 ? -20.547 -32.312 -6.504 1 50.06 241 SER B CA 1
ATOM 4758 C C . SER B 1 241 ? -20.141 -30.859 -6.605 1 50.06 241 SER B C 1
ATOM 4760 O O . SER B 1 241 ? -19.859 -30.203 -5.594 1 50.06 241 SER B O 1
ATOM 4762 N N . PHE B 1 242 ? -20.062 -30.312 -7.758 1 51.84 242 PHE B N 1
ATOM 4763 C CA . PHE B 1 242 ? -19.609 -28.938 -7.941 1 51.84 242 PHE B CA 1
ATOM 4764 C C . PHE B 1 242 ? -20.672 -27.953 -7.461 1 51.84 242 PHE B C 1
ATOM 4766 O O . PHE B 1 242 ? -20.375 -26.781 -7.258 1 51.84 242 PHE B O 1
ATOM 4773 N N . VAL B 1 243 ? -21.875 -28.5 -7.352 1 47.97 243 VAL B N 1
ATOM 4774 C CA . VAL B 1 243 ? -22.984 -27.641 -6.984 1 47.97 243 VAL B CA 1
ATOM 4775 C C . VAL B 1 243 ? -22.734 -27.016 -5.617 1 47.97 243 VAL B C 1
ATOM 4777 O O . VAL B 1 243 ? -22.984 -25.812 -5.422 1 47.97 243 VAL B O 1
ATOM 4780 N N . GLU B 1 244 ? -22.141 -27.828 -4.754 1 47.84 244 GLU B N 1
ATOM 4781 C CA . GLU B 1 244 ? -22 -27.297 -3.4 1 47.84 244 GLU B CA 1
ATOM 4782 C C . GLU B 1 244 ? -20.875 -26.266 -3.328 1 47.84 244 GLU B C 1
ATOM 4784 O O . GLU B 1 244 ? -21.016 -25.234 -2.666 1 47.84 244 GLU B O 1
ATOM 4789 N N . VAL B 1 245 ? -19.828 -26.547 -4.02 1 50.19 245 VAL B N 1
ATOM 4790 C CA . VAL B 1 245 ? -18.688 -25.641 -4.008 1 50.19 245 VAL B CA 1
ATOM 4791 C C . VAL B 1 245 ? -19.047 -24.359 -4.781 1 50.19 245 VAL B C 1
ATOM 4793 O O . VAL B 1 245 ? -18.641 -23.266 -4.391 1 50.19 245 VAL B O 1
ATOM 4796 N N . ALA B 1 246 ? -19.797 -24.609 -5.809 1 52.03 246 ALA B N 1
ATOM 4797 C CA . ALA B 1 246 ? -20.219 -23.516 -6.684 1 52.03 246 ALA B CA 1
ATOM 4798 C C . ALA B 1 246 ? -21.078 -22.516 -5.93 1 52.03 246 ALA B C 1
ATOM 4800 O O . ALA B 1 246 ? -21 -21.312 -6.164 1 52.03 246 ALA B O 1
ATOM 4801 N N . LYS B 1 247 ? -21.984 -23.016 -5.18 1 50.81 247 LYS B N 1
ATOM 4802 C CA . LYS B 1 247 ? -22.891 -22.156 -4.426 1 50.81 247 LYS B CA 1
ATOM 4803 C C . LYS B 1 247 ? -22.109 -21.25 -3.479 1 50.81 247 LYS B C 1
ATOM 4805 O O . LYS B 1 247 ? -22.5 -20.109 -3.236 1 50.81 247 LYS B O 1
ATOM 4810 N N . HIS B 1 248 ? -21.094 -21.781 -2.99 1 49.16 248 HIS B N 1
ATOM 4811 C CA . HIS B 1 248 ? -20.312 -21.016 -2.021 1 49.16 248 HIS B CA 1
ATOM 4812 C C . HIS B 1 248 ? -19.344 -20.062 -2.719 1 49.16 248 HIS B C 1
ATOM 4814 O O . HIS B 1 248 ? -19.141 -18.938 -2.256 1 49.16 248 HIS B O 1
ATOM 4820 N N . LYS B 1 249 ? -18.766 -20.594 -3.824 1 53.44 249 LYS B N 1
ATOM 4821 C CA . LYS B 1 249 ? -17.719 -19.781 -4.441 1 53.44 249 LYS B CA 1
ATOM 4822 C C . LYS B 1 249 ? -18.281 -18.938 -5.582 1 53.44 249 LYS B C 1
ATOM 4824 O O . LYS B 1 249 ? -17.578 -18.094 -6.137 1 53.44 249 LYS B O 1
ATOM 4829 N N . ASP B 1 250 ? -19.422 -19.359 -6.199 1 51.41 250 ASP B N 1
ATOM 4830 C CA . ASP B 1 250 ? -19.922 -18.5 -7.266 1 51.41 250 ASP B CA 1
ATOM 4831 C C . ASP B 1 250 ? -19.891 -17.031 -6.844 1 51.41 250 ASP B C 1
ATOM 4833 O O . ASP B 1 250 ? -20.156 -16.141 -7.648 1 51.41 250 ASP B O 1
ATOM 4837 N N . LYS B 1 251 ? -19.391 -16.891 -5.602 1 52.25 251 LYS B N 1
ATOM 4838 C CA . LYS B 1 251 ? -19.625 -15.539 -5.121 1 52.25 251 LYS B CA 1
ATOM 4839 C C . LYS B 1 251 ? -18.328 -14.766 -4.969 1 52.25 251 LYS B C 1
ATOM 4841 O O . LYS B 1 251 ? -18.344 -13.547 -4.793 1 52.25 251 LYS B O 1
ATOM 4846 N N . LYS B 1 252 ? -17.266 -15.508 -5.145 1 60.47 252 LYS B N 1
ATOM 4847 C CA . LYS B 1 252 ? -16.031 -14.727 -4.98 1 60.47 252 LYS B CA 1
ATOM 4848 C C . LYS B 1 252 ? -14.953 -15.203 -5.941 1 60.47 252 LYS B C 1
ATOM 4850 O O . LYS B 1 252 ? -14.555 -16.375 -5.91 1 60.47 252 LYS B O 1
ATOM 4855 N N . ASP B 1 253 ? -14.75 -14.43 -7.035 1 62.38 253 ASP B N 1
ATOM 4856 C CA . ASP B 1 253 ? -13.805 -14.844 -8.07 1 62.38 253 ASP B CA 1
ATOM 4857 C C . ASP B 1 253 ? -12.391 -14.953 -7.504 1 62.38 253 ASP B C 1
ATOM 4859 O O . ASP B 1 253 ? -11.508 -15.555 -8.125 1 62.38 253 ASP B O 1
ATOM 4863 N N . GLY B 1 254 ? -11.984 -14.547 -6.398 1 83.25 254 GLY B N 1
ATOM 4864 C CA . GLY B 1 254 ? -10.703 -14.703 -5.738 1 83.25 254 GLY B CA 1
ATOM 4865 C C . GLY B 1 254 ? -9.664 -13.695 -6.203 1 83.25 254 GLY B C 1
ATOM 4866 O O . GLY B 1 254 ? -9.992 -12.547 -6.496 1 83.25 254 GLY B O 1
ATOM 4867 N N . SER B 1 255 ? -8.336 -13.945 -6.043 1 94.38 255 SER B N 1
ATOM 4868 C CA . SER B 1 255 ? -7.215 -13.055 -6.305 1 94.38 255 SER B CA 1
ATOM 4869 C C . SER B 1 255 ? -5.977 -13.828 -6.746 1 94.38 255 SER B C 1
ATOM 4871 O O . SER B 1 255 ? -5.895 -15.039 -6.539 1 94.38 255 SER B O 1
ATOM 4873 N N . ILE B 1 256 ? -5.133 -13.18 -7.469 1 97.88 256 ILE B N 1
ATOM 4874 C CA . ILE B 1 256 ? -3.816 -13.734 -7.773 1 97.88 256 ILE B CA 1
ATOM 4875 C C . ILE B 1 256 ? -2.754 -12.648 -7.629 1 97.88 256 ILE B C 1
ATOM 4877 O O . ILE B 1 256 ? -2.98 -11.492 -8.008 1 97.88 256 ILE B O 1
ATOM 4881 N N . ILE B 1 257 ? -1.641 -12.938 -7.039 1 98.56 257 ILE B N 1
ATOM 4882 C CA . ILE B 1 257 ? -0.434 -12.117 -7.055 1 98.56 257 ILE B CA 1
ATOM 4883 C C . ILE B 1 257 ? 0.641 -12.805 -7.898 1 98.56 257 ILE B C 1
ATOM 4885 O O . ILE B 1 257 ? 0.877 -14.008 -7.758 1 98.56 257 ILE B O 1
ATOM 4889 N N . VAL B 1 258 ? 1.24 -12.062 -8.828 1 98.88 258 VAL B N 1
ATOM 4890 C CA . VAL B 1 258 ? 2.291 -12.594 -9.688 1 98.88 258 VAL B CA 1
ATOM 4891 C C . VAL B 1 258 ? 3.572 -11.781 -9.5 1 98.88 258 VAL B C 1
ATOM 4893 O O . VAL B 1 258 ? 3.564 -10.555 -9.625 1 98.88 258 VAL B O 1
ATOM 4896 N N . ILE B 1 259 ? 4.621 -12.438 -9.148 1 99 259 ILE B N 1
ATOM 4897 C CA . ILE B 1 259 ? 5.953 -11.844 -9.117 1 99 259 ILE B CA 1
ATOM 4898 C C . ILE B 1 259 ? 6.77 -12.336 -10.312 1 99 259 ILE B C 1
ATOM 4900 O O . ILE B 1 259 ? 6.969 -13.539 -10.477 1 99 259 ILE B O 1
ATOM 4904 N N . ILE B 1 260 ? 7.223 -11.406 -11.148 1 98.94 260 ILE B N 1
ATOM 4905 C CA . ILE B 1 260 ? 8.055 -11.742 -12.297 1 98.94 260 ILE B CA 1
ATOM 4906 C C . ILE B 1 260 ? 9.469 -11.203 -12.078 1 98.94 260 ILE B C 1
ATOM 4908 O O . ILE B 1 260 ? 9.648 -10.078 -11.617 1 98.94 260 ILE B O 1
ATOM 4912 N N . ALA B 1 261 ? 10.438 -12.008 -12.375 1 98.94 261 ALA B N 1
ATOM 4913 C CA . ALA B 1 261 ? 11.828 -11.586 -12.266 1 98.94 261 ALA B CA 1
ATOM 4914 C C . ALA B 1 261 ? 12.594 -11.883 -13.555 1 98.94 261 ALA B C 1
ATOM 4916 O O . ALA B 1 261 ? 12.25 -12.812 -14.281 1 98.94 261 ALA B O 1
ATOM 4917 N N . THR B 1 262 ? 13.609 -11.102 -13.844 1 98.94 262 THR B N 1
ATOM 4918 C CA . THR B 1 262 ? 14.492 -11.359 -14.977 1 98.94 262 THR B CA 1
ATOM 4919 C C . THR B 1 262 ? 15.898 -10.836 -14.695 1 98.94 262 THR B C 1
ATOM 4921 O O . THR B 1 262 ? 16.078 -9.922 -13.898 1 98.94 262 THR B O 1
ATOM 4924 N N . ASP B 1 263 ? 16.875 -11.492 -15.297 1 98.81 263 ASP B N 1
ATOM 4925 C CA . ASP B 1 263 ? 18.25 -10.992 -15.242 1 98.81 263 ASP B CA 1
ATOM 4926 C C . ASP B 1 263 ? 18.562 -10.117 -16.453 1 98.81 263 ASP B C 1
ATOM 4928 O O . ASP B 1 263 ? 19.672 -9.594 -16.578 1 98.81 263 ASP B O 1
ATOM 4932 N N . ALA B 1 264 ? 17.609 -9.953 -17.406 1 98.75 264 ALA B N 1
ATOM 4933 C CA . ALA B 1 264 ? 17.75 -8.938 -18.438 1 98.75 264 ALA B CA 1
ATOM 4934 C C . ALA B 1 264 ? 17.734 -7.535 -17.844 1 98.75 264 ALA B C 1
ATOM 4936 O O . ALA B 1 264 ? 16.922 -7.238 -16.953 1 98.75 264 ALA B O 1
ATOM 4937 N N . PRO B 1 265 ? 18.672 -6.703 -18.266 1 98.56 265 PRO B N 1
ATOM 4938 C CA . PRO B 1 265 ? 18.625 -5.332 -17.75 1 98.56 265 PRO B CA 1
ATOM 4939 C C . PRO B 1 265 ? 17.438 -4.547 -18.281 1 98.56 265 PRO B C 1
ATOM 4941 O O . PRO B 1 265 ? 17.359 -4.266 -19.469 1 98.56 265 PRO B O 1
ATOM 4944 N N . LEU B 1 266 ? 16.516 -4.262 -17.406 1 98.81 266 LEU B N 1
ATOM 4945 C CA . LEU B 1 266 ? 15.32 -3.5 -17.75 1 98.81 266 LEU B CA 1
ATOM 4946 C C . LEU B 1 266 ? 15.234 -2.23 -16.906 1 98.81 266 LEU B C 1
ATOM 4948 O O . LEU B 1 266 ? 15.633 -2.223 -15.742 1 98.81 266 LEU B O 1
ATOM 4952 N N . THR B 1 267 ? 14.711 -1.178 -17.562 1 98.44 267 THR B N 1
ATOM 4953 C CA . THR B 1 267 ? 14.32 0.009 -16.797 1 98.44 267 THR B CA 1
ATOM 4954 C C . THR B 1 267 ? 13.023 -0.245 -16.031 1 98.44 267 THR B C 1
ATOM 4956 O O . THR B 1 267 ? 12.344 -1.24 -16.266 1 98.44 267 THR B O 1
ATOM 4959 N N . PRO B 1 268 ? 12.695 0.7 -15.117 1 98.5 268 PRO B N 1
ATOM 4960 C CA . PRO B 1 268 ? 11.461 0.526 -14.344 1 98.5 268 PRO B CA 1
ATOM 4961 C C . PRO B 1 268 ? 10.219 0.454 -15.234 1 98.5 268 PRO B C 1
ATOM 4963 O O . PRO B 1 268 ? 9.336 -0.369 -14.992 1 98.5 268 PRO B O 1
ATOM 4966 N N . ILE B 1 269 ? 10.148 1.276 -16.219 1 98.31 269 ILE B N 1
ATOM 4967 C CA . ILE B 1 269 ? 8.984 1.285 -17.094 1 98.31 269 ILE B CA 1
ATOM 4968 C C . ILE B 1 269 ? 8.922 -0.021 -17.891 1 98.31 269 ILE B C 1
ATOM 4970 O O . ILE B 1 269 ? 7.84 -0.538 -18.156 1 98.31 269 ILE B O 1
ATOM 4974 N N . GLN B 1 270 ? 10.078 -0.546 -18.312 1 98.69 270 GLN B N 1
ATOM 4975 C CA . GLN B 1 270 ? 10.102 -1.836 -19 1 98.69 270 GLN B CA 1
ATOM 4976 C C . GLN B 1 270 ? 9.688 -2.965 -18.047 1 98.69 270 GLN B C 1
ATOM 4978 O O . GLN B 1 270 ? 9.047 -3.93 -18.484 1 98.69 270 GLN B O 1
ATOM 4983 N N . CYS B 1 271 ? 10.047 -2.865 -16.781 1 98.88 271 CYS B N 1
ATOM 4984 C CA . CYS B 1 271 ? 9.57 -3.83 -15.797 1 98.88 271 CYS B CA 1
ATOM 4985 C C . CYS B 1 271 ? 8.055 -3.783 -15.68 1 98.88 271 CYS B C 1
ATOM 4987 O O . CYS B 1 271 ? 7.402 -4.824 -15.562 1 98.88 271 CYS B O 1
ATOM 4989 N N . GLN B 1 272 ? 7.496 -2.561 -15.703 1 98.62 272 GLN B N 1
ATOM 4990 C CA . GLN B 1 272 ? 6.043 -2.418 -15.68 1 98.62 272 GLN B CA 1
ATOM 4991 C C . GLN B 1 272 ? 5.402 -3.105 -16.875 1 98.62 272 GLN B C 1
ATOM 4993 O O . GLN B 1 272 ? 4.367 -3.762 -16.75 1 98.62 272 GLN B O 1
ATOM 4998 N N . ARG B 1 273 ? 5.98 -2.906 -18.031 1 98.56 273 ARG B N 1
ATOM 4999 C CA . ARG B 1 273 ? 5.488 -3.553 -19.25 1 98.56 273 ARG B CA 1
ATOM 5000 C C . ARG B 1 273 ? 5.578 -5.07 -19.125 1 98.56 273 ARG B C 1
ATOM 5002 O O . ARG B 1 273 ? 4.684 -5.785 -19.578 1 98.56 273 ARG B O 1
ATOM 5009 N N . LEU B 1 274 ? 6.656 -5.523 -18.547 1 98.81 274 LEU B N 1
ATOM 5010 C CA . LEU B 1 274 ? 6.82 -6.957 -18.328 1 98.81 274 LEU B CA 1
ATOM 5011 C C . LEU B 1 274 ? 5.738 -7.492 -17.406 1 98.81 274 LEU B C 1
ATOM 5013 O O . LEU B 1 274 ? 5.145 -8.539 -17.672 1 98.81 274 LEU B O 1
ATOM 5017 N N . ALA B 1 275 ? 5.5 -6.832 -16.312 1 98.88 275 ALA B N 1
ATOM 5018 C CA . ALA B 1 275 ? 4.461 -7.223 -15.367 1 98.88 275 ALA B CA 1
ATOM 5019 C C . ALA B 1 275 ? 3.1 -7.324 -16.062 1 98.88 275 ALA B C 1
ATOM 5021 O O . ALA B 1 275 ? 2.312 -8.227 -15.758 1 98.88 275 ALA B O 1
ATOM 5022 N N . LYS B 1 276 ? 2.824 -6.453 -16.938 1 98.38 276 LYS B N 1
ATOM 5023 C CA . LYS B 1 276 ? 1.555 -6.418 -17.656 1 98.38 276 LYS B CA 1
ATOM 5024 C C . LYS B 1 276 ? 1.321 -7.715 -18.438 1 98.38 276 LYS B C 1
ATOM 5026 O O . LYS B 1 276 ? 0.176 -8.117 -18.641 1 98.38 276 LYS B O 1
ATOM 5031 N N . ARG B 1 277 ? 2.361 -8.414 -18.812 1 98.56 277 ARG B N 1
ATOM 5032 C CA . ARG B 1 277 ? 2.238 -9.609 -19.641 1 98.56 277 ARG B CA 1
ATOM 5033 C C . ARG B 1 277 ? 1.758 -10.805 -18.812 1 98.56 277 ARG B C 1
ATOM 5035 O O . ARG B 1 277 ? 1.297 -11.805 -19.359 1 98.56 277 ARG B O 1
ATOM 5042 N N . ALA B 1 278 ? 1.861 -10.664 -17.484 1 98.25 278 ALA B N 1
ATOM 5043 C CA . ALA B 1 278 ? 1.263 -11.703 -16.656 1 98.25 278 ALA B CA 1
ATOM 5044 C C . ALA B 1 278 ? -0.227 -11.852 -16.938 1 98.25 278 ALA B C 1
ATOM 5046 O O . ALA B 1 278 ? -0.791 -12.938 -16.781 1 98.25 278 ALA B O 1
ATOM 5047 N N . THR B 1 279 ? -0.914 -10.773 -17.438 1 97.88 279 THR B N 1
ATOM 5048 C CA . THR B 1 279 ? -2.332 -10.805 -17.781 1 97.88 279 THR B CA 1
ATOM 5049 C C . THR B 1 279 ? -2.607 -11.82 -18.875 1 97.88 279 THR B C 1
ATOM 5051 O O . THR B 1 279 ? -3.656 -12.469 -18.875 1 97.88 279 THR B O 1
ATOM 5054 N N . VAL B 1 280 ? -1.637 -11.938 -19.781 1 97.12 280 VAL B N 1
ATOM 5055 C CA . VAL B 1 280 ? -1.785 -12.883 -20.875 1 97.12 280 VAL B CA 1
ATOM 5056 C C . VAL B 1 280 ? -1.782 -14.305 -20.328 1 97.12 280 VAL B C 1
ATOM 5058 O O . VAL B 1 280 ? -2.66 -15.109 -20.672 1 97.12 280 VAL B O 1
ATOM 5061 N N . GLY B 1 281 ? -0.812 -14.633 -19.453 1 97.88 281 GLY B N 1
ATOM 5062 C CA . GLY B 1 281 ? -0.777 -15.945 -18.828 1 97.88 281 GLY B CA 1
ATOM 5063 C C . GLY B 1 281 ? -2.006 -16.25 -18 1 97.88 281 GLY B C 1
ATOM 5064 O O . GLY B 1 281 ? -2.572 -17.344 -18.078 1 97.88 281 GLY B O 1
ATOM 5065 N N . LEU B 1 282 ? -2.389 -15.266 -17.219 1 97.62 282 LEU B N 1
ATOM 5066 C CA . LEU B 1 282 ? -3.572 -15.383 -16.359 1 97.62 282 LEU B CA 1
ATOM 5067 C C . LEU B 1 282 ? -4.812 -15.672 -17.203 1 97.62 282 LEU B C 1
ATOM 5069 O O . LEU B 1 282 ? -5.59 -16.562 -16.875 1 97.62 282 LEU B O 1
ATOM 5073 N N . SER B 1 283 ? -4.984 -14.984 -18.281 1 96.56 283 SER B N 1
ATOM 5074 C CA . SER B 1 283 ? -6.164 -15.094 -19.141 1 96.56 283 SER B CA 1
ATOM 5075 C C . SER B 1 283 ? -6.207 -16.438 -19.859 1 96.56 283 SER B C 1
ATOM 5077 O O . SER B 1 283 ? -7.277 -17 -20.062 1 96.56 283 SER B O 1
ATOM 5079 N N . ARG B 1 284 ? -5.07 -16.906 -20.281 1 97.38 284 ARG B N 1
ATOM 5080 C CA . ARG B 1 284 ? -5.004 -18.172 -21.016 1 97.38 284 ARG B CA 1
ATOM 5081 C C . ARG B 1 284 ? -5.457 -19.328 -20.141 1 97.38 284 ARG B C 1
ATOM 5083 O O . ARG B 1 284 ? -5.992 -20.312 -20.641 1 97.38 284 ARG B O 1
ATOM 5090 N N . VAL B 1 285 ? -5.312 -19.172 -18.812 1 97.81 285 VAL B N 1
ATOM 5091 C CA . VAL B 1 285 ? -5.703 -20.25 -17.906 1 97.81 285 VAL B CA 1
ATOM 5092 C C . VAL B 1 285 ? -7.156 -20.062 -17.469 1 97.81 285 VAL B C 1
ATOM 5094 O O . VAL B 1 285 ? -7.746 -20.938 -16.859 1 97.81 285 VAL B O 1
ATOM 5097 N N . GLY B 1 286 ? -7.746 -18.875 -17.766 1 95.62 286 GLY B N 1
ATOM 5098 C CA . GLY B 1 286 ? -9.172 -18.719 -17.516 1 95.62 286 GLY B CA 1
ATOM 5099 C C . GLY B 1 286 ? -9.5 -17.531 -16.641 1 95.62 286 GLY B C 1
ATOM 5100 O O . GLY B 1 286 ? -10.664 -17.297 -16.297 1 95.62 286 GLY B O 1
ATOM 5101 N N . GLY B 1 287 ? -8.555 -16.75 -16.281 1 93.94 287 GLY B N 1
ATOM 5102 C CA . GLY B 1 287 ? -8.797 -15.602 -15.43 1 93.94 287 GLY B CA 1
ATOM 5103 C C . GLY B 1 287 ? -9.461 -14.445 -16.156 1 93.94 287 GLY B C 1
ATOM 5104 O O . GLY B 1 287 ? -9.094 -14.141 -17.297 1 93.94 287 GLY B O 1
ATOM 5105 N N . TYR B 1 288 ? -10.438 -13.711 -15.492 1 90.44 288 TYR B N 1
ATOM 5106 C CA . TYR B 1 288 ? -11.156 -12.578 -16.078 1 90.44 288 TYR B CA 1
ATOM 5107 C C . TYR B 1 288 ? -10.859 -11.297 -15.312 1 90.44 288 TYR B C 1
ATOM 5109 O O . TYR B 1 288 ? -11.062 -10.195 -15.836 1 90.44 288 TYR B O 1
ATOM 5117 N N . GLY B 1 289 ? -10.469 -11.508 -14.109 1 91.44 289 GLY B N 1
ATOM 5118 C CA . GLY B 1 289 ? -10.344 -10.32 -13.281 1 91.44 289 GLY B CA 1
ATOM 5119 C C . GLY B 1 289 ? -11.688 -9.75 -12.852 1 91.44 289 GLY B C 1
ATOM 5120 O O . GLY B 1 289 ? -11.93 -8.555 -12.992 1 91.44 289 GLY B O 1
ATOM 5121 N N . HIS B 1 290 ? -12.508 -10.531 -12.32 1 88.12 290 HIS B N 1
ATOM 5122 C CA . HIS B 1 290 ? -13.836 -10.102 -11.898 1 88.12 290 HIS B CA 1
ATOM 5123 C C . HIS B 1 290 ? -13.75 -9.047 -10.797 1 88.12 290 HIS B C 1
ATOM 5125 O O . HIS B 1 290 ? -12.695 -8.875 -10.18 1 88.12 290 HIS B O 1
ATOM 5131 N N . ASN B 1 291 ? -14.773 -8.414 -10.5 1 84.81 291 ASN B N 1
ATOM 5132 C CA . ASN B 1 291 ? -14.852 -7.203 -9.688 1 84.81 291 ASN B CA 1
ATOM 5133 C C . ASN B 1 291 ? -14.188 -7.395 -8.328 1 84.81 291 ASN B C 1
ATOM 5135 O O . ASN B 1 291 ? -13.406 -6.547 -7.887 1 84.81 291 ASN B O 1
ATOM 5139 N N . PRO B 1 292 ? -14.391 -8.406 -7.633 1 81.88 292 PRO B N 1
ATOM 5140 C CA . PRO B 1 292 ? -13.805 -8.516 -6.293 1 81.88 292 PRO B CA 1
ATOM 5141 C C . PRO B 1 292 ? -12.414 -9.148 -6.309 1 81.88 292 PRO B C 1
ATOM 5143 O O . PRO B 1 292 ? -11.844 -9.414 -5.25 1 81.88 292 PRO B O 1
ATOM 5146 N N . SER B 1 293 ? -11.891 -9.344 -7.477 1 87.56 293 SER B N 1
ATOM 5147 C CA . SER B 1 293 ? -10.594 -10.023 -7.547 1 87.56 293 SER B CA 1
ATOM 5148 C C . SER B 1 293 ? -9.445 -9.039 -7.383 1 87.56 293 SER B C 1
ATOM 5150 O O . SER B 1 293 ? -9.492 -7.926 -7.922 1 87.56 293 SER B O 1
ATOM 5152 N N . GLY B 1 294 ? -8.523 -9.438 -6.59 1 94.19 294 GLY B N 1
ATOM 5153 C CA . GLY B 1 294 ? -7.254 -8.727 -6.492 1 94.19 294 GLY B CA 1
ATOM 5154 C C . GLY B 1 294 ? -6.164 -9.328 -7.355 1 94.19 294 GLY B C 1
ATOM 5155 O O . GLY B 1 294 ? -5.602 -10.367 -7.016 1 94.19 294 GLY B O 1
ATOM 5156 N N . ASP B 1 295 ? -5.879 -8.727 -8.5 1 96.88 295 ASP B N 1
ATOM 5157 C CA . ASP B 1 295 ? -4.863 -9.164 -9.453 1 96.88 295 ASP B CA 1
ATOM 5158 C C . ASP B 1 295 ? -3.752 -8.125 -9.586 1 96.88 295 ASP B C 1
ATOM 5160 O O . ASP B 1 295 ? -3.818 -7.25 -10.453 1 96.88 295 ASP B O 1
ATOM 5164 N N . ILE B 1 296 ? -2.758 -8.242 -8.719 1 98.19 296 ILE B N 1
ATOM 5165 C CA . ILE B 1 296 ? -1.668 -7.277 -8.672 1 98.19 296 ILE B CA 1
ATOM 5166 C C . ILE B 1 296 ? -0.346 -7.973 -8.992 1 98.19 296 ILE B C 1
ATOM 5168 O O . ILE B 1 296 ? -0.017 -9 -8.398 1 98.19 296 ILE B O 1
ATOM 5172 N N . PHE B 1 297 ? 0.416 -7.387 -9.977 1 98.81 297 PHE B N 1
ATOM 5173 C CA . PHE B 1 297 ? 1.633 -7.992 -10.5 1 98.81 297 PHE B CA 1
ATOM 5174 C C . PHE B 1 297 ? 2.834 -7.086 -10.266 1 98.81 297 PHE B C 1
ATOM 5176 O O . PHE B 1 297 ? 2.73 -5.863 -10.391 1 98.81 297 PHE B O 1
ATOM 5183 N N . LEU B 1 298 ? 3.912 -7.656 -9.828 1 98.94 298 LEU B N 1
ATOM 5184 C CA . LEU B 1 298 ? 5.191 -6.977 -9.656 1 98.94 298 LEU B CA 1
ATOM 5185 C C . LEU B 1 298 ? 6.281 -7.648 -10.477 1 98.94 298 LEU B C 1
ATOM 5187 O O . LEU B 1 298 ? 6.426 -8.867 -10.445 1 98.94 298 LEU B O 1
ATOM 5191 N N . ALA B 1 299 ? 7 -6.887 -11.289 1 98.94 299 ALA B N 1
ATOM 5192 C CA . ALA B 1 299 ? 8.164 -7.391 -12.008 1 98.94 299 ALA B CA 1
ATOM 5193 C C . ALA B 1 299 ? 9.43 -6.648 -11.594 1 98.94 299 ALA B C 1
ATOM 5195 O O . ALA B 1 299 ? 9.406 -5.438 -11.367 1 98.94 299 ALA B O 1
ATOM 5196 N N . PHE B 1 300 ? 10.516 -7.371 -11.5 1 98.94 300 PHE B N 1
ATOM 5197 C CA . PHE B 1 300 ? 11.773 -6.707 -11.211 1 98.94 300 PHE B CA 1
ATOM 5198 C C . PHE B 1 300 ? 12.914 -7.34 -12 1 98.94 300 PHE B C 1
ATOM 5200 O O . PHE B 1 300 ? 12.805 -8.477 -12.453 1 98.94 300 PHE B O 1
ATOM 5207 N N . SER B 1 301 ? 13.961 -6.574 -12.227 1 98.94 301 SER B N 1
ATOM 5208 C CA . SER B 1 301 ? 15.141 -6.988 -12.984 1 98.94 301 SER B CA 1
ATOM 5209 C C . SER B 1 301 ? 16.391 -6.957 -12.125 1 98.94 301 SER B C 1
ATOM 5211 O O . SER B 1 301 ? 16.672 -5.949 -11.469 1 98.94 301 SER B O 1
ATOM 5213 N N . THR B 1 302 ? 17.094 -8.023 -12.133 1 98.62 302 THR B N 1
ATOM 5214 C CA . THR B 1 302 ? 18.375 -8.078 -11.438 1 98.62 302 THR B CA 1
ATOM 5215 C C . THR B 1 302 ? 19.516 -7.688 -12.375 1 98.62 302 THR B C 1
ATOM 5217 O O . THR B 1 302 ? 20.688 -7.938 -12.078 1 98.62 302 THR B O 1
ATOM 5220 N N . GLY B 1 303 ? 19.219 -7.129 -13.516 1 97.81 303 GLY B N 1
ATOM 5221 C CA . GLY B 1 303 ? 20.203 -6.863 -14.562 1 97.81 303 GLY B CA 1
ATOM 5222 C C . GLY B 1 303 ? 21.109 -5.688 -14.25 1 97.81 303 GLY B C 1
ATOM 5223 O O . GLY B 1 303 ? 22.156 -5.527 -14.859 1 97.81 303 GLY B O 1
ATOM 5224 N N . ASN B 1 304 ? 20.688 -4.812 -13.391 1 97.19 304 ASN B N 1
ATOM 5225 C CA . ASN B 1 304 ? 21.469 -3.676 -12.93 1 97.19 304 ASN B CA 1
ATOM 5226 C C . ASN B 1 304 ? 21.641 -3.688 -11.414 1 97.19 304 ASN B C 1
ATOM 5228 O O . ASN B 1 304 ? 20.875 -4.348 -10.703 1 97.19 304 ASN B O 1
ATOM 5232 N N . HIS B 1 305 ? 22.656 -3.055 -10.977 1 94.75 305 HIS B N 1
ATOM 5233 C CA . HIS B 1 305 ? 22.906 -2.803 -9.562 1 94.75 305 HIS B CA 1
ATOM 5234 C C . HIS B 1 305 ? 22.734 -1.325 -9.227 1 94.75 305 HIS B C 1
ATOM 5236 O O . HIS B 1 305 ? 23.469 -0.478 -9.75 1 94.75 305 HIS B O 1
ATOM 5242 N N . ILE B 1 306 ? 21.797 -1.043 -8.383 1 97.12 306 ILE B N 1
ATOM 5243 C CA . ILE B 1 306 ? 21.531 0.345 -8.016 1 97.12 306 ILE B CA 1
ATOM 5244 C C . ILE B 1 306 ? 21.828 0.555 -6.535 1 97.12 306 ILE B C 1
ATOM 5246 O O . ILE B 1 306 ? 21.031 0.16 -5.68 1 97.12 306 ILE B O 1
ATOM 5250 N N . PRO B 1 307 ? 22.891 1.245 -6.199 1 94.94 307 PRO B N 1
ATOM 5251 C CA . PRO B 1 307 ? 23.188 1.467 -4.785 1 94.94 307 PRO B CA 1
ATOM 5252 C C . PRO B 1 307 ? 22.141 2.307 -4.074 1 94.94 307 PRO B C 1
ATOM 5254 O O . PRO B 1 307 ? 21.672 3.312 -4.621 1 94.94 307 PRO B O 1
ATOM 5257 N N . VAL B 1 308 ? 21.75 1.807 -2.938 1 93.81 308 VAL B N 1
ATOM 5258 C CA . VAL B 1 308 ? 20.859 2.561 -2.061 1 93.81 308 VAL B CA 1
ATOM 5259 C C . VAL B 1 308 ? 21.453 2.617 -0.652 1 93.81 308 VAL B C 1
ATOM 5261 O O . VAL B 1 308 ? 22.5 2.033 -0.388 1 93.81 308 VAL B O 1
ATOM 5264 N N . GLN B 1 309 ? 20.875 3.342 0.292 1 91.31 309 GLN B N 1
ATOM 5265 C CA . GLN B 1 309 ? 21.391 3.568 1.635 1 91.31 309 GLN B CA 1
ATOM 5266 C C . GLN B 1 309 ? 22.734 4.293 1.589 1 91.31 309 GLN B C 1
ATOM 5268 O O . GLN B 1 309 ? 23.641 3.98 2.361 1 91.31 309 GLN B O 1
ATOM 5273 N N . THR B 1 310 ? 22.922 5.09 0.659 1 86.31 310 THR B N 1
ATOM 5274 C CA . THR B 1 310 ? 24.219 5.727 0.434 1 86.31 310 THR B CA 1
ATOM 5275 C C . THR B 1 310 ? 24.344 7 1.263 1 86.31 310 THR B C 1
ATOM 5277 O O . THR B 1 310 ? 25.422 7.617 1.303 1 86.31 310 THR B O 1
ATOM 5280 N N . ILE B 1 311 ? 23.297 7.441 1.796 1 75.5 311 ILE B N 1
ATOM 5281 C CA . ILE B 1 311 ? 23.312 8.625 2.645 1 75.5 311 ILE B CA 1
ATOM 5282 C C . ILE B 1 311 ? 22.844 8.266 4.051 1 75.5 311 ILE B C 1
ATOM 5284 O O . ILE B 1 311 ? 21.812 7.621 4.219 1 75.5 311 ILE B O 1
ATOM 5288 N N . SER B 1 312 ? 23.781 8.32 4.926 1 66.62 312 SER B N 1
ATOM 5289 C CA . SER B 1 312 ? 23.438 8.195 6.34 1 66.62 312 SER B CA 1
ATOM 5290 C C . SER B 1 312 ? 24 9.359 7.148 1 66.62 312 SER B C 1
ATOM 5292 O O . SER B 1 312 ? 24.641 10.258 6.598 1 66.62 312 SER B O 1
ATOM 5294 N N . ILE B 1 313 ? 23.625 9.383 8.391 1 58.47 313 ILE B N 1
ATOM 5295 C CA . ILE B 1 313 ? 24.109 10.414 9.289 1 58.47 313 ILE B CA 1
ATOM 5296 C C . ILE B 1 313 ? 25.641 10.414 9.289 1 58.47 313 ILE B C 1
ATOM 5298 O O . ILE B 1 313 ? 26.266 11.477 9.305 1 58.47 313 ILE B O 1
ATOM 5302 N N . GLU B 1 314 ? 26.188 9.344 9.086 1 58.69 314 GLU B N 1
ATOM 5303 C CA . GLU B 1 314 ? 27.641 9.195 9.258 1 58.69 314 GLU B CA 1
ATOM 5304 C C . GLU B 1 314 ? 28.344 9.18 7.906 1 58.69 314 GLU B C 1
ATOM 5306 O O . GLU B 1 314 ? 29.547 9.477 7.828 1 58.69 314 GLU B O 1
ATOM 5311 N N . LYS B 1 315 ? 27.734 8.875 6.949 1 62.03 315 LYS B N 1
ATOM 5312 C CA . LYS B 1 315 ? 28.391 8.672 5.664 1 62.03 315 LYS B CA 1
ATOM 5313 C C . LYS B 1 315 ? 27.609 9.336 4.535 1 62.03 315 LYS B C 1
ATOM 5315 O O . LYS B 1 315 ? 26.406 9.117 4.398 1 62.03 315 LYS B O 1
ATOM 5320 N N . ARG B 1 316 ? 28.188 10.305 3.904 1 72.56 316 ARG B N 1
ATOM 5321 C CA . ARG B 1 316 ? 27.641 10.898 2.689 1 72.56 316 ARG B CA 1
ATOM 5322 C C . ARG B 1 316 ? 28.469 10.5 1.468 1 72.56 316 ARG B C 1
ATOM 5324 O O . ARG B 1 316 ? 29.469 11.156 1.146 1 72.56 316 ARG B O 1
ATOM 5331 N N . GLU B 1 317 ? 28.031 9.414 0.85 1 77.12 317 GLU B N 1
ATOM 5332 C CA . GLU B 1 317 ? 28.75 8.914 -0.318 1 77.12 317 GLU B CA 1
ATOM 5333 C C . GLU B 1 317 ? 28.438 9.75 -1.556 1 77.12 317 GLU B C 1
ATOM 5335 O O . GLU B 1 317 ? 29.234 9.797 -2.496 1 77.12 317 GLU B O 1
ATOM 5340 N N . VAL B 1 318 ? 27.234 10.336 -1.515 1 82.75 318 VAL B N 1
ATOM 5341 C CA . VAL B 1 318 ? 26.828 11.164 -2.641 1 82.75 318 VAL B CA 1
ATOM 5342 C C . VAL B 1 318 ? 26.266 12.492 -2.127 1 82.75 318 VAL B C 1
ATOM 5344 O O . VAL B 1 318 ? 25.719 12.562 -1.023 1 82.75 318 VAL B O 1
ATOM 5347 N N . ASP B 1 319 ? 26.5 13.594 -2.91 1 85.62 319 ASP B N 1
ATOM 5348 C CA . ASP B 1 319 ? 25.875 14.883 -2.656 1 85.62 319 ASP B CA 1
ATOM 5349 C C . ASP B 1 319 ? 24.484 14.945 -3.293 1 85.62 319 ASP B C 1
ATOM 5351 O O . ASP B 1 319 ? 24.359 14.953 -4.52 1 85.62 319 ASP B O 1
ATOM 5355 N N . PRO B 1 320 ? 23.469 15 -2.516 1 87.62 320 PRO B N 1
ATOM 5356 C CA . PRO B 1 320 ? 22.125 14.977 -3.092 1 87.62 320 P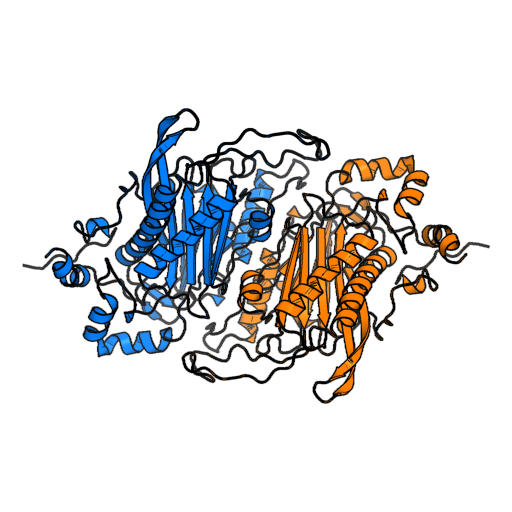RO B CA 1
ATOM 5357 C C . PRO B 1 320 ? 21.828 16.219 -3.941 1 87.62 320 PRO B C 1
ATOM 5359 O O . PRO B 1 320 ? 20.812 16.25 -4.652 1 87.62 320 PRO B O 1
ATOM 5362 N N . TRP B 1 321 ? 22.641 17.141 -3.949 1 89.38 321 TRP B N 1
ATOM 5363 C CA . TRP B 1 321 ? 22.391 18.375 -4.688 1 89.38 321 TRP B CA 1
ATOM 5364 C C . TRP B 1 321 ? 23.297 18.484 -5.906 1 89.38 321 TRP B C 1
ATOM 5366 O O . TRP B 1 321 ? 23.25 19.469 -6.641 1 89.38 321 TRP B O 1
ATOM 5376 N N . LYS B 1 322 ? 24.141 17.484 -6.051 1 92.88 322 LYS B N 1
ATOM 5377 C CA . LYS B 1 322 ? 25 17.406 -7.23 1 92.88 322 LYS B CA 1
ATOM 5378 C C . LYS B 1 322 ? 24.719 16.125 -8.016 1 92.88 322 LYS B C 1
ATOM 5380 O O . LYS B 1 322 ? 25.109 15.031 -7.598 1 92.88 322 LYS B O 1
ATOM 5385 N N . ALA B 1 323 ? 24.203 16.297 -9.156 1 92.88 323 ALA B N 1
ATOM 5386 C CA . ALA B 1 323 ? 23.797 15.164 -9.977 1 92.88 323 ALA B CA 1
ATOM 5387 C C . ALA B 1 323 ? 25 14.328 -10.391 1 92.88 323 ALA B C 1
ATOM 5389 O O . ALA B 1 323 ? 25.984 14.859 -10.906 1 92.88 323 ALA B O 1
ATOM 5390 N N . LYS B 1 324 ? 24.891 13.062 -10.039 1 92.94 324 LYS B N 1
ATOM 5391 C CA . LYS B 1 324 ? 25.922 12.109 -10.438 1 92.94 324 LYS B CA 1
ATOM 5392 C C . LYS B 1 324 ? 25.344 11 -11.305 1 92.94 324 LYS B C 1
ATOM 5394 O O . LYS B 1 324 ? 24.391 10.336 -10.906 1 92.94 324 LYS B O 1
ATOM 5399 N N . ALA B 1 325 ? 25.922 10.766 -12.5 1 93.75 325 ALA B N 1
ATOM 5400 C CA . ALA B 1 325 ? 25.453 9.727 -13.422 1 93.75 325 ALA B CA 1
ATOM 5401 C C . ALA B 1 325 ? 25.859 8.344 -12.93 1 93.75 325 ALA B C 1
ATOM 5403 O O . ALA B 1 325 ? 26.953 8.156 -12.414 1 93.75 325 ALA B O 1
ATOM 5404 N N . LEU B 1 326 ? 24.953 7.359 -12.977 1 94.56 326 LEU B N 1
ATOM 5405 C CA . LEU B 1 326 ? 25.219 5.938 -12.797 1 94.56 326 LEU B CA 1
ATOM 5406 C C . LEU B 1 326 ? 25.188 5.203 -14.133 1 94.56 326 LEU B C 1
ATOM 5408 O O . LEU B 1 326 ? 24.281 5.406 -14.938 1 94.56 326 LEU B O 1
ATOM 5412 N N . LYS B 1 327 ? 26.156 4.48 -14.391 1 94.06 327 LYS B N 1
ATOM 5413 C CA . LYS B 1 327 ? 26.156 3.674 -15.602 1 94.06 327 LYS B CA 1
ATOM 5414 C C . LYS B 1 327 ? 25.25 2.457 -15.461 1 94.06 327 LYS B C 1
ATOM 5416 O O . LYS B 1 327 ? 25.438 1.644 -14.547 1 94.06 327 LYS B O 1
ATOM 5421 N N . ILE B 1 328 ? 24.281 2.34 -16.312 1 95.5 328 ILE B N 1
ATOM 5422 C CA . ILE B 1 328 ? 23.344 1.216 -16.312 1 95.5 328 ILE B CA 1
ATOM 5423 C C . ILE B 1 328 ? 23.156 0.716 -17.734 1 95.5 328 ILE B C 1
ATOM 5425 O O . ILE B 1 328 ? 23.609 1.349 -18.703 1 95.5 328 ILE B O 1
ATOM 5429 N N . GLU B 1 329 ? 22.531 -0.463 -17.828 1 95.44 329 GLU B N 1
ATOM 5430 C CA . GLU B 1 329 ? 22.125 -1.014 -19.125 1 95.44 329 GLU B CA 1
ATOM 5431 C C . GLU B 1 329 ? 20.609 -1.18 -19.203 1 95.44 329 GLU B C 1
ATOM 5433 O O . GLU B 1 329 ? 19.938 -1.303 -18.172 1 95.44 329 GLU B O 1
ATOM 5438 N N . SER B 1 330 ? 20.125 -1.101 -20.344 1 97.06 330 SER B N 1
ATOM 5439 C CA . SER B 1 330 ? 18.719 -1.412 -20.594 1 97.06 330 SER B CA 1
ATOM 5440 C C . SER B 1 330 ? 18.547 -2.133 -21.938 1 97.06 330 SER B C 1
ATOM 5442 O O . SER B 1 330 ? 19.344 -1.928 -22.859 1 97.06 330 SER B O 1
ATOM 5444 N N . ILE B 1 331 ? 17.578 -2.963 -22 1 97.5 331 ILE B N 1
ATOM 5445 C CA . ILE B 1 331 ? 17.234 -3.648 -23.234 1 97.5 331 ILE B CA 1
ATOM 5446 C C . ILE B 1 331 ? 16.656 -2.646 -24.234 1 97.5 331 ILE B C 1
ATOM 5448 O O . ILE B 1 331 ? 15.867 -1.776 -23.875 1 97.5 331 ILE B O 1
ATOM 5452 N N . ASP B 1 332 ? 17.141 -2.777 -25.453 1 96.12 332 ASP B N 1
ATOM 5453 C CA . ASP B 1 332 ? 16.5 -2.049 -26.531 1 96.12 332 ASP B CA 1
ATOM 5454 C C . ASP B 1 332 ? 15.008 -2.385 -26.625 1 96.12 332 ASP B C 1
ATOM 5456 O O . ASP B 1 332 ? 14.641 -3.543 -26.828 1 96.12 332 ASP B O 1
ATOM 5460 N N . ASP B 1 333 ? 14.266 -1.405 -26.578 1 95.38 333 ASP B N 1
ATOM 5461 C CA . ASP B 1 333 ? 12.82 -1.599 -26.469 1 95.38 333 ASP B CA 1
ATOM 5462 C C . ASP B 1 333 ? 12.281 -2.348 -27.688 1 95.38 333 ASP B C 1
ATOM 5464 O O . ASP B 1 333 ? 11.305 -3.09 -27.578 1 95.38 333 ASP B O 1
ATOM 5468 N N . THR B 1 334 ? 12.82 -2.188 -28.828 1 95.75 334 THR B N 1
ATOM 5469 C CA . THR B 1 334 ? 12.336 -2.811 -30.062 1 95.75 334 THR B CA 1
ATOM 5470 C C . THR B 1 334 ? 12.664 -4.301 -30.078 1 95.75 334 THR B C 1
ATOM 5472 O O . THR B 1 334 ? 12.109 -5.055 -30.875 1 95.75 334 THR B O 1
ATOM 5475 N N . SER B 1 335 ? 13.539 -4.723 -29.156 1 96.5 335 SER B N 1
ATOM 5476 C CA . SER B 1 335 ? 13.961 -6.117 -29.141 1 96.5 335 SER B CA 1
ATOM 5477 C C . SER B 1 335 ? 13.391 -6.852 -27.938 1 96.5 335 SER B C 1
ATOM 5479 O O . SER B 1 335 ? 13.852 -7.938 -27.578 1 96.5 335 SER B O 1
ATOM 5481 N N . ILE B 1 336 ? 12.391 -6.391 -27.312 1 98 336 ILE B N 1
ATOM 5482 C CA . ILE B 1 336 ? 12 -6.809 -25.969 1 98 336 ILE B CA 1
ATOM 5483 C C . ILE B 1 336 ? 10.961 -7.922 -26.062 1 98 336 ILE B C 1
ATOM 5485 O O . ILE B 1 336 ? 10.602 -8.531 -25.047 1 98 336 ILE B O 1
ATOM 5489 N N . ASN B 1 337 ? 10.492 -8.312 -27.188 1 97.94 337 ASN B N 1
ATOM 5490 C CA . ASN B 1 337 ? 9.328 -9.172 -27.359 1 97.94 337 ASN B CA 1
ATOM 5491 C C . ASN B 1 337 ? 9.555 -10.547 -26.75 1 97.94 337 ASN B C 1
ATOM 5493 O O . ASN B 1 337 ? 8.625 -11.148 -26.203 1 97.94 337 ASN B O 1
ATOM 5497 N N . GLY B 1 338 ? 10.758 -11.086 -26.922 1 98.44 338 GLY B N 1
ATOM 5498 C CA . GLY B 1 338 ? 11.047 -12.383 -26.344 1 98.44 338 GLY B CA 1
ATOM 5499 C C . GLY B 1 338 ? 10.805 -12.422 -24.844 1 98.44 338 GLY B C 1
ATOM 5500 O O . GLY B 1 338 ? 10.305 -13.414 -24.312 1 98.44 338 GLY B O 1
ATOM 5501 N N . LEU B 1 339 ? 11.172 -11.375 -24.156 1 98.81 339 LEU B N 1
ATOM 5502 C CA . LEU B 1 339 ? 10.961 -11.289 -22.719 1 98.81 339 LEU B CA 1
ATOM 5503 C C . LEU B 1 339 ? 9.477 -11.227 -22.391 1 98.81 339 LEU B C 1
ATOM 5505 O O . LEU B 1 339 ? 9.031 -11.812 -21.406 1 98.81 339 LEU B O 1
ATOM 5509 N N . PHE B 1 340 ? 8.672 -10.5 -23.156 1 98.69 340 PHE B N 1
ATOM 5510 C CA . PHE B 1 340 ? 7.234 -10.398 -22.953 1 98.69 340 PHE B CA 1
ATOM 5511 C C . PHE B 1 340 ? 6.57 -11.766 -23.109 1 98.69 340 PHE B C 1
ATOM 5513 O O . PHE B 1 340 ? 5.734 -12.148 -22.297 1 98.69 340 PHE B O 1
ATOM 5520 N N . GLU B 1 341 ? 6.965 -12.492 -24.172 1 98.56 341 GLU B N 1
ATOM 5521 C CA . GLU B 1 341 ? 6.438 -13.836 -24.375 1 98.56 341 GLU B CA 1
ATOM 5522 C C . GLU B 1 341 ? 6.777 -14.75 -23.203 1 98.56 341 GLU B C 1
ATOM 5524 O O . GLU B 1 341 ? 5.918 -15.492 -22.719 1 98.56 341 GLU B O 1
ATOM 5529 N N . ALA B 1 342 ? 7.988 -14.656 -22.797 1 98.88 342 ALA B N 1
ATOM 5530 C CA . ALA B 1 342 ? 8.461 -15.492 -21.688 1 98.88 342 ALA B CA 1
ATOM 5531 C C . ALA B 1 342 ? 7.676 -15.203 -20.422 1 98.88 342 ALA B C 1
ATOM 5533 O O . ALA B 1 342 ? 7.348 -16.125 -19.656 1 98.88 342 ALA B O 1
ATOM 5534 N N . ALA B 1 343 ? 7.422 -13.945 -20.141 1 98.88 343 ALA B N 1
ATOM 5535 C CA . ALA B 1 343 ? 6.664 -13.57 -18.953 1 98.88 343 ALA B CA 1
ATOM 5536 C C . ALA B 1 343 ? 5.258 -14.172 -18.984 1 98.88 343 ALA B C 1
ATOM 5538 O O . ALA B 1 343 ? 4.777 -14.695 -17.969 1 98.88 343 ALA B O 1
ATOM 5539 N N . ALA B 1 344 ? 4.598 -14.055 -20.094 1 98.69 344 ALA B N 1
ATOM 5540 C CA . ALA B 1 344 ? 3.258 -14.609 -20.25 1 98.69 344 ALA B CA 1
ATOM 5541 C C . ALA B 1 344 ? 3.262 -16.125 -20.062 1 98.69 344 ALA B C 1
ATOM 5543 O O . ALA B 1 344 ? 2.453 -16.672 -19.312 1 98.69 344 ALA B O 1
ATOM 5544 N N . ASP B 1 345 ? 4.227 -16.781 -20.719 1 98.75 345 ASP B N 1
ATOM 5545 C CA . ASP B 1 345 ? 4.309 -18.234 -20.688 1 98.75 345 ASP B CA 1
ATOM 5546 C C . ASP B 1 345 ? 4.664 -18.734 -19.281 1 98.75 345 ASP B C 1
ATOM 5548 O O . ASP B 1 345 ? 4.117 -19.734 -18.828 1 98.75 345 ASP B O 1
ATOM 5552 N N . ALA B 1 346 ? 5.609 -18.062 -18.688 1 98.88 346 ALA B N 1
ATOM 5553 C CA . ALA B 1 346 ? 6.004 -18.469 -17.328 1 98.88 346 ALA B CA 1
ATOM 5554 C C . ALA B 1 346 ? 4.848 -18.297 -16.359 1 98.88 346 ALA B C 1
ATOM 5556 O O . ALA B 1 346 ? 4.676 -19.125 -15.445 1 98.88 346 ALA B O 1
ATOM 5557 N N . THR B 1 347 ? 4.109 -17.25 -16.484 1 98.88 347 THR B N 1
ATOM 5558 C CA . THR B 1 347 ? 2.941 -17.047 -15.641 1 98.88 347 THR B CA 1
ATOM 5559 C C . THR B 1 347 ? 1.92 -18.156 -15.844 1 98.88 347 THR B C 1
ATOM 5561 O O . THR B 1 347 ? 1.44 -18.75 -14.883 1 98.88 347 THR B O 1
ATOM 5564 N N . GLU B 1 348 ? 1.595 -18.453 -17.062 1 98.75 348 GLU B N 1
ATOM 5565 C CA . GLU B 1 348 ? 0.648 -19.516 -17.406 1 98.75 348 GLU B CA 1
ATOM 5566 C C . GLU B 1 348 ? 1.068 -20.844 -16.797 1 98.75 348 GLU B C 1
ATOM 5568 O O . GLU B 1 348 ? 0.273 -21.5 -16.125 1 98.75 348 GLU B O 1
ATOM 5573 N N . GLU B 1 349 ? 2.275 -21.172 -17.016 1 98.81 349 GLU B N 1
ATOM 5574 C CA . GLU B 1 349 ? 2.754 -22.469 -16.531 1 98.81 349 GLU B CA 1
ATOM 5575 C C . GLU B 1 349 ? 2.812 -22.484 -15.008 1 98.81 349 GLU B C 1
ATOM 5577 O O . GLU B 1 349 ? 2.578 -23.516 -14.383 1 98.81 349 GLU B O 1
ATOM 5582 N N . SER B 1 350 ? 3.205 -21.359 -14.383 1 98.88 350 SER B N 1
ATOM 5583 C CA . SER B 1 350 ? 3.199 -21.297 -12.93 1 98.88 350 SER B CA 1
ATOM 5584 C C . SER B 1 350 ? 1.824 -21.656 -12.367 1 98.88 350 SER B C 1
ATOM 5586 O O . SER B 1 350 ? 1.722 -22.344 -11.352 1 98.88 350 SER B O 1
ATOM 5588 N N . ILE B 1 351 ? 0.764 -21.172 -12.992 1 98.75 351 ILE B N 1
ATOM 5589 C CA . ILE B 1 351 ? -0.596 -21.453 -12.547 1 98.75 351 ILE B CA 1
ATOM 5590 C C . ILE B 1 351 ? -0.918 -22.922 -12.773 1 98.75 351 ILE B C 1
ATOM 5592 O O . ILE B 1 351 ? -1.502 -23.578 -11.906 1 98.75 351 ILE B O 1
ATOM 5596 N N . TYR B 1 352 ? -0.52 -23.5 -13.922 1 98.69 352 TYR B N 1
ATOM 5597 C CA . TYR B 1 352 ? -0.68 -24.922 -14.156 1 98.69 352 TYR B CA 1
ATOM 5598 C C . TYR B 1 352 ? 0.025 -25.734 -13.078 1 98.69 352 TYR B C 1
ATOM 5600 O O . TYR B 1 352 ? -0.525 -26.719 -12.57 1 98.69 352 TYR B O 1
ATOM 5608 N N . ASN B 1 353 ? 1.225 -25.312 -12.789 1 98.75 353 ASN B N 1
ATOM 5609 C CA . ASN B 1 353 ? 2.035 -26.062 -11.828 1 98.75 353 ASN B CA 1
ATOM 5610 C C . ASN B 1 353 ? 1.391 -26.078 -10.445 1 98.75 353 ASN B C 1
ATOM 5612 O O . ASN B 1 353 ? 1.44 -27.078 -9.742 1 98.75 353 ASN B O 1
ATOM 5616 N N . VAL B 1 354 ? 0.836 -25.031 -10 1 97.81 354 VAL B N 1
ATOM 5617 C CA . VAL B 1 354 ? 0.17 -25.016 -8.703 1 97.81 354 VAL B CA 1
ATOM 5618 C C . VAL B 1 354 ? -1.013 -25.984 -8.719 1 97.81 354 VAL B C 1
ATOM 5620 O O . VAL B 1 354 ? -1.177 -26.797 -7.809 1 97.81 354 VAL B O 1
ATOM 5623 N N . LEU B 1 355 ? -1.836 -25.953 -9.773 1 97.94 355 LEU B N 1
ATOM 5624 C CA . LEU B 1 355 ? -3.02 -26.812 -9.875 1 97.94 355 LEU B CA 1
ATOM 5625 C C . LEU B 1 355 ? -2.631 -28.281 -9.867 1 97.94 355 LEU B C 1
ATOM 5627 O O . LEU B 1 355 ? -3.33 -29.109 -9.281 1 97.94 355 LEU B O 1
ATOM 5631 N N . CYS B 1 356 ? -1.515 -28.594 -10.508 1 98.19 356 CYS B N 1
ATOM 5632 C CA . CYS B 1 356 ? -1.087 -29.969 -10.648 1 98.19 356 CYS B CA 1
ATOM 5633 C C . CYS B 1 356 ? -0.358 -30.453 -9.398 1 98.19 356 CYS B C 1
ATOM 5635 O O . CYS B 1 356 ? -0.33 -31.641 -9.102 1 98.19 356 CYS B O 1
ATOM 5637 N N . SER B 1 357 ? 0.217 -29.531 -8.664 1 98.44 357 SER B N 1
ATOM 5638 C CA . SER B 1 357 ? 1.045 -29.906 -7.52 1 98.44 357 SER B CA 1
ATOM 5639 C C . SER B 1 357 ? 0.237 -29.906 -6.227 1 98.44 357 SER B C 1
ATOM 5641 O O . SER B 1 357 ? 0.608 -30.562 -5.254 1 98.44 357 SER B O 1
ATOM 5643 N N . ALA B 1 358 ? -0.798 -29.141 -6.172 1 98.44 358 ALA B N 1
ATOM 5644 C CA . ALA B 1 358 ? -1.564 -28.953 -4.941 1 98.44 358 ALA B CA 1
ATOM 5645 C C . ALA B 1 358 ? -2.262 -30.25 -4.535 1 98.44 358 ALA B C 1
ATOM 5647 O O . ALA B 1 358 ? -2.59 -31.078 -5.391 1 98.44 358 ALA B O 1
ATOM 5648 N N . GLU B 1 359 ? -2.475 -30.422 -3.287 1 98.19 359 GLU B N 1
ATOM 5649 C CA . GLU B 1 359 ? -3.156 -31.578 -2.711 1 98.19 359 GLU B CA 1
ATOM 5650 C C . GLU B 1 359 ? -4.48 -31.188 -2.068 1 98.19 359 GLU B C 1
ATOM 5652 O O . GLU B 1 359 ? -4.609 -30.078 -1.541 1 98.19 359 GLU B O 1
ATOM 5657 N N . THR B 1 360 ? -5.391 -32.188 -2.15 1 97.75 360 THR B N 1
ATOM 5658 C CA . THR B 1 360 ? -6.668 -31.953 -1.483 1 97.75 360 THR B CA 1
ATOM 5659 C C . THR B 1 360 ? -6.461 -31.531 -0.033 1 97.75 360 THR B C 1
ATOM 5661 O O . THR B 1 360 ? -5.582 -32.062 0.654 1 97.75 360 THR B O 1
ATOM 5664 N N . MET B 1 361 ? -7.262 -30.625 0.396 1 96.94 361 MET B N 1
ATOM 5665 C CA . MET B 1 361 ? -7.105 -30.109 1.754 1 96.94 361 MET B CA 1
ATOM 5666 C C . MET B 1 361 ? -8.461 -29.891 2.414 1 96.94 361 MET B C 1
ATOM 5668 O O . MET B 1 361 ? -9.391 -29.375 1.782 1 96.94 361 MET B O 1
ATOM 5672 N N . THR B 1 362 ? -8.617 -30.438 3.627 1 95.94 362 THR B N 1
ATOM 5673 C CA . THR B 1 362 ? -9.719 -30.078 4.516 1 95.94 362 THR B CA 1
ATOM 5674 C C . THR B 1 362 ? -9.289 -29.031 5.535 1 95.94 362 THR B C 1
ATOM 5676 O O . THR B 1 362 ? -8.234 -29.172 6.16 1 95.94 362 THR B O 1
ATOM 5679 N N . GLY B 1 363 ? -10.117 -28.016 5.633 1 94.06 363 GLY B N 1
ATOM 5680 C CA . GLY B 1 363 ? -9.688 -26.922 6.488 1 94.06 363 GLY B CA 1
ATOM 5681 C C . GLY B 1 363 ? -10.812 -26.359 7.344 1 94.06 363 GLY B C 1
ATOM 5682 O O . GLY B 1 363 ? -11.531 -27.109 8.008 1 94.06 363 GLY B O 1
ATOM 5683 N N . PHE B 1 364 ? -10.93 -25.078 7.41 1 93.25 364 PHE B N 1
ATOM 5684 C CA . PHE B 1 364 ? -11.82 -24.328 8.289 1 93.25 364 PHE B CA 1
ATOM 5685 C C . PHE B 1 364 ? -13.266 -24.797 8.109 1 93.25 364 PHE B C 1
ATOM 5687 O O . PHE B 1 364 ? -13.734 -24.953 6.984 1 93.25 364 PHE B O 1
ATOM 5694 N N . CYS B 1 365 ? -13.945 -25.109 9.273 1 91 365 CYS B N 1
ATOM 5695 C CA . CYS B 1 365 ? -15.344 -25.547 9.328 1 91 365 CYS B CA 1
ATOM 5696 C C . CYS B 1 365 ? -15.523 -26.891 8.625 1 91 365 CYS B C 1
ATOM 5698 O O . CYS B 1 365 ? -1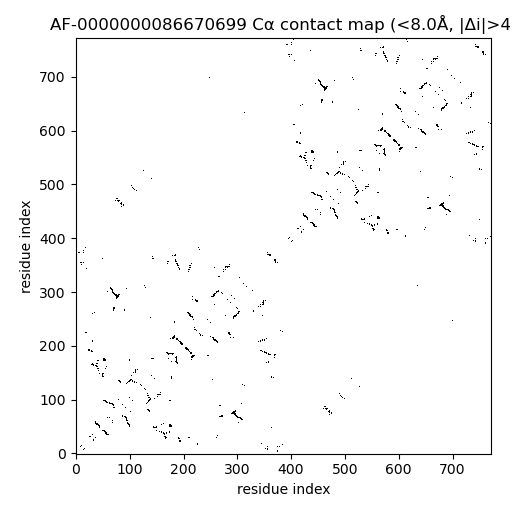6.609 -27.188 8.125 1 91 365 CYS B O 1
ATOM 5700 N N . GLY B 1 366 ? -14.383 -27.672 8.438 1 92.31 366 GLY B N 1
ATOM 5701 C CA . GLY B 1 366 ? -14.453 -28.984 7.824 1 92.31 366 GLY B CA 1
ATOM 5702 C C . GLY B 1 366 ? -14.633 -28.922 6.32 1 92.31 366 GLY B C 1
ATOM 5703 O O . GLY B 1 366 ? -14.922 -29.953 5.688 1 92.31 366 GLY B O 1
ATOM 5704 N N . ARG B 1 367 ? -14.445 -27.781 5.734 1 93.06 367 ARG B N 1
ATOM 5705 C CA . ARG B 1 367 ? -14.594 -27.625 4.289 1 93.06 367 ARG B CA 1
ATOM 5706 C C . ARG B 1 367 ? -13.43 -28.281 3.549 1 93.06 367 ARG B C 1
ATOM 5708 O O . ARG B 1 367 ? -12.281 -28.172 3.971 1 93.06 367 ARG B O 1
ATOM 5715 N N . THR B 1 368 ? -13.789 -28.953 2.496 1 95.62 368 THR B N 1
ATOM 5716 C CA . THR B 1 368 ? -12.758 -29.656 1.724 1 95.62 368 THR B CA 1
ATOM 5717 C C . THR B 1 368 ? -12.711 -29.125 0.294 1 95.62 368 THR B C 1
ATOM 5719 O O . THR B 1 368 ? -13.75 -28.938 -0.343 1 95.62 368 THR B O 1
ATOM 5722 N N . ILE B 1 369 ? -11.555 -28.781 -0.15 1 95.88 369 ILE B N 1
ATOM 5723 C CA . ILE B 1 369 ? -11.305 -28.453 -1.55 1 95.88 369 ILE B CA 1
ATOM 5724 C C . ILE B 1 369 ? -10.43 -29.531 -2.184 1 95.88 369 ILE B C 1
ATOM 5726 O O . ILE B 1 369 ? -9.344 -29.828 -1.69 1 95.88 369 ILE B O 1
ATOM 5730 N N . GLU B 1 370 ? -10.906 -30.094 -3.268 1 96.06 370 GLU B N 1
ATOM 5731 C CA . GLU B 1 370 ? -10.227 -31.203 -3.926 1 96.06 370 GLU B CA 1
ATOM 5732 C C . GLU B 1 370 ? -9.102 -30.703 -4.828 1 96.06 370 GLU B C 1
ATOM 5734 O O . GLU B 1 370 ? -9.172 -29.594 -5.363 1 96.06 370 GLU B O 1
ATOM 5739 N N . ALA B 1 371 ? -8.102 -31.547 -4.941 1 97.62 371 ALA B N 1
ATOM 5740 C CA . ALA B 1 371 ? -7.059 -31.312 -5.938 1 97.62 371 ALA B CA 1
ATOM 5741 C C . ALA B 1 371 ? -7.578 -31.578 -7.348 1 97.62 371 ALA B C 1
ATOM 5743 O O . ALA B 1 371 ? -8.539 -32.344 -7.527 1 97.62 371 ALA B O 1
ATOM 5744 N N . LEU B 1 372 ? -6.957 -30.906 -8.336 1 96.88 372 LEU B N 1
ATOM 5745 C CA . LEU B 1 372 ? -7.254 -31.219 -9.734 1 96.88 372 LEU B CA 1
ATOM 5746 C C . LEU B 1 372 ? -7.074 -32.688 -10.023 1 96.88 372 LEU B C 1
ATOM 5748 O O . LEU B 1 372 ? -6.039 -33.281 -9.688 1 96.88 372 LEU B O 1
ATOM 5752 N N . PRO B 1 373 ? -8.102 -33.406 -10.539 1 96.25 373 PRO B N 1
ATOM 5753 C CA . PRO B 1 373 ? -7.957 -34.812 -10.844 1 96.25 373 PRO B CA 1
ATOM 5754 C C . PRO B 1 373 ? -7.035 -35.062 -12.031 1 96.25 373 PRO B C 1
ATOM 5756 O O . PRO B 1 373 ? -7.488 -35.062 -13.18 1 96.25 373 PRO B O 1
ATOM 5759 N N . LEU B 1 374 ? -5.828 -35.469 -11.75 1 97 374 LEU B N 1
ATOM 5760 C CA . LEU B 1 374 ? -4.781 -35.5 -12.766 1 97 374 LEU B CA 1
ATOM 5761 C C . LEU B 1 374 ? -5.02 -36.656 -13.75 1 97 374 LEU B C 1
ATOM 5763 O O . LEU B 1 374 ? -4.695 -36.531 -14.938 1 97 374 LEU B O 1
ATOM 5767 N N . ASP B 1 375 ? -5.527 -37.844 -13.266 1 95.5 375 ASP B N 1
ATOM 5768 C CA . ASP B 1 375 ? -5.836 -38.938 -14.188 1 95.5 375 ASP B CA 1
ATOM 5769 C C . ASP B 1 375 ? -6.883 -38.531 -15.211 1 95.5 375 ASP B C 1
ATOM 5771 O O . ASP B 1 375 ? -6.742 -38.781 -16.406 1 95.5 375 ASP B O 1
ATOM 5775 N N . ARG B 1 376 ? -7.852 -37.875 -14.672 1 93.88 376 ARG B N 1
ATOM 5776 C CA . ARG B 1 376 ? -8.898 -37.406 -15.57 1 93.88 376 ARG B CA 1
ATOM 5777 C C . ARG B 1 376 ? -8.383 -36.312 -16.5 1 93.88 376 ARG B C 1
ATOM 5779 O O . ARG B 1 376 ? -8.797 -36.219 -17.656 1 93.88 376 ARG B O 1
ATOM 5786 N N . LEU B 1 377 ? -7.574 -35.375 -15.977 1 95.38 377 LEU B N 1
ATOM 5787 C CA . LEU B 1 377 ? -6.949 -34.344 -16.812 1 95.38 377 LEU B CA 1
ATOM 5788 C C . LEU B 1 377 ? -6.207 -35 -17.984 1 95.38 377 LEU B C 1
ATOM 5790 O O . LEU B 1 377 ? -6.348 -34.531 -19.125 1 95.38 377 LEU B O 1
ATOM 5794 N N . ARG B 1 378 ? -5.445 -36 -17.719 1 95.12 378 ARG B N 1
ATOM 5795 C CA . ARG B 1 378 ? -4.719 -36.688 -18.781 1 95.12 378 ARG B CA 1
ATOM 5796 C C . ARG B 1 378 ? -5.684 -37.281 -19.812 1 95.12 378 ARG B C 1
ATOM 5798 O O . ARG B 1 378 ? -5.426 -37.188 -21.016 1 95.12 378 ARG B O 1
ATOM 5805 N N . ASP B 1 379 ? -6.754 -37.812 -19.328 1 93.62 379 ASP B N 1
ATOM 5806 C CA . ASP B 1 379 ? -7.75 -38.375 -20.234 1 93.62 379 ASP B CA 1
ATOM 5807 C C . ASP B 1 379 ? -8.336 -37.312 -21.141 1 93.62 379 ASP B C 1
ATOM 5809 O O . ASP B 1 379 ? -8.5 -37.531 -22.344 1 93.62 379 ASP B O 1
ATOM 5813 N N . ILE B 1 380 ? -8.664 -36.188 -20.531 1 92.69 380 ILE B N 1
ATOM 5814 C CA . ILE B 1 380 ? -9.258 -35.062 -21.281 1 92.69 380 ILE B CA 1
ATOM 5815 C C . ILE B 1 380 ? -8.273 -34.594 -22.328 1 92.69 380 ILE B C 1
ATOM 5817 O O . ILE B 1 380 ? -8.664 -34.281 -23.469 1 92.69 380 ILE B O 1
ATOM 5821 N N . MET B 1 381 ? -7.043 -34.531 -22 1 94.44 381 MET B N 1
ATOM 5822 C CA . MET B 1 381 ? -6.031 -33.875 -22.828 1 94.44 381 MET B CA 1
ATOM 5823 C C . MET B 1 381 ? -5.465 -34.844 -23.859 1 94.44 381 MET B C 1
ATOM 5825 O O . MET B 1 381 ? -4.648 -34.438 -24.703 1 94.44 381 MET B O 1
ATOM 5829 N N . LYS B 1 382 ? -5.883 -36.031 -23.859 1 90.19 382 LYS B N 1
ATOM 5830 C CA . LYS B 1 382 ? -5.488 -36.969 -24.906 1 90.19 382 LYS B CA 1
ATOM 5831 C C . LYS B 1 382 ? -5.875 -36.469 -26.281 1 90.19 382 LYS B C 1
ATOM 5833 O O . LYS B 1 382 ? -5.195 -36.75 -27.266 1 90.19 382 LYS B O 1
ATOM 5838 N N . LYS B 1 383 ? -6.984 -35.75 -26.219 1 81.31 383 LYS B N 1
ATOM 5839 C CA . LYS B 1 383 ? -7.438 -35.156 -27.484 1 81.31 383 LYS B CA 1
ATOM 5840 C C . LYS B 1 383 ? -6.457 -34.094 -27.984 1 81.31 383 LYS B C 1
ATOM 5842 O O . LYS B 1 383 ? -6.406 -33.812 -29.188 1 81.31 383 LYS B O 1
ATOM 5847 N N . TYR B 1 384 ? -5.789 -33.438 -27.016 1 77.5 384 TYR B N 1
ATOM 5848 C CA . TYR B 1 384 ? -4.797 -32.438 -27.359 1 77.5 384 TYR B CA 1
ATOM 5849 C C . TYR B 1 384 ? -3.67 -33.062 -28.188 1 77.5 384 TYR B C 1
ATOM 5851 O O . TYR B 1 384 ? -3.145 -32.406 -29.109 1 77.5 384 TYR B O 1
ATOM 5859 N N . ASP B 1 385 ? -3.143 -34.219 -27.953 1 68.88 385 ASP B N 1
ATOM 5860 C CA . ASP B 1 385 ? -2.055 -34.938 -28.609 1 68.88 385 ASP B CA 1
ATOM 5861 C C . ASP B 1 385 ? -2.494 -35.469 -29.969 1 68.88 385 ASP B C 1
ATOM 5863 O O . ASP B 1 385 ? -1.665 -35.938 -30.766 1 68.88 385 ASP B O 1
ATOM 5867 N N . SER B 1 386 ? -3.781 -35.438 -30.203 1 57.25 386 SER B N 1
ATOM 5868 C CA . SER B 1 386 ? -4.246 -36.031 -31.438 1 57.25 386 SER B CA 1
ATOM 5869 C C . SER B 1 386 ? -4.238 -35.031 -32.594 1 57.25 386 SER B C 1
ATOM 5871 O O . SER B 1 386 ? -4.449 -33.844 -32.375 1 57.25 386 SER B O 1
#

Radius of gyration: 26.99 Å; Cα contacts (8 Å, |Δi|>4): 2162; chains: 2; bounding box: 61×101×63 Å

Secondary structure (DSSP, 8-state):
---PPPPP--HHHH-TT----SSPPPSS-SGGGSTT-EEEEEEEE-TTS-EEEEEEEES-TTTTTEEEEEEEEEEEESS-BTTHHHHHHH-EE-S-EEEEEGGGHHHHHHHHHHHHHHHH--TT---------EEEEE--TTTS-GGG----HHHHHHHHHH-BSSPPP-BS-GGGTT-EETTEE-EEEEEEEEEEEE-TTS-EEEEEEEEEEEEEE--GGG--BTTB-HHHHHHHHTTTTHHHHHHHHTT--EEEEEEEEESS---HHHHHHHHHTHHHHHHHHT----TT-EEEEEEEEEEEEEE---B-SS-BSS-TTS----------GGG-HHHHHHHHHHHHHHHHHHHHH---EE-GGG-EEPPP-HHHHHHHHHHHH-/---PPPPP--HHHH-TT----SSPPPSS-SGGGSTT-EEEEEEEE-TTS-EEEEEEEESSTTTTTEEEEEEEEEEEESS-BTTHHHHHHH-EE-S-EEEEEGGGHHHHHHHHHHHHHHHH--TT---------EEEEE--TTTS-GGG----HHHHHHHHHH-BSSPPP-BS-GGGTT-EETTEE-EEEEEEEEEEEE-TTS-EEEEEEEEEEEEEE--GGG--BTTB-HHHHHHHHTTTTHHHHHHHHTT--EEEEEEEEESS---HHHHHHHHHTHHHHHHHHT----TT-EEEEEEEEEEEEEE---B-SS-BSS-TTS----------GGG-HHHHHHHHHHHHHHHHHHHHH---EE-GGG-EEPPP-HHHHHHHHTTTT-

Foldseek 3Di:
DPPDADDFFFVCSLPVPQDLFDFDWAPQQALLSADAKWKFWDWDDDPQFATFAKIKIDPHDQLQFWWFFKAKDWPAALWDWWPRVVCVVARTRSEIAMEAARLQQVQCQVLRVVLCLVPPADPVSDDFGDDIYTYTHWHLVVRHVVVVSPDHSVRNNVGSVPIDSHHYDAACIHNLNRAAAQLFRFGKFKGKGWAWDADPVGHIDIKMKMKMKNHHFHHQQQFDGSQHRRSVVVCVVPVPPVVVSCVVPVVPRIEMEMEMEMQAFAHNVVNNVLQVLLVLLCVNRGDDNDNNYGYMYMYTHPNDIDGDPQDGPVHNPDDPVDDDDDDGDHDDPVPCVRSSSRSSSRSNSRRSRNLRNHAWDQGHPRDIGHGDRSVVVSVSCVVVVD/DPPDADDFFFPCSLPVPQDLFDFDWAPQQFLLSADAKWKFWDWDDDPQFATFAKIKIDPHDQLQFWWFFKAKDWPAALWDWWPRVVCVVARTRSEIAMEAARLQQVQCQVLRVVLCLVPPADPVSDDFFDDIYTYTHWHLVVRHVVVVSPDHSVRNNVGSVPIDSHHYDAACIHNLNRAAAQLFRFGKFKGKGWFWDADPVGHIDIKMKMKMKNHHFHHQQQFDGSQHRNSVVVCVVPVPVVVVSCVVPVVPRIEMEMEMEMQAFAHNVVNNVLQVLLVLLCVSRGDDNDNNYGYMYMYTHPNDIDGDPQDGPVHNPDDPVDDDDDDGDHDDPVPCVRSSSRSSSRSNSRRSRNLRNHAWDQGHPRDIGHGDRSVVVSVSCVVVVD

Nearest PDB structures (foldseek):
  2drh-assembly1_C  TM=9.202E-01  e=9.910E-40  Pyrococcus horikoshii OT3
  5tzb-assembly2_H  TM=9.313E-01  e=2.654E-40  Burkholderia sp. LK4
  2drh-assembly1_D  TM=9.188E-01  e=4.312E-38  Pyrococcus horikoshii OT3
  3n33-assembly1_B  TM=8.715E-01  e=1.267E-37  Sphingosinicella xenopeptidilytica
  3nfb-assembly1_D  TM=8.792E-01  e=3.112E-37  Sphingosinicella xenopeptidilytica

Sequence (772 aa):
MSTQSTPRGRIRDILPNLHLGTWPAGPKNSITDIPGILASTQEIHTDEGVNTGVTVILPHKDWFKDACYAGVFRFNGSGELTGSHWIEETGLLASPIVLTNSFSVGDCYRGIYEYSIKNYSNEKGEVEWFLLPVVGETFDGHLNDISKLAVKPSDVVNGIEAATDAPVREGNTGGGTGMICHYFKGGTGSSSRVVEGFDGEGNKKNYTVAALVQANYGKAAHLRIGGFPVGRILEKEKADSFVEVAKHKDKKDGSIIVIIATDAPLTPIQCQRLAKRATVGLSRVGGYGHNPSGDIFLAFSTGNHIPVQTISIEKREVDPWKAKALKIESIDDTSINGLFEAAADATEESIYNVLCSAETMTGFCGRTIEALPLDRLRDIMKKYDSMSTQSTPRGRIRDILPNLHLGTWPAGPKNSITDIPGILASTQEIHTDEGVNTGVTVILPHKDWFKDACYAGVFRFNGSGELTGSHWIEETGLLASPIVLTNSFSVGDCYRGIYEYSIKNYSNEKGEVEWFLLPVVGETFDGHLNDISKLAVKPSDVVNGIEAATDAPVREGNTGGGTGMICHYFKGGTGSSSRVVEGFDGEGNKKNYTVAALVQANYGKAAHLRIGGFPVGRILEKEKADSFVEVAKHKDKKDGSIIVIIATDAPLTPIQCQRLAKRATVGLSRVGGYGHNPSGDIFLAFSTGNHIPVQTISIEKREVDPWKAKALKIESIDDTSINGLFEAAADATEESIYNVLCSAETMTGFCGRTIEALPLDRLRDIMKKYDS